Protein AF-A0A928Q7S0-F1 (afdb_monomer_lite)

Sequence (484 aa):
MKDNEKLLQIIGEVDEQYVPDPVEQPNTKPVRTFSGRKKIAIASGACAAVLIGAFALKGAMNPPKLPPQSPTESSAAEQSSMEDSRPDETSKPENSHTEPITTDVPPIPPISDEAFAQLLAEHRIYPPISDIQAKNTELAPIASDIIFGDMGFEGYLAYDIAELDTINPWSPDVPLATLPVYKNLSLRDDCTLSVYLTQQQMEQMAADAAYAMDLAIQSTTVERIGDLSPHLPAELADLPYCVETICDGSKYNTGTISIRVFGDGQMAVKFVTRNMALPKAYSFTGSKTTGEQAATALDYLAGVFRGLLQFESPAPYSYADRNIYGSRNRSYYIYNKCEDYKQDILSYNFTKVEFCPGGRNALMIIRLDNPLAAAENVGEYPIIDAQEATQLLLKGSYISSVPADYLVNGEITPEAIGKTELIYRLGTRDAYYQPYYRFYVELSDAYYAEGSRLEGLKEYGAFYVPAVESRYLADLPVWDGSFN

Secondary structure (DSSP, 8-state):
--SSSSSTTSSPPPPGGG-PPPPP---------------PPPP------------------PPPPPPP-----------------------PPP----------PPPPPPPPHHHHHHHHHH--SS--GGG---S-SS---B-------SS---EEEESSGGGS----S--TTS---EEEEEEESS--SS-SS---S-HHHHHHHHHHHHHHTT--EEEEEEEEHHHH-TTS-HHHHTSEEEEEEEEE-GGGT-SEEEEEEETTS-EEEEE-SS-EEPPTT----TTT--HHHHHHHHHHHHHHTHHHH--SSEEEEEEEEE-TTS-EEEEEEEEE--SSHHHHHHHHHHSEEEEEE-STTEEEEEEE--GGGGEEEEEEEEB--HHHHHHHHHTT--B-S--GGGSGGG---GGGEEEEEEEE---TT-SEE-EEEEEEEEPPGGGSPTTSS-TT-EEEEEEEEE-B-GGGBSS-----S---

Structure (mmCIF, N/CA/C/O backbone):
data_AF-A0A928Q7S0-F1
#
_entry.id   AF-A0A928Q7S0-F1
#
loop_
_atom_site.group_PDB
_atom_site.id
_atom_site.type_symbol
_atom_site.label_atom_id
_atom_site.label_alt_id
_atom_site.label_comp_id
_atom_site.label_asym_id
_atom_site.label_entity_id
_atom_site.label_seq_id
_atom_site.pdbx_PDB_ins_code
_atom_site.Cartn_x
_atom_site.Cartn_y
_atom_site.Cartn_z
_atom_site.occupancy
_atom_site.B_iso_or_equiv
_atom_site.auth_seq_id
_atom_site.auth_comp_id
_atom_site.auth_asym_id
_atom_site.auth_atom_id
_atom_site.pdbx_PDB_model_num
ATOM 1 N N . MET A 1 1 ? -13.418 50.356 -23.878 1.00 46.56 1 MET A N 1
ATOM 2 C CA . MET A 1 1 ? -12.263 51.238 -24.166 1.00 46.56 1 MET A CA 1
ATOM 3 C C . MET A 1 1 ? -12.063 52.297 -23.068 1.00 46.56 1 MET A C 1
ATOM 5 O O . MET A 1 1 ? -11.793 53.445 -23.383 1.00 46.56 1 MET A O 1
ATOM 9 N N . LYS A 1 2 ? -12.204 51.930 -21.781 1.00 40.19 2 LYS A N 1
ATOM 10 C CA . LYS A 1 2 ? -11.896 52.811 -20.634 1.00 40.19 2 LYS A CA 1
ATOM 11 C C . LYS A 1 2 ? -11.234 52.106 -19.435 1.00 40.19 2 LYS A C 1
ATOM 13 O O . LYS A 1 2 ? -10.924 52.781 -18.466 1.00 40.19 2 LYS A O 1
ATOM 18 N N . ASP A 1 3 ? -10.927 50.809 -19.535 1.00 39.81 3 ASP A N 1
ATOM 19 C CA . ASP A 1 3 ? -10.266 50.064 -18.445 1.00 39.81 3 ASP A CA 1
ATOM 20 C C . ASP A 1 3 ? -8.828 49.616 -18.768 1.00 39.81 3 ASP A C 1
ATOM 22 O O . ASP A 1 3 ? -8.126 49.139 -17.884 1.00 39.81 3 ASP A O 1
ATOM 26 N N . ASN A 1 4 ? -8.333 49.848 -19.992 1.00 40.66 4 ASN A N 1
ATOM 27 C CA . ASN A 1 4 ? -6.948 49.511 -20.368 1.00 40.66 4 ASN A CA 1
ATOM 28 C C . ASN A 1 4 ? -5.929 50.629 -20.082 1.00 40.66 4 ASN A C 1
ATOM 30 O O . ASN A 1 4 ? -4.732 50.385 -20.158 1.00 40.66 4 ASN A O 1
ATOM 34 N N . GLU A 1 5 ? -6.368 51.834 -19.709 1.00 43.06 5 GLU A N 1
ATOM 35 C CA . GLU A 1 5 ? -5.460 52.958 -19.409 1.00 43.06 5 GLU A CA 1
ATOM 36 C C . GLU A 1 5 ? -4.965 52.974 -17.952 1.00 43.06 5 GLU A C 1
ATOM 38 O O . GLU A 1 5 ? -4.058 53.731 -17.623 1.00 43.06 5 GLU A O 1
ATOM 43 N N . LYS A 1 6 ? -5.494 52.107 -17.075 1.00 43.75 6 LYS A N 1
ATOM 44 C CA . LYS A 1 6 ? -5.004 51.966 -15.688 1.00 43.75 6 LYS A CA 1
ATOM 45 C C . LYS A 1 6 ? -3.956 50.869 -15.491 1.00 43.75 6 LYS A C 1
ATOM 47 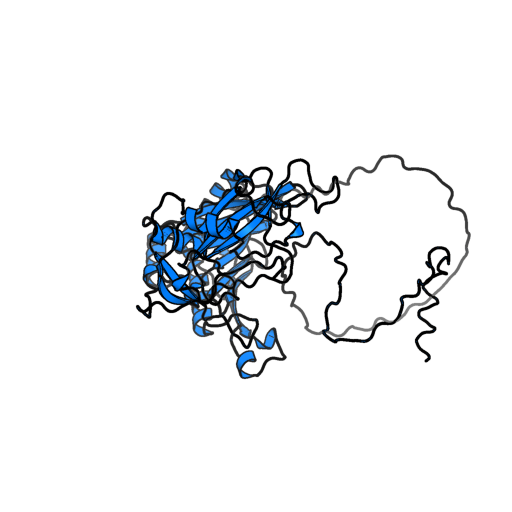O O . LYS A 1 6 ? -3.316 50.843 -14.447 1.00 43.75 6 LYS A O 1
ATOM 52 N N . LEU A 1 7 ? -3.744 49.996 -16.478 1.00 35.50 7 LEU A N 1
ATOM 53 C CA . LEU A 1 7 ? -2.730 48.933 -16.410 1.00 35.50 7 LEU A CA 1
ATOM 54 C C . LEU A 1 7 ? -1.335 49.386 -16.874 1.00 35.50 7 LEU A C 1
ATOM 56 O O . LEU A 1 7 ? -0.353 48.731 -16.549 1.00 35.50 7 LEU A O 1
ATOM 60 N N . LEU A 1 8 ? -1.230 50.529 -17.559 1.00 38.91 8 LEU A N 1
ATOM 61 C CA . LEU A 1 8 ? 0.032 51.055 -18.103 1.00 38.91 8 LEU A CA 1
ATOM 62 C C . LEU A 1 8 ? 0.744 52.079 -17.196 1.00 38.91 8 LEU A C 1
ATOM 64 O O . LEU A 1 8 ? 1.788 52.588 -17.573 1.00 38.91 8 LEU A O 1
ATOM 68 N N . GLN A 1 9 ? 0.224 52.370 -15.997 1.00 41.56 9 GLN A N 1
ATOM 69 C CA . GLN A 1 9 ? 0.890 53.254 -15.018 1.00 41.56 9 GLN A CA 1
ATOM 70 C C . GLN A 1 9 ? 1.633 52.509 -13.893 1.00 41.56 9 GLN A C 1
ATOM 72 O O . GLN A 1 9 ? 2.212 53.151 -13.023 1.00 41.56 9 GLN A O 1
ATOM 77 N N . ILE A 1 10 ? 1.629 51.169 -13.889 1.00 44.19 10 ILE A N 1
ATOM 78 C CA . ILE A 1 10 ? 2.312 50.348 -12.862 1.00 44.19 10 ILE A CA 1
ATOM 79 C C . ILE A 1 10 ? 3.561 49.643 -13.420 1.00 44.19 10 ILE A C 1
ATOM 81 O O . ILE A 1 10 ? 4.410 49.183 -12.663 1.00 44.19 10 ILE A O 1
ATOM 85 N N . ILE A 1 11 ? 3.718 49.610 -14.740 1.00 37.84 11 ILE A N 1
ATOM 86 C CA . ILE A 1 11 ? 4.884 49.044 -15.419 1.00 37.84 11 ILE A CA 1
ATOM 87 C C . ILE A 1 11 ? 5.665 50.233 -15.975 1.00 37.84 11 ILE A C 1
ATOM 89 O O . ILE A 1 11 ? 5.151 50.951 -16.828 1.00 37.84 11 ILE A O 1
ATOM 93 N N . GLY A 1 12 ? 6.847 50.502 -15.420 1.00 38.06 12 GLY A N 1
ATOM 94 C CA . GLY A 1 12 ? 7.741 51.552 -15.914 1.00 38.06 12 GLY A CA 1
ATOM 95 C C . GLY A 1 12 ? 8.128 51.341 -17.383 1.00 38.06 12 GLY A C 1
ATOM 96 O O . GLY A 1 12 ? 7.923 50.258 -17.934 1.00 38.06 12 GLY A O 1
ATOM 97 N N . GLU A 1 13 ? 8.660 52.392 -18.010 1.00 41.84 13 GLU A N 1
ATOM 98 C CA . GLU A 1 13 ? 9.055 52.408 -19.425 1.00 41.84 13 GLU A CA 1
ATOM 99 C C . GLU A 1 13 ? 9.949 51.210 -19.784 1.00 41.84 13 GLU A C 1
ATOM 101 O O . GLU A 1 13 ? 10.944 50.926 -19.117 1.00 41.84 13 GLU A O 1
ATOM 106 N N . VAL A 1 14 ? 9.562 50.493 -20.841 1.00 41.66 14 VAL A N 1
ATOM 107 C CA . VAL A 1 14 ? 10.340 49.393 -21.417 1.00 41.66 14 VAL A CA 1
ATOM 108 C C . VAL A 1 14 ? 11.367 49.995 -22.372 1.00 41.66 14 VAL A C 1
ATOM 110 O O . VAL A 1 14 ? 11.004 50.731 -23.285 1.00 41.66 14 VAL A O 1
ATOM 113 N N . ASP A 1 15 ? 12.636 49.667 -22.151 1.00 35.38 15 ASP A N 1
ATOM 114 C CA . ASP A 1 15 ? 13.770 50.051 -22.993 1.00 35.38 15 ASP A CA 1
ATOM 115 C C . ASP A 1 15 ? 13.637 49.416 -24.395 1.00 35.38 15 ASP A C 1
ATOM 117 O O . ASP A 1 15 ? 13.538 48.192 -24.531 1.00 35.38 15 ASP A O 1
ATOM 121 N N . GLU A 1 16 ? 13.602 50.238 -25.448 1.00 40.22 16 GLU A N 1
ATOM 122 C CA . GLU A 1 16 ? 13.334 49.826 -26.839 1.00 40.22 16 GLU A CA 1
ATOM 123 C C . GLU A 1 16 ? 14.481 49.019 -27.486 1.00 40.22 16 GLU A C 1
ATOM 125 O O . GLU A 1 16 ? 14.399 48.637 -28.653 1.00 40.22 16 GLU A O 1
ATOM 130 N N . GLN A 1 17 ? 15.546 48.687 -26.750 1.00 35.47 17 GLN A N 1
ATOM 131 C CA . GLN A 1 17 ? 16.726 48.019 -27.308 1.00 35.47 17 GLN A CA 1
ATOM 132 C C . GLN A 1 17 ? 16.568 46.505 -27.590 1.00 35.47 17 GLN A C 1
ATOM 134 O O . GLN A 1 17 ? 17.519 45.869 -28.043 1.00 35.47 17 GLN A O 1
ATOM 139 N N . TYR A 1 18 ? 15.387 45.911 -27.375 1.00 34.88 18 TYR A N 1
ATOM 140 C CA . TYR A 1 18 ? 15.148 44.467 -27.573 1.00 34.88 18 TYR A CA 1
ATOM 141 C C . TYR A 1 18 ? 13.968 44.118 -28.496 1.00 34.88 18 TYR A C 1
ATOM 143 O O . TYR A 1 18 ? 13.386 43.038 -28.374 1.00 34.88 18 TYR A O 1
ATOM 151 N N . VAL A 1 19 ? 13.623 44.979 -29.456 1.00 35.28 19 VAL A N 1
ATOM 152 C CA . VAL A 1 19 ? 12.658 44.629 -30.514 1.00 35.28 19 VAL A CA 1
ATOM 153 C C . VAL A 1 19 ? 13.413 44.233 -31.791 1.00 35.28 19 VAL A C 1
ATOM 155 O O . VAL A 1 19 ? 13.928 45.114 -32.475 1.00 35.28 19 VAL A O 1
ATOM 158 N N . PRO A 1 20 ? 13.527 42.937 -32.145 1.00 34.84 20 PRO A N 1
ATOM 159 C CA . PRO A 1 20 ? 14.078 42.550 -33.440 1.00 34.84 20 PRO A CA 1
ATOM 160 C C . PRO A 1 20 ? 13.069 42.810 -34.572 1.00 34.84 20 PRO A C 1
ATOM 162 O O . PRO A 1 20 ? 11.880 42.512 -34.438 1.00 34.84 20 PRO A O 1
ATOM 165 N N . ASP A 1 21 ? 13.568 43.345 -35.691 1.00 34.59 21 ASP A N 1
ATOM 166 C CA . ASP A 1 21 ? 12.787 43.670 -36.891 1.00 34.59 21 ASP A CA 1
ATOM 167 C C . ASP A 1 21 ? 12.068 42.442 -37.493 1.00 34.59 21 ASP A C 1
ATOM 169 O O . ASP A 1 21 ? 12.625 41.337 -37.524 1.00 34.59 21 ASP A O 1
ATOM 173 N N . PRO A 1 22 ? 10.844 42.604 -38.033 1.00 31.27 22 PRO A N 1
ATOM 174 C CA . PRO A 1 22 ? 10.103 41.502 -38.629 1.00 31.27 22 PRO A CA 1
ATOM 175 C C . PRO A 1 22 ? 10.670 41.122 -40.006 1.00 31.27 22 PRO A C 1
ATOM 177 O O . PRO A 1 22 ? 10.703 41.928 -40.933 1.00 31.27 22 PRO A O 1
ATOM 180 N N . VAL A 1 23 ? 11.064 39.856 -40.164 1.00 34.88 23 VAL A N 1
ATOM 181 C CA . VAL A 1 23 ? 11.447 39.266 -41.458 1.00 34.88 23 VAL A CA 1
ATOM 182 C C . VAL A 1 23 ? 10.187 38.837 -42.224 1.00 34.88 23 VAL A C 1
ATOM 184 O O . VAL A 1 23 ? 9.394 38.035 -41.729 1.00 34.88 23 VAL A O 1
ATOM 187 N N . GLU A 1 24 ? 10.008 39.351 -43.445 1.00 30.31 24 GLU A N 1
ATOM 188 C CA . GLU A 1 24 ? 8.958 38.929 -44.386 1.00 30.31 24 GLU A CA 1
ATOM 189 C C . GLU A 1 24 ? 9.135 37.460 -44.824 1.00 30.31 24 GLU A C 1
ATOM 191 O O . GLU A 1 24 ? 10.226 37.046 -45.218 1.00 30.31 24 GLU A O 1
ATOM 196 N N . GLN A 1 25 ? 8.048 36.676 -44.834 1.00 30.94 25 GLN A N 1
ATOM 197 C CA . GLN A 1 25 ? 7.998 35.362 -45.495 1.00 30.94 25 GLN A CA 1
ATOM 198 C C . GLN A 1 25 ? 7.155 35.404 -46.782 1.00 30.94 25 GLN A C 1
ATOM 200 O O . GLN A 1 25 ? 6.103 36.050 -46.802 1.00 30.94 25 GLN A O 1
ATOM 205 N N . PRO A 1 26 ? 7.555 34.685 -47.852 1.00 30.47 26 PRO A N 1
ATOM 206 C CA . PRO A 1 26 ? 6.809 34.651 -49.100 1.00 30.47 26 PRO A CA 1
ATOM 207 C C . PRO A 1 26 ? 5.609 33.689 -49.059 1.00 30.47 26 PRO A C 1
ATOM 209 O O . PRO A 1 26 ? 5.643 32.591 -48.509 1.00 30.47 26 PRO A O 1
ATOM 212 N N . ASN A 1 27 ? 4.549 34.140 -49.727 1.00 33.59 27 ASN A N 1
ATOM 213 C CA . ASN A 1 27 ? 3.255 33.503 -49.977 1.00 33.59 27 ASN A CA 1
ATOM 214 C C . ASN A 1 27 ? 3.333 32.046 -50.488 1.00 33.59 27 ASN A C 1
ATOM 216 O O . ASN A 1 27 ? 3.793 31.827 -51.607 1.00 33.59 27 ASN A O 1
ATOM 220 N N . THR A 1 28 ? 2.712 31.091 -49.781 1.00 31.97 28 THR A N 1
ATOM 221 C CA . THR A 1 28 ? 2.043 29.920 -50.394 1.00 31.97 28 THR A CA 1
ATOM 222 C C . THR A 1 28 ? 0.770 29.529 -49.615 1.00 31.97 28 THR A C 1
ATOM 224 O O . THR A 1 28 ? 0.673 29.702 -48.404 1.00 31.97 28 THR A O 1
ATOM 227 N N . LYS A 1 29 ? -0.257 29.099 -50.360 1.00 31.47 29 LYS A N 1
ATOM 228 C CA . LYS A 1 29 ? -1.670 28.882 -49.969 1.00 31.47 29 LYS A CA 1
ATOM 229 C C . LYS A 1 29 ? -1.928 27.501 -49.304 1.00 31.47 29 LYS A C 1
ATOM 231 O O . LYS A 1 29 ? -1.044 26.655 -49.338 1.00 31.47 29 LYS A O 1
ATOM 236 N N . PRO A 1 30 ? -3.119 27.258 -48.700 1.00 28.34 30 PRO A N 1
ATOM 237 C CA . PRO A 1 30 ? -3.248 26.548 -47.424 1.00 28.34 30 PRO A CA 1
ATOM 238 C C . PRO A 1 30 ? -3.694 25.082 -47.531 1.00 28.34 30 PRO A C 1
ATOM 240 O O . PRO A 1 30 ? -4.497 24.737 -48.395 1.00 28.34 30 PRO A O 1
ATOM 243 N N . VAL A 1 31 ? -3.315 24.268 -46.538 1.00 28.09 31 VAL A N 1
ATOM 244 C CA . VAL A 1 31 ? -4.080 23.082 -46.109 1.00 28.09 31 VAL A CA 1
ATOM 245 C C . VAL A 1 31 ? -4.136 23.069 -44.577 1.00 28.09 31 VAL A C 1
ATOM 247 O O . VAL A 1 31 ? -3.122 23.214 -43.902 1.00 28.09 31 VAL A O 1
ATOM 250 N N . ARG A 1 32 ? -5.356 22.985 -44.036 1.00 27.62 32 ARG A N 1
ATOM 251 C CA . ARG A 1 32 ? -5.685 23.023 -42.604 1.00 27.62 32 ARG A CA 1
ATOM 252 C C . ARG A 1 32 ? -5.451 21.660 -41.947 1.00 27.62 32 ARG A C 1
ATOM 254 O O . ARG A 1 32 ? -6.166 20.731 -42.296 1.00 27.62 32 ARG A O 1
ATOM 261 N N . THR A 1 33 ? -4.635 21.619 -40.896 1.00 26.41 33 THR A N 1
ATOM 262 C CA . THR A 1 33 ? -4.880 20.833 -39.670 1.00 26.41 33 THR A CA 1
ATOM 263 C C . THR A 1 33 ? -4.234 21.553 -38.486 1.00 26.41 33 THR A C 1
ATOM 265 O O . THR A 1 33 ? -3.138 22.094 -38.589 1.00 26.41 33 THR A O 1
ATOM 268 N N . PHE A 1 34 ? -4.986 21.644 -37.394 1.00 25.80 34 PHE A N 1
ATOM 269 C CA . PHE A 1 34 ? -4.754 22.495 -36.231 1.00 25.80 34 PHE A CA 1
ATOM 270 C C . PHE A 1 34 ? -3.871 21.747 -35.221 1.00 25.80 34 PHE A C 1
ATOM 272 O O . PHE A 1 34 ? -4.272 20.697 -34.732 1.00 25.80 34 PHE A O 1
ATOM 279 N N . SER A 1 35 ? -2.688 22.275 -34.905 1.00 30.08 35 SER A N 1
ATOM 280 C CA . SER A 1 35 ? -1.824 21.772 -33.832 1.00 30.08 35 SER A CA 1
ATOM 281 C C . SER A 1 35 ? -1.366 22.911 -32.930 1.00 30.08 35 SER A C 1
ATOM 283 O O . SER A 1 35 ? -0.954 23.959 -33.424 1.00 30.08 35 SER A O 1
ATOM 285 N N . GLY A 1 36 ? -1.321 22.638 -31.627 1.00 25.83 36 GLY A N 1
ATOM 286 C CA . GLY A 1 36 ? -0.248 23.129 -30.767 1.00 25.83 36 GLY A CA 1
ATOM 287 C C . GLY A 1 36 ? -0.448 24.502 -30.131 1.00 25.83 36 GLY A C 1
ATOM 288 O O . GLY A 1 36 ? -0.165 25.540 -30.723 1.00 25.83 36 GLY A O 1
ATOM 289 N N . ARG A 1 37 ? -0.782 24.499 -28.838 1.00 27.72 37 ARG A N 1
ATOM 290 C CA . ARG A 1 37 ? -0.290 25.528 -27.917 1.00 27.72 37 ARG A CA 1
ATOM 291 C C . ARG A 1 37 ? 0.928 24.964 -27.195 1.00 27.72 37 ARG A C 1
ATOM 293 O O . ARG A 1 37 ? 0.786 24.081 -26.359 1.00 27.72 37 ARG A O 1
ATOM 300 N N . LYS A 1 38 ? 2.106 25.505 -27.513 1.00 25.17 38 LYS A N 1
ATOM 301 C CA . LYS A 1 38 ? 3.299 25.403 -26.666 1.00 25.17 38 LYS A CA 1
ATOM 302 C C . LYS A 1 38 ? 2.982 26.050 -25.316 1.00 25.17 38 LYS A C 1
ATOM 304 O O . LYS A 1 38 ? 2.539 27.200 -25.290 1.00 25.17 38 LYS A O 1
ATOM 309 N N . LYS A 1 39 ? 3.208 25.338 -24.213 1.00 29.33 39 LYS A N 1
ATOM 310 C CA . LYS A 1 39 ? 3.295 25.931 -22.876 1.00 29.33 39 LYS A CA 1
ATOM 311 C C . LYS A 1 39 ? 4.733 25.806 -22.392 1.00 29.33 39 LYS A C 1
ATOM 313 O O . LYS A 1 39 ? 5.335 24.745 -22.479 1.00 29.33 39 LYS A O 1
ATOM 318 N N . ILE A 1 40 ? 5.258 26.938 -21.946 1.00 26.12 40 ILE A N 1
ATOM 319 C CA . ILE A 1 40 ? 6.545 27.089 -21.275 1.00 26.12 40 ILE A CA 1
ATOM 320 C C . ILE A 1 40 ? 6.381 26.474 -19.882 1.00 26.12 40 ILE A C 1
ATOM 322 O O . ILE A 1 40 ? 5.510 26.910 -19.129 1.00 26.12 40 ILE A O 1
ATOM 326 N N . ALA A 1 41 ? 7.167 25.445 -19.568 1.00 26.50 41 ALA A N 1
ATOM 327 C CA . ALA A 1 41 ? 7.219 24.851 -18.239 1.00 26.50 41 ALA A CA 1
ATOM 328 C C . ALA A 1 41 ? 8.127 25.704 -17.343 1.00 26.50 41 ALA A C 1
ATOM 330 O O . ALA A 1 41 ? 9.285 25.954 -17.674 1.00 26.50 41 ALA A O 1
ATOM 331 N N . ILE A 1 42 ? 7.579 26.177 -16.225 1.00 26.89 42 ILE A N 1
ATOM 332 C CA . ILE A 1 42 ? 8.336 26.776 -15.126 1.00 26.89 42 ILE A CA 1
ATOM 333 C C . ILE A 1 42 ? 8.512 25.671 -14.087 1.00 26.89 42 ILE A C 1
ATOM 335 O O . ILE A 1 42 ? 7.527 25.103 -13.619 1.00 26.89 42 ILE A O 1
ATOM 339 N N . ALA A 1 43 ? 9.764 25.364 -13.756 1.00 27.64 43 ALA A N 1
ATOM 340 C CA . ALA A 1 43 ? 10.123 24.424 -12.708 1.00 27.64 43 ALA A CA 1
ATOM 341 C C . ALA A 1 43 ? 9.679 24.950 -11.334 1.00 27.64 43 ALA A C 1
ATOM 343 O O . ALA A 1 43 ? 10.003 26.076 -10.955 1.00 27.64 43 ALA A O 1
ATOM 344 N N . SER A 1 44 ? 8.986 24.115 -10.562 1.00 29.89 44 SER A N 1
ATOM 345 C CA . SER A 1 44 ? 8.762 24.340 -9.135 1.00 29.89 44 SER A CA 1
ATOM 346 C C . SER A 1 44 ? 8.965 23.034 -8.379 1.00 29.89 44 SER A C 1
ATOM 348 O O . SER A 1 44 ? 8.138 22.126 -8.448 1.00 29.89 44 SER A O 1
ATOM 350 N N . GLY A 1 45 ? 10.091 22.959 -7.670 1.00 26.23 45 GLY A N 1
ATOM 351 C CA . GLY A 1 45 ? 10.325 21.980 -6.621 1.00 26.23 45 GLY A CA 1
ATOM 352 C C . GLY A 1 45 ? 9.570 22.334 -5.336 1.00 26.23 45 GLY A C 1
ATOM 353 O O . GLY A 1 45 ? 9.178 23.479 -5.125 1.00 26.23 45 GLY A O 1
ATOM 354 N N . ALA A 1 46 ? 9.451 21.321 -4.477 1.00 26.69 46 ALA A N 1
ATOM 355 C CA . ALA A 1 46 ? 8.907 21.336 -3.120 1.00 26.69 46 ALA A CA 1
ATOM 356 C C . ALA A 1 46 ? 7.390 21.569 -2.986 1.00 26.69 46 ALA A C 1
ATOM 358 O O . ALA A 1 46 ? 6.923 22.699 -2.955 1.00 26.69 46 ALA A O 1
ATOM 359 N N . CYS A 1 47 ? 6.643 20.488 -2.730 1.00 25.45 47 CYS A N 1
ATOM 360 C CA . CYS A 1 47 ? 5.481 20.544 -1.840 1.00 25.45 47 CYS A CA 1
ATOM 361 C C . CYS A 1 47 ? 5.142 19.158 -1.269 1.00 25.45 47 CYS A C 1
ATOM 363 O O . CYS A 1 47 ? 4.268 18.448 -1.752 1.00 25.45 47 CYS A O 1
ATOM 365 N N . ALA A 1 48 ? 5.816 18.802 -0.175 1.00 26.16 48 ALA A N 1
ATOM 366 C CA . ALA A 1 48 ? 5.209 17.958 0.844 1.00 26.16 48 ALA A CA 1
ATOM 367 C C . ALA A 1 48 ? 4.294 18.854 1.700 1.00 26.16 48 ALA A C 1
ATOM 369 O O . ALA A 1 48 ? 4.776 19.647 2.505 1.00 26.16 48 ALA A O 1
ATOM 370 N N . ALA A 1 49 ? 2.980 18.761 1.499 1.00 24.17 49 ALA A N 1
ATOM 371 C CA . ALA A 1 49 ? 1.954 19.308 2.388 1.00 24.17 49 ALA A CA 1
ATOM 372 C C . ALA A 1 49 ? 0.701 18.428 2.229 1.00 24.17 49 ALA A C 1
ATOM 374 O O . ALA A 1 49 ? 0.077 18.403 1.180 1.00 24.17 49 ALA A O 1
ATOM 375 N N . VAL A 1 50 ? 0.447 17.499 3.150 1.00 26.44 50 VAL A N 1
ATOM 376 C CA . VAL A 1 50 ? -0.481 17.713 4.271 1.00 26.44 50 VAL A CA 1
ATOM 377 C C . VAL A 1 50 ? -1.873 18.140 3.781 1.00 26.44 50 VAL A C 1
ATOM 379 O O . VAL A 1 50 ? -2.200 19.322 3.735 1.00 26.44 50 VAL A O 1
ATOM 382 N N . LEU A 1 51 ? -2.734 17.158 3.499 1.00 24.30 51 LEU A N 1
ATOM 383 C CA . LEU A 1 51 ? -4.184 17.355 3.531 1.00 24.30 51 LEU A CA 1
ATOM 384 C C . LEU A 1 51 ? -4.627 17.428 5.004 1.00 24.30 51 LEU A C 1
ATOM 386 O O . LEU A 1 51 ? -5.027 16.436 5.615 1.00 24.30 51 LEU A O 1
ATOM 390 N N . ILE A 1 52 ? -4.505 18.613 5.608 1.00 28.44 52 ILE A N 1
ATOM 391 C CA . ILE A 1 52 ? -5.293 18.972 6.791 1.00 28.44 52 ILE A CA 1
ATOM 392 C C . ILE A 1 52 ? -6.642 19.465 6.273 1.00 28.44 52 ILE A C 1
ATOM 394 O O . ILE A 1 52 ? -6.747 20.557 5.720 1.00 28.44 52 ILE A O 1
ATOM 398 N N . GLY A 1 53 ? -7.678 18.651 6.478 1.00 25.72 53 GLY A N 1
ATOM 399 C CA . GLY A 1 53 ? -9.052 19.133 6.473 1.00 25.72 53 GLY A CA 1
ATOM 400 C C . GLY A 1 53 ? -9.207 20.175 7.578 1.00 25.72 53 GLY A C 1
ATOM 401 O O . GLY A 1 53 ? -9.035 19.870 8.758 1.00 25.72 53 GLY A O 1
ATOM 402 N N . ALA A 1 54 ? -9.473 21.417 7.190 1.00 26.61 54 ALA A N 1
ATOM 403 C CA . ALA A 1 54 ? -9.763 22.507 8.104 1.00 26.61 54 ALA A CA 1
ATOM 404 C C . ALA A 1 54 ? -11.273 22.759 8.116 1.00 26.61 54 ALA A C 1
ATOM 406 O O . ALA A 1 54 ? -11.773 23.428 7.222 1.00 26.61 54 ALA A O 1
ATOM 407 N N . PHE A 1 55 ? -11.985 22.274 9.139 1.00 26.47 55 PHE A N 1
ATOM 408 C CA . PHE A 1 55 ? -13.279 22.837 9.544 1.00 26.47 55 PHE A CA 1
ATOM 409 C C . PHE A 1 55 ? -13.565 22.628 11.040 1.00 26.47 55 PHE A C 1
ATOM 411 O O . PHE A 1 55 ? -13.896 21.536 11.480 1.00 26.47 55 PHE A O 1
ATOM 418 N N . ALA A 1 56 ? -13.450 23.721 11.800 1.00 24.72 56 ALA A N 1
ATOM 419 C CA . ALA A 1 56 ? -14.226 24.121 12.988 1.00 24.72 56 ALA A CA 1
ATOM 420 C C . ALA A 1 56 ? -13.678 25.517 13.379 1.00 24.72 56 ALA A C 1
ATOM 422 O O . ALA A 1 56 ? -12.469 25.692 13.425 1.00 24.72 56 ALA A O 1
ATOM 423 N N . LEU A 1 57 ? -14.419 26.603 13.615 1.00 26.23 57 LEU A N 1
ATOM 424 C CA . LEU A 1 57 ? -15.779 26.788 14.102 1.00 26.23 57 LEU A CA 1
ATOM 425 C C . LEU A 1 57 ? -16.467 27.966 13.378 1.00 26.23 57 LEU A C 1
ATOM 427 O O . LEU A 1 57 ? -15.885 29.039 13.219 1.00 26.23 57 LEU A O 1
ATOM 431 N N . LYS A 1 58 ? -17.762 27.825 13.075 1.00 25.03 58 LYS A N 1
ATOM 432 C CA . LYS A 1 58 ? -18.709 28.951 13.023 1.00 25.03 58 LYS A CA 1
ATOM 433 C C . LYS A 1 58 ? -19.773 28.710 14.089 1.00 25.03 58 LYS A C 1
ATOM 435 O O . LYS A 1 58 ? -20.536 27.758 13.994 1.00 25.03 58 LYS A O 1
ATOM 440 N N . GLY A 1 59 ? -19.817 29.588 15.084 1.00 24.33 59 GLY A N 1
ATOM 441 C CA . GLY A 1 59 ? -20.816 29.584 16.149 1.00 24.33 59 GLY A CA 1
ATOM 442 C C . GLY A 1 59 ? -20.781 30.899 16.921 1.00 24.33 59 GLY A C 1
ATOM 443 O O . GLY A 1 59 ? -20.011 31.034 17.858 1.00 24.33 59 GLY A O 1
ATOM 444 N N . ALA A 1 60 ? -21.568 31.854 16.419 1.00 24.64 60 ALA A N 1
ATOM 445 C CA . ALA A 1 60 ? -22.065 33.117 16.978 1.00 24.64 60 ALA A CA 1
ATOM 446 C C . ALA A 1 60 ? -21.530 33.635 18.332 1.00 24.64 60 ALA A C 1
ATOM 448 O O . ALA A 1 60 ? -21.633 32.943 19.333 1.00 24.64 60 ALA A O 1
ATOM 449 N N . MET A 1 61 ? -21.178 34.932 18.383 1.00 24.14 61 MET A N 1
ATOM 450 C CA . MET A 1 61 ? -21.703 35.903 19.367 1.00 24.14 61 MET A CA 1
ATOM 451 C C . MET A 1 61 ? -21.313 37.351 18.984 1.00 24.14 61 MET A C 1
ATOM 453 O O . MET A 1 61 ? -20.185 37.624 18.586 1.00 24.14 61 MET A O 1
ATOM 457 N N . ASN A 1 62 ? -22.284 38.271 19.061 1.00 25.33 62 ASN A N 1
ATOM 458 C CA . ASN A 1 62 ? -22.183 39.699 18.713 1.00 25.33 62 ASN A CA 1
ATOM 459 C C . ASN A 1 62 ? -21.109 40.466 19.520 1.00 25.33 62 ASN A C 1
ATOM 461 O O . ASN A 1 62 ? -20.946 40.188 20.709 1.00 25.33 62 ASN A O 1
ATOM 465 N N . PRO A 1 63 ? -20.466 41.509 18.950 1.00 27.36 63 PRO A N 1
ATOM 466 C CA . PRO A 1 63 ? -19.527 42.351 19.688 1.00 27.36 63 PRO A CA 1
ATOM 467 C C . PRO A 1 63 ? -20.250 43.444 20.505 1.00 27.36 63 PRO A C 1
ATOM 469 O O . PRO A 1 63 ? -21.157 44.103 19.983 1.00 27.36 63 PRO A O 1
ATOM 472 N N . PRO A 1 64 ? -19.850 43.711 21.762 1.00 25.91 64 PRO A N 1
ATOM 473 C CA . PRO A 1 64 ? -20.291 44.899 22.477 1.00 25.91 64 PRO A CA 1
ATOM 474 C C . PRO A 1 64 ? -19.478 46.137 22.059 1.00 25.91 64 PRO A C 1
ATOM 476 O O . PRO A 1 64 ? -18.267 46.091 21.855 1.00 25.91 64 PRO A O 1
ATOM 479 N N . LYS A 1 65 ? -20.192 47.262 21.945 1.00 24.06 65 LYS A N 1
ATOM 480 C CA . LYS A 1 65 ? -19.691 48.612 21.648 1.00 24.06 65 LYS A CA 1
ATOM 481 C C . LYS A 1 65 ? -18.710 49.100 22.724 1.00 24.06 65 LYS A C 1
ATOM 483 O O . LYS A 1 65 ? -19.039 49.050 23.906 1.00 24.06 65 LYS A O 1
ATOM 488 N N . LEU A 1 66 ? -17.585 49.685 22.310 1.00 26.98 66 LEU A N 1
ATOM 489 C CA . LEU A 1 66 ? -16.731 50.533 23.152 1.00 26.98 66 LEU A CA 1
ATOM 490 C C . LEU A 1 66 ? -16.961 52.020 22.802 1.00 26.98 66 LEU A C 1
ATOM 492 O O . LEU A 1 66 ? -17.023 52.345 21.614 1.00 26.98 66 LEU A O 1
ATOM 496 N N . PRO A 1 67 ? -17.118 52.920 23.793 1.00 24.75 67 PRO A N 1
ATOM 497 C CA . PRO A 1 67 ? -17.229 54.362 23.574 1.00 24.75 67 PRO A CA 1
ATOM 498 C C . PRO A 1 67 ? -15.847 55.055 23.510 1.00 24.75 67 PRO A C 1
ATOM 500 O O . PRO A 1 67 ? -14.843 54.459 23.901 1.00 24.75 67 PRO A O 1
ATOM 503 N N . PRO A 1 68 ? -15.779 56.302 22.999 1.00 26.58 68 PRO A N 1
ATOM 504 C CA . PRO A 1 68 ? -14.557 56.889 22.457 1.00 26.58 68 PRO A CA 1
ATOM 505 C C . PRO A 1 68 ? -13.762 57.695 23.490 1.00 26.58 68 PRO A C 1
ATOM 507 O O . PRO A 1 68 ? -14.336 58.314 24.386 1.00 26.58 68 PRO A O 1
ATOM 510 N N . GLN A 1 69 ? -12.448 57.790 23.282 1.00 26.44 69 GLN A N 1
ATOM 511 C CA . GLN A 1 69 ? -11.642 58.909 23.768 1.00 26.44 69 GLN A CA 1
ATOM 512 C C . GLN A 1 69 ? -10.724 59.410 22.646 1.00 26.44 69 GLN A C 1
ATOM 514 O O . GLN A 1 69 ? -10.010 58.641 22.007 1.00 26.44 69 GLN A O 1
ATOM 519 N N . SER A 1 70 ? -10.777 60.719 22.432 1.00 22.92 70 SER A N 1
ATOM 520 C CA . SER A 1 70 ? -9.888 61.549 21.611 1.00 22.92 70 SER A CA 1
ATOM 521 C C . SER A 1 70 ? -9.293 62.622 22.548 1.00 22.92 70 SER A C 1
ATOM 523 O O . SER A 1 70 ? -9.861 62.824 23.625 1.00 22.92 70 SER A O 1
ATOM 525 N N . PRO A 1 71 ? -8.368 63.497 22.112 1.00 34.75 71 PRO A N 1
ATOM 526 C CA . PRO A 1 71 ? -7.188 63.310 21.255 1.00 34.75 71 PRO A CA 1
ATOM 527 C C . PRO A 1 71 ? -5.932 64.044 21.820 1.00 34.75 71 PRO A C 1
ATOM 529 O O . PRO A 1 71 ? -5.946 64.557 22.939 1.00 34.75 71 PRO A O 1
ATOM 532 N N . THR A 1 72 ? -4.937 64.232 20.931 1.00 25.33 72 THR A N 1
ATOM 533 C CA . THR A 1 72 ? -3.943 65.342 20.820 1.00 25.33 72 THR A CA 1
ATOM 534 C C . THR A 1 72 ? -2.558 65.097 21.468 1.00 25.33 72 THR A C 1
ATOM 536 O O . THR A 1 72 ? -2.494 64.543 22.552 1.00 25.33 72 THR A O 1
ATOM 539 N N . GLU A 1 73 ? -1.393 65.431 20.882 1.00 23.88 73 GLU A N 1
ATOM 540 C CA . GLU A 1 73 ? -1.036 66.379 19.808 1.00 23.88 73 GLU A CA 1
ATOM 541 C C . GLU A 1 73 ? 0.425 66.146 19.299 1.00 23.88 73 GLU A C 1
ATOM 543 O O . GLU A 1 73 ? 1.279 65.684 20.047 1.00 23.88 73 GLU A O 1
ATOM 548 N N . SER A 1 74 ? 0.644 66.464 18.012 1.00 23.52 74 SER A N 1
ATOM 549 C CA . SER A 1 74 ? 1.838 66.872 17.217 1.00 23.52 74 SER A CA 1
ATOM 550 C C . SER A 1 74 ? 3.289 66.888 17.771 1.00 23.52 74 SER A C 1
ATOM 552 O O . SER A 1 74 ? 3.537 67.467 18.823 1.00 23.52 74 SER A O 1
ATOM 554 N N . SER A 1 75 ? 4.278 66.474 16.941 1.00 24.38 75 SER A N 1
ATOM 555 C CA . SER A 1 75 ? 5.287 67.385 16.316 1.00 24.38 75 SER A CA 1
ATOM 556 C C . SER A 1 75 ? 6.483 66.678 15.618 1.00 24.38 75 SER A C 1
ATOM 558 O O . SER A 1 75 ? 7.200 65.927 16.266 1.00 24.38 75 SER A O 1
ATOM 560 N N . ALA A 1 76 ? 6.697 67.031 14.331 1.00 24.48 76 ALA A N 1
ATOM 561 C CA . ALA A 1 76 ? 7.943 67.213 13.531 1.00 24.48 76 ALA A CA 1
ATOM 562 C C . ALA A 1 76 ? 9.084 66.155 13.577 1.00 24.48 76 ALA A C 1
ATOM 564 O O . ALA A 1 76 ? 9.636 65.881 14.631 1.00 24.48 76 ALA A O 1
ATOM 565 N N . ALA A 1 77 ? 9.425 65.452 12.483 1.00 22.94 77 ALA A N 1
ATOM 566 C CA . ALA A 1 77 ? 10.149 65.850 11.250 1.00 22.94 77 ALA A CA 1
ATOM 567 C C . ALA A 1 77 ? 11.687 65.863 11.400 1.00 22.94 77 ALA A C 1
ATOM 569 O O . ALA A 1 77 ? 12.198 66.709 12.116 1.00 22.94 77 ALA A O 1
ATOM 570 N N . GLU A 1 78 ? 12.402 64.977 10.684 1.00 24.98 78 GLU A N 1
ATOM 571 C CA . GLU A 1 78 ? 13.508 65.327 9.763 1.00 24.98 78 GLU A CA 1
ATOM 572 C C . GLU A 1 78 ? 14.139 64.096 9.078 1.00 24.98 78 GLU A C 1
ATOM 574 O O . GLU A 1 78 ? 14.135 62.980 9.591 1.00 24.98 78 GLU A O 1
ATOM 579 N N . GLN A 1 79 ? 14.612 64.342 7.855 1.00 22.30 79 GLN A N 1
ATOM 580 C CA . GLN A 1 79 ? 15.219 63.434 6.877 1.00 22.30 79 GLN A CA 1
ATOM 581 C C . GLN A 1 79 ? 16.684 63.102 7.228 1.00 22.30 79 GLN A C 1
ATOM 583 O O . GLN A 1 79 ? 17.333 63.910 7.881 1.00 22.30 79 GLN A O 1
ATOM 588 N N . SER A 1 80 ? 17.244 62.006 6.686 1.00 25.06 80 SER A N 1
ATOM 589 C CA . SER A 1 80 ? 18.454 62.042 5.824 1.00 25.06 80 SER A CA 1
ATOM 590 C C . SER A 1 80 ? 19.194 60.693 5.713 1.00 25.06 80 SER A C 1
ATOM 592 O O . SER A 1 80 ? 19.482 60.038 6.708 1.00 25.06 80 SER A O 1
ATOM 594 N N . SER A 1 81 ? 19.562 60.385 4.461 1.00 25.16 81 SER A N 1
ATOM 595 C CA . SER A 1 81 ? 20.773 59.696 3.972 1.00 25.16 81 SER A CA 1
ATOM 596 C C . SER A 1 81 ? 21.110 58.276 4.445 1.00 25.16 81 SER A C 1
ATOM 598 O O . SER A 1 81 ? 21.736 58.067 5.481 1.00 25.16 81 SER A O 1
ATOM 600 N N . MET A 1 82 ? 20.819 57.324 3.551 1.00 24.42 82 MET A N 1
ATOM 601 C CA . MET A 1 82 ? 21.588 56.096 3.353 1.00 24.42 82 MET A CA 1
ATOM 602 C C . MET A 1 82 ? 22.948 56.424 2.723 1.00 24.42 82 MET A C 1
ATOM 604 O O . MET A 1 82 ? 22.984 57.027 1.653 1.00 24.42 82 MET A O 1
ATOM 608 N N . GLU A 1 83 ? 24.030 55.947 3.333 1.00 24.41 83 GLU A N 1
ATOM 609 C CA . GLU A 1 83 ? 25.287 55.660 2.642 1.00 24.41 83 GLU A CA 1
ATOM 610 C C . GLU A 1 83 ? 25.988 54.468 3.320 1.00 24.41 83 GLU A C 1
ATOM 612 O O . GLU A 1 83 ? 26.247 54.476 4.520 1.00 24.41 83 GLU A O 1
ATOM 617 N N . ASP A 1 84 ? 26.161 53.423 2.508 1.00 23.45 84 ASP A N 1
ATOM 618 C CA . ASP A 1 84 ? 27.263 52.458 2.409 1.00 23.45 84 ASP A CA 1
ATOM 619 C C . ASP A 1 84 ? 27.934 51.891 3.679 1.00 23.45 84 ASP A C 1
ATOM 621 O O . ASP A 1 84 ? 28.625 52.604 4.403 1.00 23.45 84 ASP A O 1
ATOM 625 N N . SER A 1 85 ? 27.838 50.565 3.874 1.00 26.66 85 SER A N 1
ATOM 626 C CA . SER A 1 85 ? 28.970 49.686 4.241 1.00 26.66 85 SER A CA 1
ATOM 627 C C . SER A 1 85 ? 28.567 48.201 4.276 1.00 26.66 85 SER A C 1
ATOM 629 O O . SER A 1 85 ? 27.565 47.810 4.869 1.00 26.66 85 SER A O 1
ATOM 631 N N . ARG A 1 86 ? 29.398 47.388 3.616 1.00 26.61 86 ARG A N 1
ATOM 632 C CA . ARG A 1 86 ? 29.405 45.916 3.491 1.00 26.61 86 ARG A CA 1
ATOM 633 C C . ARG A 1 86 ? 29.380 45.138 4.827 1.00 26.61 86 ARG A C 1
ATOM 635 O O . ARG A 1 86 ? 29.662 45.720 5.869 1.00 26.61 86 ARG A O 1
ATOM 642 N N . PRO A 1 87 ? 29.055 43.825 4.786 1.00 29.84 87 PRO A N 1
ATOM 643 C CA . PRO A 1 87 ? 28.586 43.067 5.939 1.00 29.84 87 PRO A CA 1
ATOM 644 C C . PRO A 1 87 ? 29.746 42.567 6.797 1.00 29.84 87 PRO A C 1
ATOM 646 O O . PRO A 1 87 ? 30.750 42.104 6.258 1.00 29.84 87 PRO A O 1
ATOM 649 N N . ASP A 1 88 ? 29.561 42.603 8.114 1.00 24.41 88 ASP A N 1
ATOM 650 C CA . ASP A 1 88 ? 30.424 41.893 9.049 1.00 24.41 88 ASP A CA 1
ATOM 651 C C . ASP A 1 88 ? 29.621 40.806 9.768 1.00 24.41 88 ASP A C 1
ATOM 653 O O . ASP A 1 88 ? 28.475 41.002 10.188 1.00 24.41 88 ASP A O 1
ATOM 657 N N . GLU A 1 89 ? 30.233 39.630 9.832 1.00 37.66 89 GLU A N 1
ATOM 658 C CA . GLU A 1 89 ? 29.744 38.447 10.516 1.00 37.66 89 GLU A CA 1
ATOM 659 C C . GLU A 1 89 ? 29.474 38.777 11.984 1.00 37.66 89 GLU A C 1
ATOM 661 O O . GLU A 1 89 ? 30.365 39.220 12.699 1.00 37.66 89 GLU A O 1
ATOM 666 N N . THR A 1 90 ? 28.248 38.543 12.453 1.00 29.94 90 THR A N 1
ATOM 667 C CA . THR A 1 90 ? 27.928 38.028 13.799 1.00 29.94 90 THR A CA 1
ATOM 668 C C . THR A 1 90 ? 26.420 38.085 14.028 1.00 29.94 90 THR A C 1
ATOM 670 O O . THR A 1 90 ? 25.856 39.063 14.503 1.00 29.94 90 THR A O 1
ATOM 673 N N . SER A 1 91 ? 25.739 36.975 13.775 1.00 28.19 91 SER A N 1
ATOM 674 C CA . SER A 1 91 ? 24.531 36.648 14.533 1.00 28.19 91 SER A CA 1
ATOM 675 C C . SER A 1 91 ? 24.487 35.143 14.754 1.00 28.19 91 SER A C 1
ATOM 677 O O . SER A 1 91 ? 24.172 34.348 13.874 1.00 28.19 91 SER A O 1
ATOM 679 N N . LYS A 1 92 ? 24.874 34.759 15.975 1.00 27.31 92 LYS A N 1
ATOM 680 C CA . LYS A 1 92 ? 24.539 33.464 16.566 1.00 27.31 92 LYS A CA 1
ATOM 681 C C . LYS A 1 92 ? 23.029 33.233 16.417 1.00 27.31 92 LYS A C 1
ATOM 683 O O . LYS A 1 92 ? 22.274 34.166 16.689 1.00 27.31 92 LYS A O 1
ATOM 688 N N . PRO A 1 93 ? 22.575 32.015 16.086 1.00 29.69 93 PRO A N 1
ATOM 689 C CA . PRO A 1 93 ? 21.170 31.688 16.233 1.00 29.69 93 PRO A CA 1
ATOM 690 C C . PRO A 1 93 ? 20.835 31.693 17.727 1.00 29.69 93 PRO A C 1
ATOM 692 O O . PRO A 1 93 ? 21.486 31.017 18.530 1.00 29.69 93 PRO A O 1
ATOM 695 N N . GLU A 1 94 ? 19.845 32.496 18.107 1.00 27.52 94 GLU A N 1
ATOM 696 C CA . GLU A 1 94 ? 19.240 32.427 19.428 1.00 27.52 94 GLU A CA 1
ATOM 697 C C . GLU A 1 94 ? 18.712 31.012 19.672 1.00 27.52 94 GLU A C 1
ATOM 699 O O . GLU A 1 94 ? 17.916 30.457 18.911 1.00 27.52 94 GLU A O 1
ATOM 704 N N . ASN A 1 95 ? 19.197 30.436 20.767 1.00 32.44 95 ASN A N 1
ATOM 705 C CA . ASN A 1 95 ? 18.720 29.205 21.364 1.00 32.44 95 ASN A CA 1
ATOM 706 C C . ASN A 1 95 ? 17.199 29.260 21.574 1.00 32.44 95 ASN A C 1
ATOM 708 O O . ASN A 1 95 ? 16.726 29.791 22.577 1.00 32.44 95 ASN A O 1
ATOM 712 N N . SER A 1 96 ? 16.443 28.575 20.718 1.00 31.55 96 SER A N 1
ATOM 713 C CA . SER A 1 96 ? 15.254 27.865 21.184 1.00 31.55 96 SER A CA 1
ATOM 714 C C . SER A 1 96 ? 15.693 26.477 21.648 1.00 31.55 96 SER A C 1
ATOM 716 O O . SER A 1 96 ? 15.530 25.464 20.968 1.00 31.55 96 SER A O 1
ATOM 718 N N . HIS A 1 97 ? 16.278 26.425 22.848 1.00 35.16 97 HIS A N 1
ATOM 719 C CA . HIS A 1 97 ? 16.272 25.197 23.636 1.00 35.16 97 HIS A CA 1
ATOM 720 C C . HIS A 1 97 ? 14.815 24.880 23.977 1.00 35.16 97 HIS A C 1
ATOM 722 O O . HIS A 1 97 ? 14.309 25.228 25.038 1.00 35.16 97 HIS A O 1
ATOM 728 N N . THR A 1 98 ? 14.127 24.234 23.042 1.00 37.16 98 THR A N 1
ATOM 729 C CA . THR A 1 98 ? 12.980 23.405 23.382 1.00 37.16 98 THR A CA 1
ATOM 730 C C . THR A 1 98 ? 13.583 22.039 23.643 1.00 37.16 98 THR A C 1
ATOM 732 O O . THR A 1 98 ? 14.016 21.363 22.708 1.00 37.16 98 THR A O 1
ATOM 735 N N . GLU A 1 99 ? 13.720 21.683 24.919 1.00 32.97 99 GLU A N 1
ATOM 736 C CA . GLU A 1 99 ? 14.092 20.328 25.314 1.00 32.97 99 GLU A CA 1
ATOM 737 C C . GLU A 1 99 ? 13.235 19.321 24.531 1.00 32.97 99 GLU A C 1
ATOM 739 O O . GLU A 1 99 ? 12.038 19.562 24.314 1.00 32.97 99 GLU A O 1
ATOM 744 N N . PRO A 1 100 ? 13.810 18.200 24.066 1.00 35.91 100 PRO A N 1
ATOM 745 C CA . PRO A 1 100 ? 12.987 17.148 23.515 1.00 35.91 100 PRO A CA 1
ATOM 746 C C . PRO A 1 100 ? 12.080 16.686 24.653 1.00 35.91 100 PRO A C 1
ATOM 748 O O . PRO A 1 100 ? 12.564 16.228 25.685 1.00 35.91 100 PRO A O 1
ATOM 751 N N . ILE A 1 101 ? 10.763 16.799 24.481 1.00 44.09 101 ILE A N 1
ATOM 752 C CA . ILE A 1 101 ? 9.837 16.045 25.323 1.00 44.09 101 ILE A CA 1
ATOM 753 C C . ILE A 1 101 ? 10.014 14.582 24.900 1.00 44.09 101 ILE A C 1
ATOM 755 O O . ILE A 1 101 ? 9.261 14.049 24.091 1.00 44.09 101 ILE A O 1
ATOM 759 N N . THR A 1 102 ? 11.082 13.955 25.386 1.00 46.41 102 THR A N 1
ATOM 760 C CA . THR A 1 102 ? 11.250 12.512 25.421 1.00 46.41 102 THR A CA 1
ATOM 761 C C . THR A 1 102 ? 10.289 12.023 26.488 1.00 46.41 102 THR A C 1
ATOM 763 O O . THR A 1 102 ? 10.601 11.940 27.672 1.00 46.41 102 THR A O 1
ATOM 766 N N . THR A 1 103 ? 9.047 11.789 26.083 1.00 53.19 103 THR A N 1
ATOM 767 C CA . THR A 1 103 ? 8.034 11.267 26.987 1.00 53.19 103 THR A CA 1
ATOM 768 C C . THR A 1 103 ? 8.453 9.867 27.436 1.00 53.19 103 THR A C 1
ATOM 770 O O . THR A 1 103 ? 8.581 8.960 26.613 1.00 53.19 103 THR A O 1
ATOM 773 N N . ASP A 1 104 ? 8.656 9.683 28.739 1.00 74.75 104 ASP A N 1
ATOM 774 C CA . ASP A 1 104 ? 8.815 8.375 29.384 1.00 74.75 104 ASP A CA 1
ATOM 775 C C . ASP A 1 104 ? 7.445 7.671 29.439 1.00 74.75 104 ASP A C 1
ATOM 777 O O . ASP A 1 104 ? 6.893 7.418 30.507 1.00 74.75 104 ASP A O 1
ATOM 781 N N . VAL A 1 105 ? 6.818 7.464 28.272 1.00 83.25 105 VAL A N 1
ATOM 782 C CA . VAL A 1 105 ? 5.533 6.758 28.181 1.00 83.25 105 VAL A CA 1
ATOM 783 C C . VAL A 1 105 ? 5.814 5.270 28.362 1.00 83.25 105 VAL A C 1
ATOM 785 O O . VAL A 1 105 ? 6.710 4.745 27.689 1.00 83.25 105 VAL A O 1
ATOM 788 N N . PRO A 1 106 ? 5.079 4.576 29.247 1.00 85.06 106 PRO A N 1
ATOM 789 C CA . PRO A 1 106 ? 5.210 3.134 29.371 1.00 85.06 106 PRO A CA 1
ATOM 790 C C . PRO A 1 106 ? 4.828 2.445 28.051 1.00 85.06 106 PRO A C 1
ATOM 792 O O . PRO A 1 106 ? 3.955 2.935 27.328 1.00 85.06 106 PRO A O 1
ATOM 795 N N . PRO A 1 107 ? 5.453 1.302 27.719 1.00 88.88 107 PRO A N 1
ATOM 796 C CA . PRO A 1 107 ? 5.034 0.514 26.572 1.00 88.88 107 PRO A CA 1
ATOM 797 C C . PRO A 1 107 ? 3.591 0.032 26.766 1.00 88.88 107 PRO A C 1
ATOM 799 O O . PRO A 1 107 ? 3.199 -0.385 27.856 1.00 88.88 107 PRO A O 1
ATOM 802 N N . ILE A 1 108 ? 2.815 0.070 25.688 1.00 91.25 108 ILE A N 1
ATOM 803 C CA . ILE A 1 108 ? 1.469 -0.496 25.636 1.00 91.25 108 ILE A CA 1
ATOM 804 C C . ILE A 1 108 ? 1.636 -1.991 25.327 1.00 91.25 108 ILE A C 1
ATOM 806 O O . ILE A 1 108 ? 2.320 -2.316 24.353 1.00 91.25 108 ILE A O 1
ATOM 810 N N . PRO A 1 109 ? 1.091 -2.903 26.150 1.00 90.50 109 PRO A N 1
ATOM 811 C CA . PRO A 1 109 ? 1.221 -4.333 25.910 1.00 90.50 109 PRO A CA 1
ATOM 812 C C . PRO A 1 109 ? 0.352 -4.779 24.720 1.00 90.50 109 PRO A C 1
ATOM 814 O O . PRO A 1 109 ? -0.709 -4.191 24.490 1.00 90.50 109 PRO A O 1
ATOM 817 N N . PRO A 1 110 ? 0.760 -5.830 23.988 1.00 92.56 110 PRO A N 1
ATOM 818 C CA . PRO A 1 110 ? -0.096 -6.459 22.991 1.00 92.56 110 PRO A CA 1
ATOM 819 C C . PRO A 1 110 ? -1.303 -7.135 23.655 1.00 92.56 110 PRO A C 1
ATOM 821 O O . PRO A 1 110 ? -1.256 -7.518 24.828 1.00 92.56 110 PRO A O 1
ATOM 824 N N . ILE A 1 111 ? -2.372 -7.331 22.885 1.00 93.94 111 ILE A N 1
ATOM 825 C CA . ILE A 1 111 ? -3.483 -8.205 23.287 1.00 93.94 111 ILE A CA 1
ATOM 826 C C . ILE A 1 111 ? -3.002 -9.659 23.445 1.00 93.94 111 ILE A C 1
ATOM 828 O O . ILE A 1 111 ? -2.029 -10.069 22.806 1.00 93.94 111 ILE A O 1
ATOM 832 N N . SER A 1 112 ? -3.673 -10.440 24.297 1.00 94.31 112 SER A N 1
ATOM 833 C CA . SER A 1 112 ? -3.344 -11.858 24.497 1.00 94.31 112 SER A CA 1
ATOM 834 C C . SER A 1 112 ? -3.710 -12.704 23.274 1.00 94.31 112 SER A C 1
ATOM 836 O O . SER A 1 112 ? -4.587 -12.331 22.496 1.00 94.31 112 SER A O 1
ATOM 838 N N . ASP A 1 113 ? -3.081 -13.873 23.126 1.00 94.81 113 ASP A N 1
ATOM 839 C CA . ASP A 1 113 ? -3.390 -14.794 22.023 1.00 94.81 113 ASP A CA 1
ATOM 840 C C . ASP A 1 113 ? -4.846 -15.289 22.061 1.00 94.81 113 ASP A C 1
ATOM 842 O O . ASP A 1 113 ? -5.470 -15.437 21.015 1.00 94.81 113 ASP A O 1
ATOM 846 N N . GLU A 1 114 ? -5.416 -15.487 23.255 1.00 94.88 114 GLU A N 1
ATOM 847 C CA . GLU A 1 114 ? -6.825 -15.869 23.429 1.00 94.88 114 GLU A CA 1
ATOM 848 C C . GLU A 1 114 ? -7.775 -14.761 22.954 1.00 94.88 114 GLU A C 1
ATOM 850 O O . GLU A 1 114 ? -8.677 -15.020 22.158 1.00 94.88 114 GLU A O 1
ATOM 855 N N . ALA A 1 115 ? -7.530 -13.513 23.372 1.00 93.75 115 ALA A N 1
ATOM 856 C CA . ALA A 1 115 ? -8.325 -12.369 22.933 1.00 93.75 115 ALA A CA 1
ATOM 857 C C . ALA A 1 115 ? -8.175 -12.128 21.424 1.00 93.75 115 ALA A C 1
ATOM 859 O O . ALA A 1 115 ? -9.142 -11.782 20.751 1.00 93.75 115 ALA A O 1
ATOM 860 N N . PHE A 1 116 ? -6.975 -12.344 20.879 1.00 94.81 116 PHE A N 1
ATOM 861 C CA . PHE A 1 116 ? -6.730 -12.243 19.446 1.00 94.81 116 PHE A CA 1
ATOM 862 C C . PHE A 1 116 ? -7.487 -13.312 18.653 1.00 94.81 116 PHE A C 1
ATOM 864 O O . PHE A 1 116 ? -8.127 -12.989 17.657 1.00 94.81 116 PHE A O 1
ATOM 871 N N . ALA A 1 117 ? -7.471 -14.568 19.105 1.00 93.31 117 ALA A N 1
ATOM 872 C CA . ALA A 1 117 ? -8.217 -15.646 18.462 1.00 93.31 117 ALA A CA 1
ATOM 873 C C . ALA A 1 117 ? -9.732 -15.389 18.481 1.00 93.31 117 ALA A C 1
ATOM 875 O O . ALA A 1 117 ? -10.401 -15.610 17.472 1.00 93.31 117 ALA A O 1
ATOM 876 N N . GLN A 1 118 ? -10.265 -14.878 19.596 1.00 92.06 118 GLN A N 1
ATOM 877 C CA . GLN A 1 118 ? -11.672 -14.489 19.685 1.00 92.06 118 GLN A CA 1
ATOM 878 C C . GLN A 1 118 ? -12.001 -13.332 18.730 1.00 92.06 118 GLN A C 1
ATOM 880 O O . GLN A 1 118 ? -12.975 -13.407 17.983 1.00 92.06 118 GLN A O 1
ATOM 885 N N . LEU A 1 119 ? -11.152 -12.300 18.692 1.00 92.94 119 LEU A N 1
ATOM 886 C CA . LEU A 1 119 ? -11.308 -11.161 17.787 1.00 92.94 119 LEU A CA 1
ATOM 887 C C . LEU A 1 119 ? -11.380 -11.602 16.318 1.00 92.94 119 LEU A C 1
ATOM 889 O O . LEU A 1 119 ? -12.265 -11.159 15.591 1.00 92.94 119 LEU A O 1
ATOM 893 N N . LEU A 1 120 ? -10.484 -12.497 15.888 1.00 90.56 120 LEU A N 1
ATOM 894 C CA . LEU A 1 120 ? -10.469 -13.011 14.514 1.00 90.56 120 LEU A CA 1
ATOM 895 C C . LEU A 1 120 ? -11.723 -13.820 14.153 1.00 90.56 120 LEU A C 1
ATOM 897 O O . LEU A 1 120 ? -12.069 -13.896 12.975 1.00 90.56 120 LEU A O 1
ATOM 901 N N . ALA A 1 121 ? -12.386 -14.434 15.136 1.00 88.75 121 ALA A N 1
ATOM 902 C CA . ALA A 1 121 ? -13.605 -15.207 14.920 1.00 88.75 121 ALA A CA 1
ATOM 903 C C . ALA A 1 121 ? -14.862 -14.327 14.809 1.00 88.75 121 ALA A C 1
ATOM 905 O O . ALA A 1 121 ? -15.810 -14.708 14.125 1.00 88.75 121 ALA A O 1
ATOM 906 N N . GLU A 1 122 ? -14.878 -13.174 15.483 1.00 88.44 122 GLU A N 1
ATOM 907 C CA . GLU A 1 122 ? -16.078 -12.342 15.640 1.00 88.44 122 GLU A CA 1
ATOM 908 C C . GLU A 1 122 ? -16.056 -11.066 14.777 1.00 88.44 122 GLU A C 1
ATOM 910 O O . GLU A 1 122 ? -17.106 -10.647 14.295 1.00 88.44 122 GLU A O 1
ATOM 915 N N . HIS A 1 123 ? -14.880 -10.468 14.546 1.00 88.31 123 HIS A N 1
ATOM 916 C CA . HIS A 1 123 ? -14.740 -9.106 14.009 1.00 88.31 123 HIS A CA 1
ATOM 917 C C . HIS A 1 123 ? -13.599 -8.984 12.984 1.00 88.31 123 HIS A C 1
ATOM 919 O O . HIS A 1 123 ? -12.631 -8.252 13.189 1.00 88.31 123 HIS A O 1
ATOM 925 N N . ARG A 1 124 ? -13.678 -9.714 11.865 1.00 86.19 124 ARG A N 1
ATOM 926 C CA . ARG A 1 124 ? -12.677 -9.659 10.779 1.00 86.19 124 ARG A CA 1
ATOM 927 C C . ARG A 1 124 ? -12.786 -8.364 9.961 1.00 86.19 124 ARG A C 1
ATOM 929 O O . ARG A 1 124 ? -13.775 -8.150 9.272 1.00 86.19 124 ARG A O 1
ATOM 936 N N . ILE A 1 125 ? -11.717 -7.567 9.958 1.00 85.06 125 ILE A N 1
ATOM 937 C CA . ILE A 1 125 ? -11.573 -6.348 9.139 1.00 85.06 125 ILE A CA 1
ATOM 938 C C . ILE A 1 125 ? -11.147 -6.708 7.708 1.00 85.06 125 ILE A C 1
ATOM 940 O O . ILE A 1 125 ? -11.600 -6.097 6.739 1.00 85.06 125 ILE A O 1
ATOM 944 N N . TYR A 1 126 ? -10.289 -7.724 7.575 1.00 76.44 126 TYR A N 1
ATOM 945 C CA . TYR A 1 126 ? -9.768 -8.199 6.296 1.00 76.44 126 TYR A CA 1
ATOM 946 C C . TYR A 1 126 ? -10.339 -9.576 5.948 1.00 76.44 126 TYR A C 1
ATOM 948 O O . TYR A 1 126 ? -10.085 -10.531 6.699 1.00 76.44 126 TYR A O 1
ATOM 956 N N . PRO A 1 127 ? -11.048 -9.731 4.813 1.00 70.88 127 PRO A N 1
ATOM 957 C CA . PRO A 1 127 ? -11.334 -11.062 4.303 1.00 70.88 127 PRO A CA 1
ATOM 958 C C . PRO A 1 127 ? -10.007 -11.753 3.937 1.00 70.88 127 PRO A C 1
ATOM 960 O O . PRO A 1 127 ? -9.131 -11.113 3.348 1.00 70.88 127 PRO A O 1
ATOM 963 N N . PRO A 1 128 ? -9.814 -13.039 4.276 1.00 73.75 128 PRO A N 1
ATOM 964 C CA . PRO A 1 128 ? -8.684 -13.805 3.768 1.00 73.75 128 PRO A CA 1
ATOM 965 C C . PRO A 1 128 ? -8.640 -13.749 2.237 1.00 73.75 128 PRO A C 1
ATOM 967 O O . PRO A 1 128 ? -9.657 -13.959 1.580 1.00 73.75 128 PRO A O 1
ATOM 970 N N . ILE A 1 129 ? -7.461 -13.513 1.650 1.00 79.19 129 ILE A N 1
ATOM 971 C CA . ILE A 1 129 ? -7.297 -13.490 0.182 1.00 79.19 129 ILE A CA 1
ATOM 972 C C . ILE A 1 129 ? -7.768 -14.817 -0.433 1.00 79.19 129 ILE A C 1
ATOM 974 O O . ILE A 1 129 ? -8.394 -14.828 -1.492 1.00 79.19 129 ILE A O 1
ATOM 978 N N . SER A 1 130 ? -7.546 -15.930 0.274 1.00 72.88 130 SER A N 1
ATOM 979 C CA . SER A 1 130 ? -8.028 -17.265 -0.094 1.00 72.88 130 SER A CA 1
ATOM 980 C C . SER A 1 130 ? -9.543 -17.359 -0.275 1.00 72.88 130 SER A C 1
ATOM 982 O O . SER A 1 130 ? -10.014 -18.235 -0.999 1.00 72.88 130 SER A O 1
ATOM 984 N N . ASP A 1 131 ? -10.315 -16.482 0.359 1.00 76.88 131 ASP A N 1
ATOM 985 C CA . ASP A 1 131 ? -11.776 -16.527 0.322 1.00 76.88 131 ASP A CA 1
ATOM 986 C C . ASP A 1 131 ? -12.329 -15.809 -0.920 1.00 76.88 131 ASP A C 1
ATOM 988 O O . ASP A 1 131 ? -13.496 -15.976 -1.281 1.00 76.88 131 ASP A O 1
ATOM 992 N N . ILE A 1 132 ? -11.485 -15.054 -1.630 1.00 79.12 132 ILE A N 1
ATOM 993 C CA . ILE A 1 132 ? -11.860 -14.277 -2.812 1.00 79.12 132 ILE A CA 1
ATOM 994 C C . ILE A 1 132 ? -11.712 -15.151 -4.059 1.00 79.12 132 ILE A C 1
ATOM 996 O O . ILE A 1 132 ? -10.756 -15.062 -4.833 1.00 79.12 132 ILE A O 1
ATOM 1000 N N . GLN A 1 133 ? -12.690 -16.032 -4.239 1.00 80.81 133 GLN A N 1
ATOM 1001 C CA . GLN A 1 133 ? -12.747 -16.977 -5.350 1.00 80.81 133 GLN A CA 1
ATOM 1002 C C . GLN A 1 133 ? -13.099 -16.289 -6.675 1.00 80.81 133 GLN A C 1
ATOM 1004 O O . GLN A 1 133 ? -13.889 -15.342 -6.715 1.00 80.81 133 GLN A O 1
ATOM 1009 N N . ALA A 1 134 ? -12.541 -16.799 -7.775 1.00 81.88 134 ALA A N 1
ATOM 1010 C CA . ALA A 1 134 ? -12.845 -16.305 -9.113 1.00 81.88 134 ALA A CA 1
ATOM 1011 C C . ALA A 1 134 ? -14.321 -16.550 -9.464 1.00 81.88 134 ALA A C 1
ATOM 1013 O O . ALA A 1 134 ? -14.816 -17.675 -9.350 1.00 81.88 134 ALA A O 1
ATOM 1014 N N . LYS A 1 135 ? -15.028 -15.511 -9.926 1.00 72.56 135 LYS A N 1
ATOM 1015 C CA . LYS A 1 135 ? -16.433 -15.656 -10.354 1.00 72.56 135 LYS A CA 1
ATOM 1016 C C . LYS A 1 135 ? -16.582 -16.305 -11.725 1.00 72.56 135 LYS A C 1
ATOM 1018 O O . LYS A 1 135 ? -17.628 -16.886 -12.009 1.00 72.56 135 LYS A O 1
ATOM 1023 N N . ASN A 1 136 ? -15.562 -16.203 -12.572 1.00 71.12 136 ASN A N 1
ATOM 1024 C CA . ASN A 1 136 ? -15.564 -16.769 -13.911 1.00 71.12 136 ASN A CA 1
ATOM 1025 C C . ASN A 1 136 ? -14.283 -17.574 -14.154 1.00 71.12 136 ASN A C 1
ATOM 1027 O O . ASN A 1 136 ? -13.218 -17.226 -13.652 1.00 71.12 136 ASN A O 1
ATOM 1031 N N . THR A 1 137 ? -14.403 -18.660 -14.915 1.00 68.94 137 THR A N 1
ATOM 1032 C CA . THR A 1 137 ? -13.262 -19.507 -15.308 1.00 68.94 137 THR A CA 1
ATOM 1033 C C . THR A 1 137 ? -12.783 -19.211 -16.727 1.00 68.94 137 THR A C 1
ATOM 1035 O O . THR A 1 137 ? -11.657 -19.560 -17.072 1.00 68.94 137 THR A O 1
ATOM 1038 N N . GLU A 1 138 ? -13.598 -18.532 -17.540 1.00 84.75 138 GLU A N 1
ATOM 1039 C CA . GLU A 1 138 ? -13.181 -18.037 -18.851 1.00 84.75 138 GLU A CA 1
ATOM 1040 C C . GLU A 1 138 ? -12.468 -16.688 -18.711 1.00 84.75 138 GLU A C 1
ATOM 1042 O O . GLU A 1 138 ? -13.052 -15.706 -18.247 1.00 84.75 138 GLU A O 1
ATOM 1047 N N . LEU A 1 139 ? -11.199 -16.649 -19.125 1.00 91.56 139 LEU A N 1
ATOM 1048 C CA . LEU A 1 139 ? -10.365 -15.450 -19.087 1.00 91.56 139 LEU A CA 1
ATOM 1049 C C . LEU A 1 139 ? -10.721 -14.528 -20.258 1.00 91.56 139 LEU A C 1
ATOM 1051 O O . LEU A 1 139 ? -10.522 -14.883 -21.423 1.00 91.56 139 LEU A O 1
ATOM 1055 N N . ALA A 1 140 ? -11.242 -13.346 -19.942 1.00 91.19 140 ALA A N 1
ATOM 1056 C CA . ALA A 1 140 ? -11.529 -12.304 -20.918 1.00 91.19 140 ALA A CA 1
ATOM 1057 C C . ALA A 1 140 ? -10.319 -11.367 -21.073 1.00 91.19 140 ALA A C 1
ATOM 1059 O O . ALA A 1 140 ? -9.551 -11.215 -20.126 1.00 91.19 140 ALA A O 1
ATOM 1060 N N . PRO A 1 141 ? -10.145 -10.698 -22.225 1.00 92.81 141 PRO A N 1
ATOM 1061 C CA . PRO A 1 141 ? -9.158 -9.634 -22.338 1.00 92.81 141 PRO A CA 1
ATOM 1062 C C . PRO A 1 141 ? -9.406 -8.518 -21.312 1.00 92.81 141 PRO A C 1
ATOM 1064 O O . PRO A 1 141 ? -10.551 -8.105 -21.112 1.00 92.81 141 PRO A O 1
ATOM 1067 N N . ILE A 1 142 ? -8.338 -8.022 -20.688 1.00 93.31 142 ILE A N 1
ATOM 1068 C CA . ILE A 1 142 ? -8.367 -6.939 -19.696 1.00 93.31 142 ILE A CA 1
ATOM 1069 C C . ILE A 1 142 ? -7.586 -5.721 -20.197 1.00 93.31 142 ILE A C 1
ATOM 1071 O O . ILE A 1 142 ? -6.646 -5.848 -20.981 1.00 93.31 142 ILE A O 1
ATOM 1075 N N . ALA A 1 143 ? -7.972 -4.528 -19.749 1.00 89.44 143 ALA A N 1
ATOM 1076 C CA . ALA A 1 143 ? -7.212 -3.310 -20.025 1.00 89.44 143 ALA A CA 1
ATOM 1077 C C . ALA A 1 143 ? -5.942 -3.277 -19.164 1.00 89.44 143 ALA A C 1
ATOM 1079 O O . ALA A 1 143 ? -5.991 -3.677 -18.001 1.00 89.44 143 ALA A O 1
ATOM 1080 N N . SER A 1 144 ? -4.834 -2.777 -19.711 1.00 85.12 144 SER A N 1
ATOM 1081 C CA . SER A 1 144 ? -3.572 -2.569 -18.983 1.00 85.12 144 SER A CA 1
ATOM 1082 C C . SER A 1 144 ? -3.236 -1.099 -18.754 1.00 85.12 144 SER A C 1
ATOM 1084 O O . SER A 1 144 ? -2.140 -0.799 -18.296 1.00 85.12 144 SER A O 1
ATOM 1086 N N . ASP A 1 145 ? -4.138 -0.181 -19.095 1.00 79.50 145 ASP A N 1
ATOM 1087 C CA . ASP A 1 145 ? -3.879 1.247 -18.957 1.00 79.50 145 ASP A CA 1
ATOM 1088 C C . ASP A 1 145 ? -3.691 1.633 -17.494 1.00 79.50 145 ASP A C 1
ATOM 1090 O O . ASP A 1 145 ? -4.408 1.176 -16.600 1.00 79.50 145 ASP A O 1
ATOM 1094 N N . ILE A 1 146 ? -2.719 2.511 -17.273 1.00 81.06 146 ILE A N 1
ATOM 1095 C CA . ILE A 1 146 ? -2.413 3.065 -15.967 1.00 81.06 146 ILE A CA 1
ATOM 1096 C C . ILE A 1 146 ? -2.657 4.565 -16.030 1.00 81.06 146 ILE A C 1
ATOM 1098 O O . ILE A 1 146 ? -2.042 5.272 -16.833 1.00 81.06 146 ILE A O 1
ATOM 1102 N N . ILE A 1 147 ? -3.509 5.054 -15.134 1.00 76.12 147 ILE A N 1
ATOM 1103 C CA . ILE A 1 147 ? -3.770 6.485 -15.000 1.00 76.12 147 ILE A CA 1
ATOM 1104 C C . ILE A 1 147 ? -2.828 7.040 -13.930 1.00 76.12 147 ILE A C 1
ATOM 1106 O O . ILE A 1 147 ? -2.918 6.682 -12.752 1.00 76.12 147 ILE A O 1
ATOM 1110 N N . PHE A 1 148 ? -1.900 7.900 -14.346 1.00 77.50 148 PHE A N 1
ATOM 1111 C CA . PHE A 1 148 ? -1.049 8.659 -13.433 1.00 77.50 148 PHE A CA 1
ATOM 1112 C C . PHE A 1 148 ? -1.746 9.958 -13.012 1.00 77.50 148 PHE A C 1
ATOM 1114 O O . PHE A 1 148 ? -2.723 10.386 -13.622 1.00 77.50 148 PHE A O 1
ATOM 1121 N N . GLY A 1 149 ? -1.297 10.546 -11.904 1.00 67.50 149 GLY A N 1
ATOM 1122 C CA . GLY A 1 149 ? -1.794 11.847 -11.465 1.00 67.50 149 GLY A CA 1
ATOM 1123 C C . GLY A 1 149 ? -1.108 12.997 -12.204 1.00 67.50 149 GLY A C 1
ATOM 1124 O O . GLY A 1 149 ? 0.032 12.866 -12.632 1.00 67.50 149 GLY A O 1
ATOM 1125 N N . ASP A 1 150 ? -1.761 14.158 -12.241 1.00 64.44 150 ASP A N 1
ATOM 1126 C CA . ASP A 1 150 ? -1.343 15.330 -13.033 1.00 64.44 150 ASP A CA 1
ATOM 1127 C C . ASP A 1 150 ? -0.040 16.034 -12.565 1.00 64.44 150 ASP A C 1
ATOM 1129 O O . ASP A 1 150 ? 0.311 17.094 -13.086 1.00 64.44 150 ASP A O 1
ATOM 1133 N N . MET A 1 151 ? 0.665 15.523 -11.546 1.00 71.81 151 MET A N 1
ATOM 1134 C CA . MET A 1 151 ? 1.748 16.242 -10.855 1.00 71.81 151 MET A CA 1
ATOM 1135 C C . MET A 1 151 ? 3.032 15.412 -10.736 1.00 71.81 151 MET A C 1
ATOM 1137 O O . MET A 1 151 ? 3.222 14.686 -9.762 1.00 71.81 151 MET A O 1
ATOM 1141 N N . GLY A 1 152 ? 3.959 15.616 -11.677 1.00 82.38 152 GLY A N 1
ATOM 1142 C CA . GLY A 1 152 ? 5.286 14.988 -11.673 1.00 82.38 152 GLY A CA 1
ATOM 1143 C C . GLY A 1 152 ? 5.268 13.486 -11.981 1.00 82.38 152 GLY A C 1
ATOM 1144 O O . GLY A 1 152 ? 4.216 12.874 -12.116 1.00 82.38 152 GLY A O 1
ATOM 1145 N N . PHE A 1 153 ? 6.445 12.883 -12.119 1.00 89.69 153 PHE A N 1
ATOM 1146 C CA . PHE A 1 153 ? 6.562 11.453 -12.402 1.00 89.69 153 PHE A CA 1
ATOM 1147 C C . PHE A 1 153 ? 6.956 10.658 -11.156 1.00 89.69 153 PHE A C 1
ATOM 1149 O O . PHE A 1 153 ? 7.513 11.196 -10.200 1.00 89.69 153 PHE A O 1
ATOM 1156 N N . GLU A 1 154 ? 6.686 9.356 -11.178 1.00 92.06 154 GLU A N 1
ATOM 1157 C CA . GLU A 1 154 ? 7.152 8.419 -10.161 1.00 92.06 154 GLU A CA 1
ATOM 1158 C C . GLU A 1 154 ? 8.675 8.220 -10.268 1.00 92.06 154 GLU A C 1
ATOM 1160 O O . GLU A 1 154 ? 9.162 7.419 -11.072 1.00 92.06 154 GLU A O 1
ATOM 1165 N N . GLY A 1 155 ? 9.417 8.995 -9.473 1.00 92.06 155 GLY A N 1
ATOM 1166 C CA . GLY A 1 155 ? 10.876 8.985 -9.393 1.00 92.06 155 GLY A CA 1
ATOM 1167 C C . GLY A 1 155 ? 11.389 8.783 -7.966 1.00 92.06 155 GLY A C 1
ATOM 1168 O O . GLY A 1 155 ? 10.729 9.154 -6.995 1.00 92.06 155 GLY A O 1
ATOM 1169 N N . TYR A 1 156 ? 12.584 8.208 -7.846 1.00 93.94 156 TYR A N 1
ATOM 1170 C CA . TYR A 1 156 ? 13.241 7.892 -6.578 1.00 93.94 156 TYR A CA 1
ATOM 1171 C C . TYR A 1 156 ? 14.689 8.364 -6.592 1.00 93.94 156 TYR A C 1
ATOM 1173 O O . TYR A 1 156 ? 15.421 8.089 -7.541 1.00 93.94 156 TYR A O 1
ATOM 1181 N N . LEU A 1 157 ? 15.135 9.017 -5.519 1.00 93.56 157 LEU A N 1
ATOM 1182 C CA . LEU A 1 157 ? 16.521 9.471 -5.401 1.00 93.56 157 LEU A CA 1
ATOM 1183 C C . LEU A 1 157 ? 17.318 8.563 -4.464 1.00 93.56 157 LEU A C 1
ATOM 1185 O O . LEU A 1 157 ? 16.902 8.306 -3.332 1.00 93.56 157 LEU A O 1
ATOM 1189 N N . ALA A 1 158 ? 18.491 8.126 -4.914 1.00 93.88 158 ALA A N 1
ATOM 1190 C CA . ALA A 1 158 ? 19.406 7.288 -4.144 1.00 93.88 158 ALA A CA 1
ATOM 1191 C C . ALA A 1 158 ? 20.847 7.439 -4.652 1.00 93.88 158 ALA A C 1
ATOM 1193 O O . ALA A 1 158 ? 21.064 7.773 -5.813 1.00 93.88 158 ALA A O 1
ATOM 1194 N N . TYR A 1 159 ? 21.845 7.188 -3.801 1.00 92.06 159 TYR A N 1
ATOM 1195 C CA . TYR A 1 159 ? 23.243 7.119 -4.268 1.00 92.06 159 TYR A CA 1
ATOM 1196 C C . TYR A 1 159 ? 23.544 5.797 -4.979 1.00 92.06 159 TYR A C 1
ATOM 1198 O O . TYR A 1 159 ? 24.339 5.747 -5.913 1.00 92.06 159 TYR A O 1
ATOM 1206 N N . ASP A 1 160 ? 22.883 4.732 -4.538 1.00 91.31 160 ASP A N 1
ATOM 1207 C CA . ASP A 1 160 ? 22.985 3.388 -5.089 1.00 91.31 160 ASP A CA 1
ATOM 1208 C C . ASP A 1 160 ? 21.594 2.752 -5.070 1.00 91.31 160 ASP A C 1
ATOM 1210 O O . ASP A 1 160 ? 20.816 2.995 -4.143 1.00 91.31 160 ASP A O 1
ATOM 1214 N N . ILE A 1 161 ? 21.264 1.949 -6.082 1.00 91.75 161 ILE A N 1
ATOM 1215 C CA . ILE A 1 161 ? 19.948 1.310 -6.173 1.00 91.75 161 ILE A CA 1
ATOM 1216 C C . ILE A 1 161 ? 19.661 0.390 -4.976 1.00 91.75 161 ILE A C 1
ATOM 1218 O O . ILE A 1 161 ? 18.508 0.262 -4.566 1.00 91.75 161 ILE A O 1
ATOM 1222 N N . ALA A 1 162 ? 20.695 -0.181 -4.351 1.00 88.88 162 ALA A N 1
ATOM 1223 C CA . ALA A 1 162 ? 20.569 -0.987 -3.143 1.00 88.88 162 ALA A CA 1
ATOM 1224 C C . ALA A 1 162 ? 20.086 -0.182 -1.921 1.00 88.88 162 ALA A C 1
ATOM 1226 O O . ALA A 1 162 ? 19.671 -0.784 -0.933 1.00 88.88 162 ALA A O 1
ATOM 1227 N N . GLU A 1 163 ? 20.100 1.161 -1.956 1.00 86.94 163 GLU A N 1
ATOM 1228 C CA . GLU A 1 163 ? 19.457 1.971 -0.909 1.00 86.94 163 GLU A CA 1
ATOM 1229 C C . GLU A 1 163 ? 17.921 1.871 -0.959 1.00 86.94 163 GLU A C 1
ATOM 1231 O O . GLU A 1 163 ? 17.276 2.006 0.084 1.00 86.94 163 GLU A O 1
ATOM 1236 N N . LEU A 1 164 ? 17.335 1.601 -2.136 1.00 86.94 164 LEU A N 1
ATOM 1237 C CA . LEU A 1 164 ? 15.894 1.385 -2.327 1.00 86.94 164 LEU A CA 1
ATOM 1238 C C . LEU A 1 164 ? 15.514 -0.061 -1.959 1.00 86.94 164 LEU A C 1
ATOM 1240 O O . LEU A 1 164 ? 14.969 -0.828 -2.761 1.00 86.94 164 LEU A O 1
ATOM 1244 N N . ASP A 1 165 ? 15.861 -0.447 -0.733 1.00 70.88 165 ASP A N 1
ATOM 1245 C CA . ASP A 1 165 ? 15.636 -1.778 -0.180 1.00 70.88 165 ASP A CA 1
ATOM 1246 C C . ASP A 1 165 ? 14.143 -1.983 0.123 1.00 70.88 165 ASP A C 1
ATOM 1248 O O . ASP A 1 165 ? 13.592 -1.488 1.109 1.00 70.88 165 ASP A O 1
ATOM 1252 N N . THR A 1 166 ? 13.467 -2.673 -0.786 1.00 74.00 166 THR A N 1
ATOM 1253 C CA . THR A 1 166 ? 12.099 -3.164 -0.625 1.00 74.00 166 THR A CA 1
ATOM 1254 C C . THR A 1 166 ? 12.184 -4.675 -0.483 1.00 74.00 166 THR A C 1
ATOM 1256 O O . THR A 1 166 ? 12.867 -5.349 -1.253 1.00 74.00 166 THR A O 1
ATOM 1259 N N . ILE A 1 167 ? 11.460 -5.218 0.489 1.00 81.38 167 ILE A N 1
ATOM 1260 C CA . ILE A 1 167 ? 11.471 -6.652 0.802 1.00 81.38 167 ILE A CA 1
ATOM 1261 C C . ILE A 1 167 ? 10.523 -7.461 -0.093 1.00 81.38 167 ILE A C 1
ATOM 1263 O O . ILE A 1 167 ? 9.927 -8.423 0.389 1.00 81.38 167 ILE A O 1
ATOM 1267 N N . ASN A 1 168 ? 10.293 -7.011 -1.334 1.00 89.56 168 ASN A N 1
ATOM 1268 C CA . ASN A 1 168 ? 9.337 -7.651 -2.232 1.00 89.56 168 ASN A CA 1
ATOM 1269 C C . ASN A 1 168 ? 9.577 -9.171 -2.200 1.00 89.56 168 ASN A C 1
ATOM 1271 O O . ASN A 1 168 ? 10.709 -9.595 -2.445 1.00 89.56 168 ASN A O 1
ATOM 1275 N N . PRO A 1 169 ? 8.565 -9.981 -1.836 1.00 92.00 169 PRO A N 1
ATOM 1276 C CA . PRO A 1 169 ? 8.760 -11.414 -1.652 1.00 92.00 169 PRO A CA 1
ATOM 1277 C C . PRO A 1 169 ? 9.122 -12.111 -2.964 1.00 92.00 169 PRO A C 1
ATOM 1279 O O . PRO A 1 169 ? 9.605 -13.239 -2.934 1.00 92.00 169 PRO A O 1
ATOM 1282 N N . TRP A 1 170 ? 8.916 -11.450 -4.109 1.00 94.38 170 TRP A N 1
ATOM 1283 C CA . TRP A 1 170 ? 9.242 -12.000 -5.407 1.00 94.38 170 TRP A CA 1
ATOM 1284 C C . TRP A 1 170 ? 10.737 -11.930 -5.760 1.00 94.38 170 TRP A C 1
ATOM 1286 O O . TRP A 1 170 ? 11.380 -10.895 -5.587 1.00 94.38 170 TRP A O 1
ATOM 1296 N N . SER A 1 171 ? 11.266 -12.999 -6.366 1.00 90.69 171 SER A N 1
ATOM 1297 C CA . SER A 1 171 ? 12.560 -12.997 -7.060 1.00 90.69 171 SER A CA 1
ATOM 1298 C C . SER A 1 171 ? 12.473 -13.594 -8.479 1.00 90.69 171 SER A C 1
ATOM 1300 O O . SER A 1 171 ? 11.583 -14.410 -8.747 1.00 90.69 171 SER A O 1
ATOM 1302 N N . PRO A 1 172 ? 13.403 -13.236 -9.394 1.00 86.88 172 PRO A N 1
ATOM 1303 C CA . PRO A 1 172 ? 13.397 -13.706 -10.786 1.00 86.88 172 PRO A CA 1
ATOM 1304 C C . PRO A 1 172 ? 13.462 -15.224 -10.963 1.00 86.88 172 PRO A C 1
ATOM 1306 O O . PRO A 1 172 ? 12.998 -15.739 -11.976 1.00 86.88 172 PRO A O 1
ATOM 1309 N N . ASP A 1 173 ? 14.026 -15.937 -9.988 1.00 84.94 173 ASP A N 1
ATOM 1310 C CA . ASP A 1 173 ? 14.241 -17.383 -10.068 1.00 84.94 173 ASP A CA 1
ATOM 1311 C C . ASP A 1 173 ? 12.981 -18.198 -9.754 1.00 84.94 173 ASP A C 1
ATOM 1313 O O . ASP A 1 173 ? 12.980 -19.421 -9.924 1.00 84.94 173 ASP A O 1
ATOM 1317 N N . VAL A 1 174 ? 11.910 -17.561 -9.266 1.00 82.50 174 VAL A N 1
ATOM 1318 C CA . VAL A 1 174 ? 10.705 -18.293 -8.882 1.00 82.50 174 VAL A CA 1
ATOM 1319 C C . VAL A 1 174 ? 9.764 -18.461 -10.071 1.00 82.50 174 VAL A C 1
ATOM 1321 O O . VAL A 1 174 ? 9.249 -17.469 -10.595 1.00 82.50 174 VAL A O 1
ATOM 1324 N N . PRO A 1 175 ? 9.470 -19.711 -10.475 1.00 80.88 175 PRO A N 1
ATOM 1325 C CA . PRO A 1 175 ? 8.561 -19.965 -11.578 1.00 80.88 175 PRO A CA 1
ATOM 1326 C C . PRO A 1 175 ? 7.122 -19.679 -11.141 1.00 80.88 175 PRO A C 1
ATOM 1328 O O . PRO A 1 175 ? 6.519 -20.435 -10.378 1.00 80.88 175 PRO A O 1
ATOM 1331 N N . LEU A 1 176 ? 6.553 -18.595 -11.659 1.00 91.44 176 LEU A N 1
ATOM 1332 C CA . LEU A 1 176 ? 5.136 -18.272 -11.541 1.00 91.44 176 LEU A CA 1
ATOM 1333 C C . LEU A 1 176 ? 4.500 -18.374 -12.923 1.00 91.44 176 LEU A C 1
ATOM 1335 O O . LEU A 1 176 ? 4.853 -17.626 -13.823 1.00 91.44 176 LEU A O 1
ATOM 1339 N N . ALA A 1 177 ? 3.564 -19.308 -13.087 1.00 93.88 177 ALA A N 1
ATOM 1340 C CA . ALA A 1 177 ? 2.852 -19.479 -14.353 1.00 93.88 177 ALA A CA 1
ATOM 1341 C C . ALA A 1 177 ? 1.597 -18.602 -14.442 1.00 93.88 177 ALA A C 1
ATOM 1343 O O . ALA A 1 177 ? 1.222 -18.183 -15.530 1.00 93.88 177 ALA A O 1
ATOM 1344 N N . THR A 1 178 ? 0.932 -18.353 -13.308 1.00 95.38 178 THR A N 1
ATOM 1345 C CA . THR A 1 178 ? -0.301 -17.560 -13.250 1.00 95.38 178 THR A CA 1
ATOM 1346 C C . THR A 1 178 ? -0.368 -16.702 -11.999 1.00 95.38 178 THR A C 1
ATOM 1348 O O . THR A 1 178 ? 0.163 -17.079 -10.946 1.00 95.38 178 THR A O 1
ATOM 1351 N N . LEU A 1 179 ? -1.097 -15.595 -12.103 1.00 95.81 179 LEU A N 1
ATOM 1352 C CA . LEU A 1 179 ? -1.480 -14.745 -10.984 1.00 95.81 179 LEU A CA 1
ATOM 1353 C C . LEU A 1 179 ? -2.943 -14.286 -11.126 1.00 95.81 179 LEU A C 1
ATOM 1355 O O . LEU A 1 179 ? -3.424 -14.131 -12.253 1.00 95.81 179 LEU A O 1
ATOM 1359 N N . PRO A 1 180 ? -3.664 -14.081 -10.010 1.00 95.44 180 PRO A N 1
ATOM 1360 C CA . PRO A 1 180 ? -5.046 -13.626 -10.054 1.00 95.44 180 PRO A CA 1
ATOM 1361 C C . PRO A 1 180 ? -5.144 -12.177 -10.531 1.00 95.44 180 PRO A C 1
ATOM 1363 O O . PRO A 1 180 ? -4.297 -11.343 -10.231 1.00 95.44 180 PRO A O 1
ATOM 1366 N N . VAL A 1 181 ? -6.221 -11.852 -11.234 1.00 95.25 181 VAL A N 1
ATOM 1367 C CA . VAL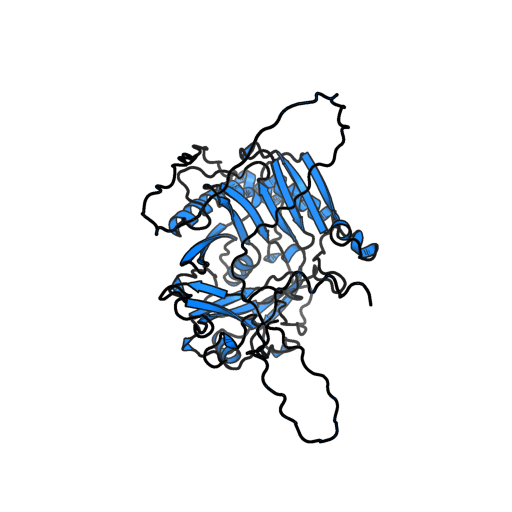 A 1 181 ? -6.566 -10.469 -11.576 1.00 95.25 181 VAL A CA 1
ATOM 1368 C C . VAL A 1 181 ? -7.871 -10.110 -10.889 1.00 95.25 181 VAL A C 1
ATOM 1370 O O . VAL A 1 181 ? -8.806 -10.914 -10.843 1.00 95.25 181 VAL A O 1
ATOM 1373 N N . TYR A 1 182 ? -7.950 -8.881 -10.383 1.00 94.38 182 TYR A N 1
ATOM 1374 C CA . TYR A 1 182 ? -9.146 -8.371 -9.730 1.00 94.38 182 TYR A CA 1
ATOM 1375 C C . TYR A 1 182 ? -9.700 -7.172 -10.488 1.00 94.38 182 TYR A C 1
ATOM 1377 O O . TYR A 1 182 ? -8.963 -6.249 -10.818 1.00 94.38 182 TYR A O 1
ATOM 1385 N N . LYS A 1 183 ? -11.004 -7.154 -10.753 1.00 93.88 183 LYS A N 1
ATOM 1386 C CA . LYS A 1 183 ? -11.696 -5.976 -11.276 1.00 93.88 183 LYS A CA 1
ATOM 1387 C C . LYS A 1 183 ? -11.974 -5.007 -10.133 1.00 93.88 183 LYS A C 1
ATOM 1389 O O . LYS A 1 183 ? -12.587 -5.403 -9.143 1.00 93.88 183 LYS A O 1
ATOM 1394 N N . ASN A 1 184 ? -11.572 -3.752 -10.291 1.00 93.44 184 ASN A N 1
ATOM 1395 C CA . ASN A 1 184 ? -11.882 -2.681 -9.352 1.00 93.44 184 ASN A CA 1
ATOM 1396 C C . ASN A 1 184 ? -13.351 -2.262 -9.519 1.00 93.44 184 ASN A C 1
ATOM 1398 O O . ASN A 1 184 ? -13.745 -1.752 -10.568 1.00 93.44 184 ASN A O 1
ATOM 1402 N N . LEU A 1 185 ? -14.171 -2.488 -8.493 1.00 93.19 185 LEU A N 1
ATOM 1403 C CA . LEU A 1 185 ? -15.599 -2.155 -8.510 1.00 93.19 185 LEU A CA 1
ATOM 1404 C C . LEU A 1 185 ? -15.888 -0.751 -7.969 1.00 93.19 185 LEU A C 1
ATOM 1406 O O . LEU A 1 185 ? -17.006 -0.263 -8.117 1.00 93.19 185 LEU A O 1
ATOM 1410 N N . SER A 1 186 ? -14.897 -0.109 -7.346 1.00 91.94 186 SER A N 1
ATOM 1411 C CA . SER A 1 186 ? -15.004 1.271 -6.863 1.00 91.94 186 SER A CA 1
ATOM 1412 C C . SER A 1 186 ? -14.841 2.305 -7.974 1.00 91.94 186 SER A C 1
ATOM 1414 O O . SER A 1 186 ? -15.269 3.447 -7.803 1.00 91.94 186 SER A O 1
ATOM 1416 N N . LEU A 1 187 ? -14.252 1.912 -9.110 1.00 88.50 187 LEU A N 1
ATOM 1417 C CA . LEU A 1 187 ? -14.095 2.773 -10.274 1.00 88.50 187 LEU A CA 1
ATOM 1418 C C . LEU A 1 187 ? -15.458 3.129 -10.874 1.00 88.50 187 LEU A C 1
ATOM 1420 O O . LEU A 1 187 ? -16.298 2.261 -11.123 1.00 88.50 187 LEU A O 1
ATOM 1424 N N . ARG A 1 188 ? -15.644 4.417 -11.163 1.00 83.50 188 ARG A N 1
ATOM 1425 C CA . ARG A 1 188 ? -16.830 4.943 -11.830 1.00 83.50 188 ARG A CA 1
ATOM 1426 C C . ARG A 1 188 ? -16.446 5.826 -13.010 1.00 83.50 188 ARG A C 1
ATOM 1428 O O . ARG A 1 188 ? -15.554 6.661 -12.894 1.00 83.50 188 ARG A O 1
ATOM 1435 N N . ASP A 1 189 ? -17.178 5.690 -14.110 1.00 81.19 189 ASP A N 1
ATOM 1436 C CA . ASP A 1 189 ? -17.001 6.542 -15.295 1.00 81.19 189 ASP A CA 1
ATOM 1437 C C . ASP A 1 189 ? -17.642 7.930 -15.112 1.00 81.19 189 ASP A C 1
ATOM 1439 O O . ASP A 1 189 ? -17.262 8.902 -15.763 1.00 81.19 189 ASP A O 1
ATOM 1443 N N . ASP A 1 190 ? -18.631 8.031 -14.221 1.00 77.25 190 ASP A N 1
ATOM 1444 C CA . ASP A 1 190 ? -19.460 9.221 -13.998 1.00 77.25 190 ASP A CA 1
ATOM 1445 C C . ASP A 1 190 ? -18.993 10.100 -12.824 1.00 77.25 190 ASP A C 1
ATOM 1447 O O . ASP A 1 190 ? -19.569 11.162 -12.574 1.00 77.25 190 ASP A O 1
ATOM 1451 N N . CYS A 1 191 ? -17.946 9.682 -12.107 1.00 74.81 191 CYS A N 1
ATOM 1452 C CA . CYS A 1 191 ? -17.414 10.390 -10.951 1.00 74.81 191 CYS A CA 1
ATOM 1453 C C . CYS A 1 191 ? -15.905 10.172 -10.808 1.00 74.81 191 CYS A C 1
ATOM 1455 O O . CYS A 1 191 ? -15.357 9.144 -11.190 1.00 74.81 191 CYS A O 1
ATOM 1457 N N . THR A 1 192 ? -15.216 11.149 -10.223 1.00 78.06 192 THR A N 1
ATOM 1458 C CA . THR A 1 192 ? -13.788 11.036 -9.914 1.00 78.06 192 THR A CA 1
ATOM 1459 C C . THR A 1 192 ? -13.493 10.336 -8.590 1.00 78.06 192 THR A C 1
ATOM 1461 O O . THR A 1 192 ? -12.336 10.005 -8.335 1.00 78.06 192 THR A O 1
ATOM 1464 N N . LEU A 1 193 ? -14.518 10.139 -7.757 1.00 85.12 193 LEU A N 1
ATOM 1465 C CA . LEU A 1 193 ? -14.421 9.520 -6.442 1.00 85.12 193 LEU A CA 1
ATOM 1466 C C . LEU A 1 193 ? -14.744 8.028 -6.531 1.00 85.12 193 LEU A C 1
ATOM 1468 O O . LEU A 1 193 ? -15.738 7.637 -7.145 1.00 85.12 193 LEU A O 1
ATOM 1472 N N . SER A 1 194 ? -13.920 7.219 -5.872 1.00 86.25 194 SER A N 1
ATOM 1473 C CA . SER A 1 194 ? -14.075 5.769 -5.817 1.00 86.25 194 SER A CA 1
ATOM 1474 C C . SER A 1 194 ? -15.063 5.374 -4.724 1.00 86.25 194 SER A C 1
ATOM 1476 O O . SER A 1 194 ? -14.835 5.652 -3.548 1.00 86.25 194 SER A O 1
ATOM 1478 N N . VAL A 1 195 ? -16.178 4.745 -5.107 1.00 90.19 195 VAL A N 1
ATOM 1479 C CA . VAL A 1 195 ? -17.233 4.323 -4.171 1.00 90.19 195 VAL A CA 1
ATOM 1480 C C . VAL A 1 195 ? -17.858 3.010 -4.627 1.00 90.19 195 VAL A C 1
ATOM 1482 O O . VAL A 1 195 ? -18.379 2.911 -5.737 1.00 90.19 195 VAL A O 1
ATOM 1485 N N . TYR A 1 196 ? -17.854 2.026 -3.731 1.00 93.94 196 TYR A N 1
ATOM 1486 C CA . TYR A 1 196 ? -18.495 0.725 -3.913 1.00 93.94 196 TYR A CA 1
ATOM 1487 C C . TYR A 1 196 ? -19.197 0.239 -2.641 1.00 93.94 196 TYR A C 1
ATOM 1489 O O . TYR A 1 196 ? -20.341 -0.213 -2.696 1.00 93.94 196 TYR A O 1
ATOM 1497 N N . LEU A 1 197 ? -18.524 0.342 -1.493 1.00 94.31 197 LEU A N 1
ATOM 1498 C CA . LEU A 1 197 ? -19.053 -0.120 -0.216 1.00 94.31 197 LEU A CA 1
ATOM 1499 C C . LEU A 1 197 ? -20.297 0.669 0.195 1.00 94.31 197 LEU A C 1
ATOM 1501 O O . LEU A 1 197 ? -20.382 1.890 0.059 1.00 94.31 197 LEU A O 1
ATOM 1505 N N . THR A 1 198 ? -21.266 -0.048 0.755 1.00 95.94 198 THR A N 1
ATOM 1506 C CA . THR A 1 198 ? -22.443 0.572 1.364 1.00 95.94 198 THR A CA 1
ATOM 1507 C C . THR A 1 198 ? -22.070 1.286 2.662 1.00 95.94 198 THR A C 1
ATOM 1509 O O . THR A 1 198 ? -21.099 0.930 3.333 1.00 95.94 198 THR A O 1
ATOM 1512 N N . GLN A 1 199 ? -22.898 2.251 3.072 1.00 97.00 199 GLN A N 1
ATOM 1513 C CA . GLN A 1 199 ? -22.761 2.911 4.373 1.00 97.00 199 GLN A CA 1
ATOM 1514 C C . GLN A 1 199 ? -22.686 1.887 5.520 1.00 97.00 199 GLN A C 1
ATOM 1516 O O . GLN A 1 199 ? -21.796 1.987 6.355 1.00 97.00 199 GLN A O 1
ATOM 1521 N N . GLN A 1 200 ? -23.552 0.866 5.518 1.00 97.00 200 GLN A N 1
ATOM 1522 C CA . GLN A 1 200 ? -23.577 -0.165 6.561 1.00 97.00 200 GLN A CA 1
ATOM 1523 C C . GLN A 1 200 ? -22.272 -0.973 6.620 1.00 97.00 200 GLN A C 1
ATOM 1525 O O . GLN A 1 200 ? -21.786 -1.270 7.707 1.00 97.00 200 GLN A O 1
ATOM 1530 N N . GLN A 1 201 ? -21.693 -1.327 5.467 1.00 95.62 201 GLN A N 1
ATOM 1531 C CA . GLN A 1 201 ? -20.408 -2.031 5.429 1.00 95.62 201 GLN A CA 1
ATOM 1532 C C . GLN A 1 201 ? -19.285 -1.163 6.001 1.00 95.62 201 GLN A C 1
ATOM 1534 O O . GLN A 1 201 ? -18.509 -1.642 6.823 1.00 95.62 201 GLN A O 1
ATOM 1539 N N . MET A 1 202 ? -19.226 0.116 5.620 1.00 97.00 202 MET A N 1
ATOM 1540 C CA . MET A 1 202 ? -18.214 1.040 6.139 1.00 97.00 202 MET A CA 1
ATOM 1541 C C . MET A 1 202 ? -18.381 1.310 7.642 1.00 97.00 202 MET A C 1
ATOM 1543 O O . MET A 1 202 ? -17.390 1.349 8.367 1.00 97.00 202 MET A O 1
ATOM 1547 N N . GLU A 1 203 ? -19.618 1.448 8.128 1.00 97.50 203 GLU A N 1
ATOM 1548 C CA . GLU A 1 203 ? -19.925 1.573 9.559 1.00 97.50 203 GLU A CA 1
ATOM 1549 C C . GLU A 1 203 ? -19.495 0.327 10.341 1.00 97.50 203 GLU A C 1
ATOM 1551 O O . GLU A 1 203 ? -18.883 0.458 11.400 1.00 97.50 203 GLU A O 1
ATOM 1556 N N . GLN A 1 204 ? -19.756 -0.873 9.810 1.00 95.94 204 GLN A N 1
ATOM 1557 C CA . GLN A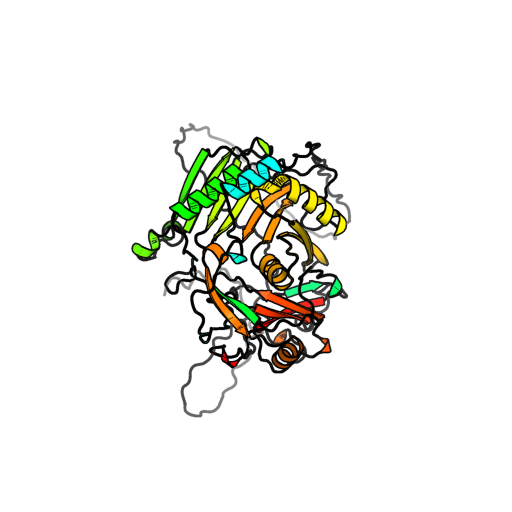 1 204 ? -19.324 -2.123 10.436 1.00 95.94 204 GLN A CA 1
ATOM 1558 C C . GLN A 1 204 ? -17.795 -2.223 10.486 1.00 95.94 204 GLN A C 1
ATOM 1560 O O . GLN A 1 204 ? -17.246 -2.498 11.546 1.00 95.94 204 GLN A O 1
ATOM 1565 N N . MET A 1 205 ? -17.097 -1.909 9.389 1.00 95.94 205 MET A N 1
ATOM 1566 C CA . MET A 1 205 ? -15.629 -1.894 9.358 1.00 95.94 205 MET A CA 1
ATOM 1567 C C . MET A 1 205 ? -15.038 -0.902 10.369 1.00 95.94 205 MET A C 1
ATOM 1569 O O . MET A 1 205 ? -14.057 -1.215 11.043 1.00 95.94 205 MET A O 1
ATOM 1573 N N . ALA A 1 206 ? -15.631 0.289 10.502 1.00 97.44 206 ALA A N 1
ATOM 1574 C CA . ALA A 1 206 ? -15.197 1.279 11.485 1.00 97.44 206 ALA A CA 1
ATOM 1575 C C . ALA A 1 206 ? -15.445 0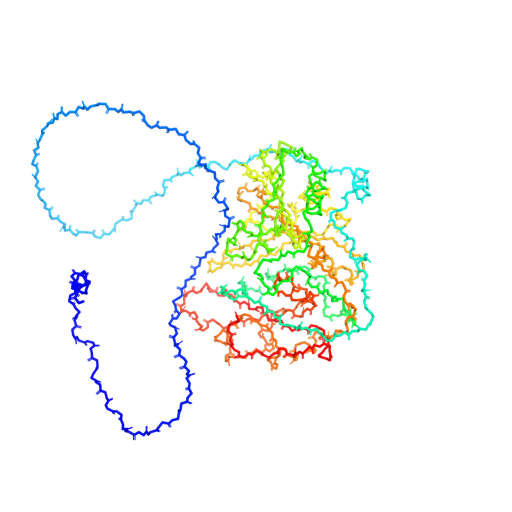.802 12.928 1.00 97.44 206 ALA A C 1
ATOM 1577 O O . ALA A 1 206 ? -14.595 0.999 13.800 1.00 97.44 206 ALA A O 1
ATOM 1578 N N . ALA A 1 207 ? -16.581 0.141 13.176 1.00 97.44 207 ALA A N 1
ATOM 1579 C CA . ALA A 1 207 ? -16.911 -0.445 14.471 1.00 97.44 207 ALA A CA 1
ATOM 1580 C C . ALA A 1 207 ? -15.978 -1.610 14.838 1.00 97.44 207 ALA A C 1
ATOM 1582 O O . ALA A 1 207 ? -15.494 -1.659 15.967 1.00 97.44 207 ALA A O 1
ATOM 1583 N N . ASP A 1 208 ? -15.667 -2.494 13.888 1.00 96.56 208 ASP A N 1
ATOM 1584 C CA . ASP A 1 208 ? -14.741 -3.612 14.082 1.00 96.56 208 ASP A CA 1
ATOM 1585 C C . ASP A 1 208 ? -13.320 -3.109 14.364 1.00 96.56 208 ASP A C 1
ATOM 1587 O O . ASP A 1 208 ? -12.655 -3.613 15.267 1.00 96.56 208 ASP A O 1
ATOM 1591 N N . ALA A 1 209 ? -12.873 -2.052 13.677 1.00 97.19 209 ALA A N 1
ATOM 1592 C CA . ALA A 1 209 ? -11.599 -1.397 13.968 1.00 97.19 209 ALA A CA 1
ATOM 1593 C C . ALA A 1 209 ? -11.575 -0.756 15.367 1.00 97.19 209 ALA A C 1
ATOM 1595 O O . ALA A 1 209 ? -10.601 -0.919 16.107 1.00 97.19 209 ALA A O 1
ATOM 1596 N N . ALA A 1 210 ? -12.648 -0.065 15.769 1.00 97.69 210 ALA A N 1
ATOM 1597 C CA . ALA A 1 210 ? -12.766 0.491 17.117 1.00 97.69 210 ALA A CA 1
ATOM 1598 C C . ALA A 1 210 ? -12.749 -0.612 18.189 1.00 97.69 210 ALA A C 1
ATOM 1600 O O . ALA A 1 210 ? -12.050 -0.478 19.194 1.00 97.69 210 ALA A O 1
ATOM 1601 N N . TYR A 1 211 ? -13.461 -1.717 17.954 1.00 96.81 211 TYR A N 1
ATOM 1602 C CA . TYR A 1 211 ? -13.487 -2.881 18.837 1.00 96.81 211 TYR A CA 1
ATOM 1603 C C . TYR A 1 211 ? -12.107 -3.545 18.940 1.00 96.81 211 TYR A C 1
ATOM 1605 O O . TYR A 1 211 ? -11.617 -3.786 20.040 1.00 96.81 211 TYR A O 1
ATOM 1613 N N . ALA A 1 212 ? -11.430 -3.755 17.810 1.00 96.62 212 ALA A N 1
ATOM 1614 C CA . ALA A 1 212 ? -10.092 -4.341 17.737 1.00 96.62 212 ALA A CA 1
ATOM 1615 C C . ALA A 1 212 ? -9.024 -3.525 18.487 1.00 96.62 212 ALA A C 1
ATOM 1617 O O . ALA A 1 212 ? -8.020 -4.068 18.957 1.00 96.62 212 ALA A O 1
ATOM 1618 N N . MET A 1 213 ? -9.241 -2.216 18.607 1.00 96.62 213 MET A N 1
ATOM 1619 C CA . MET A 1 213 ? -8.408 -1.303 19.387 1.00 96.62 213 MET A CA 1
ATOM 1620 C C . MET A 1 213 ? -8.904 -1.112 20.830 1.00 96.62 213 MET A C 1
ATOM 1622 O O . MET A 1 213 ? -8.205 -0.484 21.630 1.00 96.62 213 MET A O 1
ATOM 1626 N N . ASP A 1 214 ? -10.066 -1.673 21.184 1.00 95.56 214 ASP A N 1
ATOM 1627 C CA . ASP A 1 214 ? -10.775 -1.483 22.455 1.00 95.56 214 ASP A CA 1
ATOM 1628 C C . ASP A 1 214 ? -10.957 0.016 22.762 1.00 95.56 214 ASP A C 1
ATOM 1630 O O . ASP A 1 214 ? -10.413 0.600 23.701 1.00 95.56 214 ASP A O 1
ATOM 1634 N N . LEU A 1 215 ? -11.680 0.661 21.843 1.00 97.31 215 LEU A N 1
ATOM 1635 C CA . LEU A 1 215 ? -12.018 2.076 21.857 1.00 97.31 215 LEU A CA 1
ATOM 1636 C C . LEU A 1 215 ? -13.520 2.280 22.065 1.00 97.31 215 LEU A C 1
ATOM 1638 O O . LEU A 1 215 ? -14.353 1.641 21.423 1.00 97.31 215 LEU A O 1
ATOM 1642 N N . ALA A 1 216 ? -13.873 3.252 22.906 1.00 97.75 216 ALA A N 1
ATOM 1643 C CA . ALA A 1 216 ? -15.253 3.697 23.046 1.00 97.75 216 ALA A CA 1
ATOM 1644 C C . ALA A 1 216 ? -15.618 4.672 21.915 1.00 97.75 216 ALA A C 1
ATOM 1646 O O . ALA A 1 216 ? -15.037 5.758 21.812 1.00 97.75 216 ALA A O 1
ATOM 1647 N N . ILE A 1 217 ? -16.604 4.296 21.096 1.00 98.50 217 ILE A N 1
ATOM 1648 C CA . ILE A 1 217 ? -17.163 5.156 20.047 1.00 98.50 217 ILE A CA 1
ATOM 1649 C C . ILE A 1 217 ? -18.000 6.269 20.688 1.00 98.50 217 ILE A C 1
ATOM 1651 O O . ILE A 1 217 ? -18.890 6.013 21.498 1.00 98.50 217 ILE A O 1
ATOM 1655 N N . GLN A 1 218 ? -17.725 7.510 20.298 1.00 98.38 218 GLN A N 1
ATOM 1656 C CA . GLN A 1 218 ? -18.429 8.711 20.752 1.00 98.38 218 GLN A CA 1
ATOM 1657 C C . GLN A 1 218 ? -19.455 9.188 19.720 1.00 98.38 218 GLN A C 1
ATOM 1659 O O . GLN A 1 218 ? -20.560 9.590 20.081 1.00 98.38 218 GLN A O 1
ATOM 1664 N N . SER A 1 219 ? -19.100 9.142 18.435 1.00 98.44 219 SER A N 1
ATOM 1665 C CA . SER A 1 219 ? -19.997 9.493 17.334 1.00 98.44 219 SER A CA 1
ATOM 1666 C C . SER A 1 219 ? -19.581 8.815 16.034 1.00 98.44 219 SER A C 1
ATOM 1668 O O . SER A 1 219 ? -18.460 8.333 15.887 1.00 98.44 219 SER A O 1
ATOM 1670 N N . THR A 1 220 ? -20.499 8.771 15.074 1.00 98.50 220 THR A N 1
ATOM 1671 C CA . THR A 1 220 ? -20.229 8.336 13.701 1.00 98.50 220 THR A CA 1
ATOM 1672 C C . THR A 1 220 ? -20.974 9.255 12.745 1.00 98.50 220 THR A C 1
ATOM 1674 O O . THR A 1 220 ? -22.128 9.610 12.990 1.00 98.50 220 THR A O 1
ATOM 1677 N N . THR A 1 221 ? -20.289 9.685 11.693 1.00 98.31 221 THR A N 1
ATOM 1678 C CA . THR A 1 221 ? -20.801 10.585 10.659 1.00 98.31 221 THR A CA 1
ATOM 1679 C C . THR A 1 221 ? -20.485 10.032 9.281 1.00 98.31 221 THR A C 1
ATOM 1681 O O . THR A 1 221 ? -19.515 9.299 9.108 1.00 98.31 221 THR A O 1
ATOM 1684 N N . VAL A 1 222 ? -21.292 10.412 8.295 1.00 98.00 222 VAL A N 1
ATOM 1685 C CA . VAL A 1 222 ? -21.127 9.987 6.904 1.00 98.00 222 VAL A CA 1
ATOM 1686 C C . VAL A 1 222 ? -20.913 11.222 6.049 1.00 98.00 222 VAL A C 1
ATOM 1688 O O . VAL A 1 222 ? -21.747 12.125 6.058 1.00 98.00 222 VAL A O 1
ATOM 1691 N N . GLU A 1 223 ? -19.803 11.245 5.325 1.00 96.38 223 GLU A N 1
ATOM 1692 C CA . GLU A 1 223 ? -19.511 12.209 4.271 1.00 96.38 223 GLU A CA 1
ATOM 1693 C C . GLU A 1 223 ? -20.022 11.629 2.951 1.00 96.38 223 GLU A C 1
ATOM 1695 O O . GLU A 1 223 ? -19.673 10.502 2.576 1.00 96.38 223 GLU A O 1
ATOM 1700 N N . ARG A 1 224 ? -20.884 12.372 2.258 1.00 95.19 224 ARG A N 1
ATOM 1701 C CA . ARG A 1 224 ? -21.437 11.967 0.962 1.00 95.19 224 ARG A CA 1
ATOM 1702 C C . ARG A 1 224 ? -20.671 12.635 -0.168 1.00 95.19 224 ARG A C 1
ATOM 1704 O O . ARG A 1 224 ? -20.067 13.692 0.003 1.00 95.19 224 ARG A O 1
ATOM 1711 N N . ILE A 1 225 ? -20.736 12.051 -1.361 1.00 92.75 225 ILE A N 1
ATOM 1712 C CA . ILE A 1 225 ? -20.098 12.620 -2.557 1.00 92.75 225 ILE A CA 1
ATOM 1713 C C . ILE A 1 225 ? -20.527 14.082 -2.787 1.00 92.75 225 ILE A C 1
ATOM 1715 O O . ILE A 1 225 ? -19.698 14.920 -3.142 1.00 92.75 225 ILE A O 1
ATOM 1719 N N . GLY A 1 226 ? -21.805 14.407 -2.567 1.00 90.75 226 GLY A N 1
ATOM 1720 C CA . GLY A 1 226 ? -22.342 15.757 -2.756 1.00 90.75 226 GLY A CA 1
ATOM 1721 C C . GLY A 1 226 ? -21.710 16.820 -1.853 1.00 90.75 226 GLY A C 1
ATOM 1722 O O . GLY A 1 226 ? -21.648 17.983 -2.252 1.00 90.75 226 GLY A O 1
ATOM 1723 N N . ASP A 1 227 ? -21.187 16.426 -0.688 1.00 90.31 227 ASP A N 1
ATOM 1724 C CA . ASP A 1 227 ? -20.500 17.331 0.241 1.00 90.31 227 ASP A CA 1
ATOM 1725 C C . ASP A 1 227 ? -19.150 17.801 -0.331 1.00 90.31 227 ASP A C 1
ATOM 1727 O O . ASP A 1 227 ? -18.724 18.934 -0.103 1.00 90.31 227 ASP A O 1
ATOM 1731 N N . LEU A 1 228 ? -18.505 16.945 -1.131 1.00 88.12 228 LEU A N 1
ATOM 1732 C CA . LEU A 1 228 ? -17.218 17.196 -1.787 1.00 88.12 228 LEU A CA 1
ATOM 1733 C C . LEU A 1 228 ? -17.373 17.754 -3.205 1.00 88.12 228 LEU A C 1
ATOM 1735 O O . LEU A 1 228 ? -16.511 18.479 -3.699 1.00 88.12 228 LEU A O 1
ATOM 1739 N N . SER A 1 229 ? -18.452 17.375 -3.885 1.00 85.94 229 SER A N 1
ATOM 1740 C CA . SER A 1 229 ? -18.713 17.671 -5.293 1.00 85.94 229 SER A CA 1
ATOM 1741 C C . SER A 1 229 ? -20.176 18.094 -5.489 1.00 85.94 229 SER A C 1
ATOM 1743 O O . SER A 1 229 ? -20.986 17.332 -6.022 1.00 85.94 229 SER A O 1
ATOM 1745 N N . PRO A 1 230 ? -20.535 19.340 -5.117 1.00 81.00 230 PRO A N 1
ATOM 1746 C CA . PRO A 1 230 ? -21.927 19.806 -5.042 1.00 81.00 230 PRO A CA 1
ATOM 1747 C C . PRO A 1 230 ? -22.623 19.966 -6.404 1.00 81.00 230 PRO A C 1
ATOM 1749 O O . PRO A 1 230 ? -23.801 20.311 -6.464 1.00 81.00 230 PRO A O 1
ATOM 1752 N N . HIS A 1 231 ? -21.903 19.760 -7.510 1.00 85.19 231 HIS A N 1
ATOM 1753 C CA . HIS A 1 231 ? -22.421 19.888 -8.874 1.00 85.19 231 HIS A CA 1
ATOM 1754 C C . HIS A 1 231 ? -22.870 18.558 -9.492 1.00 85.19 231 HIS A C 1
ATOM 1756 O O . HIS A 1 231 ? -23.359 18.555 -10.622 1.00 85.19 231 HIS A O 1
ATOM 1762 N N . LEU A 1 232 ? -22.690 17.439 -8.788 1.00 84.50 232 LEU A N 1
ATOM 1763 C CA . LEU A 1 232 ? -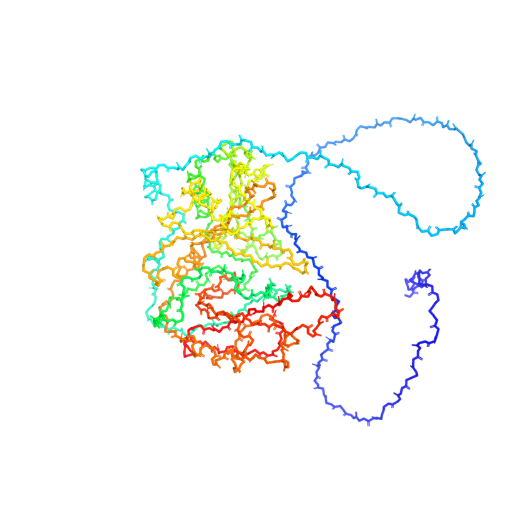23.064 16.127 -9.302 1.00 84.50 232 LEU A CA 1
ATOM 1764 C C . LEU A 1 232 ? -24.588 15.905 -9.264 1.00 84.50 232 LEU A C 1
ATOM 1766 O O . LEU A 1 232 ? -25.282 16.487 -8.425 1.00 84.50 232 LEU A O 1
ATOM 1770 N N . PRO A 1 233 ? -25.129 15.056 -10.160 1.00 87.69 233 PRO A N 1
ATOM 1771 C CA . PRO A 1 233 ? -26.519 14.614 -10.100 1.00 87.69 233 PRO A CA 1
ATOM 1772 C C . PRO A 1 233 ? -26.885 14.051 -8.722 1.00 87.69 233 PRO A C 1
ATOM 1774 O O . PRO A 1 233 ? -26.058 13.413 -8.073 1.00 87.69 233 PRO A O 1
ATOM 1777 N N . ALA A 1 234 ? -28.142 14.232 -8.303 1.00 87.44 234 ALA A N 1
ATOM 1778 C CA . ALA A 1 234 ? -28.612 13.843 -6.969 1.00 87.44 234 ALA A CA 1
ATOM 1779 C C . ALA A 1 234 ? -28.353 12.362 -6.630 1.00 87.44 234 ALA A C 1
ATOM 1781 O O . ALA A 1 234 ? -28.009 12.050 -5.495 1.00 87.44 234 ALA A O 1
ATOM 1782 N N . GLU A 1 235 ? -28.467 11.470 -7.618 1.00 87.12 235 GLU A N 1
ATOM 1783 C CA . GLU A 1 235 ? -28.205 10.032 -7.459 1.00 87.12 235 GLU A CA 1
ATOM 1784 C C . GLU A 1 235 ? -26.754 9.737 -7.054 1.00 87.12 235 GLU A C 1
ATOM 1786 O O . GLU A 1 235 ? -26.518 8.865 -6.225 1.00 87.12 235 GLU A O 1
ATOM 1791 N N . LEU A 1 236 ? -25.787 10.485 -7.597 1.00 87.81 236 LEU A N 1
ATOM 1792 C CA . LEU A 1 236 ? -24.375 10.361 -7.225 1.00 87.81 236 LEU A CA 1
ATOM 1793 C C . LEU A 1 236 ? -24.069 11.117 -5.940 1.00 87.81 236 LEU A C 1
ATOM 1795 O O . LEU A 1 236 ? -23.309 10.631 -5.111 1.00 87.81 236 LEU A O 1
ATOM 1799 N N . ALA A 1 237 ? -24.672 12.293 -5.762 1.00 90.88 237 ALA A N 1
ATOM 1800 C CA . ALA A 1 237 ? -24.448 13.140 -4.600 1.00 90.88 237 ALA A CA 1
ATOM 1801 C C . ALA A 1 237 ? -24.830 12.451 -3.279 1.00 90.88 237 ALA A C 1
ATOM 1803 O O . ALA A 1 237 ? -24.197 12.732 -2.262 1.00 90.88 237 ALA A O 1
ATOM 1804 N N . ASP A 1 238 ? -25.822 11.552 -3.290 1.00 92.25 238 ASP A N 1
ATOM 1805 C CA . ASP A 1 238 ? -26.253 10.811 -2.101 1.00 92.25 238 ASP A CA 1
ATOM 1806 C C . ASP A 1 238 ? -25.373 9.591 -1.773 1.00 92.25 238 ASP A C 1
ATOM 1808 O O . ASP A 1 238 ? -25.500 9.023 -0.691 1.00 92.25 238 ASP A O 1
ATOM 1812 N N . LEU A 1 239 ? -24.454 9.174 -2.650 1.00 93.19 239 LEU A N 1
ATOM 1813 C CA . LEU A 1 239 ? -23.603 8.016 -2.370 1.00 93.19 239 LEU A CA 1
ATOM 1814 C C . LEU A 1 239 ? -22.658 8.285 -1.180 1.00 93.19 239 LEU A C 1
ATOM 1816 O O . LEU A 1 239 ? -22.083 9.377 -1.084 1.00 93.19 239 LEU A O 1
ATOM 1820 N N . PRO A 1 240 ? -22.468 7.304 -0.275 1.00 95.38 240 PRO A N 1
ATOM 1821 C CA . PRO A 1 240 ? -21.600 7.466 0.881 1.00 95.38 240 PRO A CA 1
ATOM 1822 C C . PRO A 1 240 ? -20.137 7.375 0.434 1.00 95.38 240 PRO A C 1
ATOM 1824 O O . PRO A 1 240 ? -19.695 6.347 -0.070 1.00 95.38 240 PRO A O 1
ATOM 1827 N N . TYR A 1 241 ? -19.384 8.456 0.607 1.00 95.00 241 TYR A N 1
ATOM 1828 C CA . TYR A 1 241 ? -17.971 8.502 0.236 1.00 95.00 241 TYR A CA 1
ATOM 1829 C C . TYR A 1 241 ? -17.078 7.970 1.358 1.00 95.00 241 TYR A C 1
ATOM 1831 O O . TYR A 1 241 ? -16.158 7.190 1.115 1.00 95.00 241 TYR A O 1
ATOM 1839 N N . CYS A 1 242 ? -17.353 8.394 2.592 1.00 97.12 242 CYS A N 1
ATOM 1840 C CA . CYS A 1 242 ? -16.563 8.033 3.758 1.00 97.12 242 CYS A CA 1
ATOM 1841 C C . CYS A 1 242 ? -17.445 7.977 5.006 1.00 97.12 242 CYS A C 1
ATOM 1843 O O . CYS A 1 242 ? -18.274 8.857 5.235 1.00 97.12 242 CYS A O 1
ATOM 1845 N N . VAL A 1 243 ? -17.218 6.977 5.852 1.00 98.38 243 VAL A N 1
ATOM 1846 C CA . VAL A 1 243 ? -17.685 6.971 7.241 1.00 98.38 243 VAL A CA 1
ATOM 1847 C C . VAL A 1 243 ? -16.541 7.441 8.131 1.00 98.38 243 VAL A C 1
ATOM 1849 O O . VAL A 1 243 ? -15.414 6.976 7.980 1.00 98.38 243 VAL A O 1
ATOM 1852 N N . GLU A 1 244 ? -16.819 8.367 9.045 1.00 98.62 244 GLU A N 1
ATOM 1853 C CA . GLU A 1 244 ? -15.890 8.802 10.088 1.00 98.62 244 GLU A CA 1
ATOM 1854 C C . GLU A 1 244 ? -16.476 8.486 11.466 1.00 98.62 244 GLU A C 1
ATOM 1856 O O . GLU A 1 244 ? -17.544 8.977 11.835 1.00 98.62 244 GLU A O 1
ATOM 1861 N N . THR A 1 245 ? -15.752 7.685 12.241 1.00 98.75 245 THR A N 1
ATOM 1862 C CA . THR A 1 245 ? -16.083 7.317 13.617 1.00 98.75 245 THR A CA 1
ATOM 1863 C C . THR A 1 245 ? -15.096 7.985 14.568 1.00 98.75 245 THR A C 1
ATOM 1865 O O . THR A 1 245 ? -13.882 7.829 14.441 1.00 98.75 245 THR A O 1
ATOM 1868 N N . ILE A 1 246 ? -15.621 8.738 15.533 1.00 98.75 246 ILE A N 1
ATOM 1869 C CA . ILE A 1 246 ? -14.834 9.435 16.551 1.00 98.75 246 ILE A CA 1
ATOM 1870 C C . ILE A 1 246 ? -14.828 8.608 17.832 1.00 98.75 246 ILE A C 1
ATOM 1872 O O . ILE A 1 246 ? -15.886 8.243 18.345 1.00 98.75 246 ILE A O 1
ATOM 1876 N N . CYS A 1 247 ? -13.635 8.351 18.359 1.00 98.75 247 CYS A N 1
ATOM 1877 C CA . CYS A 1 247 ? -13.391 7.489 19.507 1.00 98.75 247 CYS A CA 1
ATOM 1878 C C . CYS A 1 247 ? -12.602 8.202 20.614 1.00 98.75 247 CYS A C 1
ATOM 1880 O O . CYS A 1 247 ? -11.779 9.088 20.351 1.00 98.75 247 CYS A O 1
ATOM 1882 N N . ASP A 1 248 ? -12.798 7.754 21.857 1.00 98.00 248 ASP A N 1
ATOM 1883 C CA . ASP A 1 248 ? -11.954 8.146 22.991 1.00 98.00 248 ASP A CA 1
ATOM 1884 C C . ASP A 1 248 ? -10.551 7.524 22.879 1.00 98.00 248 ASP A C 1
ATOM 1886 O O . ASP A 1 248 ? -10.380 6.312 22.958 1.00 98.00 248 ASP A O 1
ATOM 1890 N N . GLY A 1 249 ? -9.532 8.365 22.722 1.00 96.81 249 GLY A N 1
ATOM 1891 C CA . GLY A 1 249 ? -8.121 7.996 22.618 1.00 96.81 249 GLY A CA 1
ATOM 1892 C C . GLY A 1 249 ? -7.375 7.936 23.952 1.00 96.81 249 GLY A C 1
ATOM 1893 O O . GLY A 1 249 ? -6.142 7.869 23.958 1.00 96.81 249 GLY A O 1
ATOM 1894 N N . SER A 1 250 ? -8.073 7.978 25.091 1.00 94.62 250 SER A N 1
ATOM 1895 C CA . SER A 1 250 ? -7.458 7.967 26.427 1.00 94.62 250 SER A CA 1
ATOM 1896 C C . SER A 1 250 ? -6.519 6.774 26.655 1.00 94.62 250 SER A C 1
ATOM 1898 O O . SER A 1 250 ? -5.436 6.958 27.212 1.00 94.62 250 SER A O 1
ATOM 1900 N N . LYS A 1 251 ? -6.857 5.585 26.132 1.00 93.75 251 LYS A N 1
ATOM 1901 C CA . LYS A 1 251 ? -6.003 4.378 26.159 1.00 93.75 251 LYS A CA 1
ATOM 1902 C C . LYS A 1 251 ? -4.601 4.608 25.580 1.00 93.75 251 LYS A C 1
ATOM 1904 O O . LYS A 1 251 ? -3.627 4.048 26.074 1.00 93.75 251 LYS A O 1
ATOM 1909 N N . TYR A 1 252 ? -4.503 5.458 24.559 1.00 95.06 252 TYR A N 1
ATOM 1910 C CA . TYR A 1 252 ? -3.262 5.781 23.853 1.00 95.06 252 TYR A CA 1
ATOM 1911 C C . TYR A 1 252 ? -2.674 7.142 24.269 1.00 95.06 252 TYR A C 1
ATOM 1913 O O . TYR A 1 252 ? -1.689 7.591 23.684 1.00 95.06 252 TYR A O 1
ATOM 1921 N N . ASN A 1 253 ? -3.257 7.815 25.273 1.00 93.81 253 ASN A N 1
ATOM 1922 C CA . ASN A 1 253 ? -2.869 9.159 25.720 1.00 93.81 253 ASN A CA 1
ATOM 1923 C C . ASN A 1 253 ? -2.900 10.217 24.589 1.00 93.81 253 ASN A C 1
ATOM 1925 O O . ASN A 1 253 ? -2.060 11.124 24.534 1.00 93.81 253 ASN A O 1
ATOM 1929 N N . THR A 1 254 ? -3.864 10.093 23.671 1.00 93.19 254 THR A N 1
ATOM 1930 C CA . THR A 1 254 ? -3.970 10.922 22.455 1.00 93.19 254 THR A CA 1
ATOM 1931 C C . THR A 1 254 ? -5.163 11.869 22.431 1.00 93.19 254 THR A C 1
ATOM 1933 O O . THR A 1 254 ? -5.201 12.748 21.576 1.00 93.19 254 THR A O 1
ATOM 1936 N N . GLY A 1 255 ? -6.109 11.749 23.371 1.00 95.50 255 GLY A N 1
ATOM 1937 C CA . GLY A 1 255 ? -7.343 12.540 23.395 1.00 95.50 255 GLY A CA 1
ATOM 1938 C C . GLY A 1 255 ? -8.408 11.932 22.489 1.00 95.50 255 GLY A C 1
ATOM 1939 O O . GLY A 1 255 ? -9.144 11.064 22.933 1.00 95.50 255 GLY A O 1
ATOM 1940 N N . THR A 1 256 ? -8.482 12.360 21.230 1.00 97.94 256 THR A N 1
ATOM 1941 C CA . THR A 1 256 ? -9.448 11.847 20.245 1.00 97.94 256 THR A CA 1
ATOM 1942 C C . THR A 1 256 ? -8.757 11.047 19.144 1.00 97.94 256 THR A C 1
ATOM 1944 O O . THR A 1 256 ? -7.739 11.481 18.596 1.00 97.94 256 THR A O 1
ATOM 1947 N N . ILE A 1 257 ? -9.355 9.911 18.781 1.00 98.75 257 ILE A N 1
ATOM 1948 C CA . ILE A 1 257 ? -8.988 9.104 17.613 1.00 98.75 257 ILE A CA 1
ATOM 1949 C C . ILE A 1 257 ? -10.125 9.179 16.591 1.00 98.75 257 ILE A C 1
ATOM 1951 O O . ILE A 1 257 ? -11.290 9.069 16.961 1.00 98.75 257 ILE A O 1
ATOM 1955 N N . SER A 1 258 ? -9.788 9.379 15.319 1.00 98.69 258 SER A N 1
ATOM 1956 C CA . SER A 1 258 ? -10.725 9.290 14.194 1.00 98.69 258 SER A CA 1
ATOM 1957 C C . SER A 1 258 ? -10.411 8.033 13.388 1.00 98.69 258 SER A C 1
ATOM 1959 O O . SER A 1 258 ? -9.254 7.807 13.031 1.00 98.69 258 SER A O 1
ATOM 1961 N N . ILE A 1 259 ? -11.427 7.215 13.127 1.00 98.75 259 ILE A N 1
ATOM 1962 C CA . ILE A 1 259 ? -11.370 6.070 12.218 1.00 98.75 259 ILE A CA 1
ATOM 1963 C C . ILE A 1 259 ? -12.186 6.445 10.987 1.00 98.75 259 ILE A C 1
ATOM 1965 O O . ILE A 1 259 ? -13.398 6.634 11.079 1.00 98.75 259 ILE A O 1
ATOM 1969 N N . ARG A 1 260 ? -11.523 6.568 9.839 1.00 98.44 260 ARG A N 1
ATOM 1970 C CA . ARG A 1 260 ? -12.161 6.840 8.549 1.00 98.44 260 ARG A CA 1
ATOM 1971 C C . ARG A 1 260 ? -12.138 5.590 7.687 1.00 98.44 260 ARG A C 1
ATOM 1973 O O . ARG A 1 260 ? -11.074 4.997 7.545 1.00 98.44 260 ARG A O 1
ATOM 1980 N N . VAL A 1 261 ? -13.276 5.228 7.105 1.00 97.56 261 VAL A N 1
ATOM 1981 C CA . VAL A 1 261 ? -13.409 4.141 6.124 1.00 97.56 261 VAL A CA 1
ATOM 1982 C C . VAL A 1 261 ? -13.998 4.720 4.846 1.00 97.56 261 VAL A C 1
ATOM 1984 O O . VAL A 1 261 ? -15.049 5.360 4.894 1.00 97.56 261 VAL A O 1
ATOM 1987 N N . PHE A 1 262 ? -13.308 4.525 3.728 1.00 95.50 262 PHE A N 1
ATOM 1988 C CA . PHE A 1 262 ? -13.684 5.031 2.411 1.00 95.50 262 PHE A CA 1
ATOM 1989 C C . PHE A 1 262 ? -14.441 3.972 1.603 1.00 95.50 262 PHE A C 1
ATOM 1991 O O . PHE A 1 262 ? -14.308 2.769 1.837 1.00 95.50 262 PHE A O 1
ATOM 1998 N N . GLY A 1 263 ? -15.235 4.428 0.632 1.00 93.88 263 GLY A N 1
ATOM 1999 C CA . GLY A 1 263 ? -16.082 3.573 -0.204 1.00 93.88 263 GLY A CA 1
ATOM 2000 C C . GLY A 1 263 ? -15.332 2.549 -1.065 1.00 93.88 263 GLY A C 1
ATOM 2001 O O . GLY A 1 263 ? -15.967 1.650 -1.613 1.00 93.88 263 GLY A O 1
ATOM 2002 N N . ASP A 1 264 ? -14.012 2.661 -1.188 1.00 91.88 264 ASP A N 1
ATOM 2003 C CA . ASP A 1 264 ? -13.119 1.728 -1.885 1.00 91.88 264 ASP A CA 1
ATOM 2004 C C . ASP A 1 264 ? -12.441 0.704 -0.953 1.00 91.88 264 ASP A C 1
ATOM 2006 O O . ASP A 1 264 ? -11.693 -0.156 -1.413 1.00 91.88 264 ASP A O 1
ATOM 2010 N N . GLY A 1 265 ? -12.720 0.767 0.353 1.00 91.44 265 GLY A N 1
ATOM 2011 C CA . GLY A 1 265 ? -12.148 -0.118 1.364 1.00 91.44 265 GLY A CA 1
ATOM 2012 C C . GLY A 1 265 ? -10.891 0.416 2.046 1.00 91.44 265 GLY A C 1
ATOM 2013 O O . GLY A 1 265 ? -10.428 -0.215 2.997 1.00 91.44 265 GLY A O 1
ATOM 2014 N N . GLN A 1 266 ? -10.345 1.572 1.645 1.00 93.50 266 GLN A N 1
ATOM 2015 C CA . GLN A 1 266 ? -9.256 2.189 2.402 1.00 93.50 266 GLN A CA 1
ATOM 2016 C C . GLN A 1 266 ? -9.741 2.599 3.800 1.00 93.50 266 GLN A C 1
ATOM 2018 O O . GLN A 1 266 ? -10.836 3.138 3.972 1.00 93.50 266 GLN A O 1
ATOM 2023 N N . MET A 1 267 ? -8.901 2.386 4.811 1.00 96.25 267 MET A N 1
ATOM 2024 C CA . MET A 1 267 ? -9.153 2.827 6.178 1.00 96.25 267 MET A CA 1
ATOM 2025 C C . MET A 1 267 ? -7.969 3.631 6.725 1.00 96.25 267 MET A C 1
ATOM 2027 O O . MET A 1 267 ? -6.804 3.335 6.466 1.00 96.25 267 MET A O 1
ATOM 2031 N N . ALA A 1 268 ? -8.264 4.662 7.513 1.00 98.06 268 ALA A N 1
ATOM 2032 C CA . ALA A 1 268 ? -7.266 5.461 8.208 1.00 98.06 268 ALA A CA 1
ATOM 2033 C C . ALA A 1 268 ? -7.643 5.655 9.678 1.00 98.06 268 ALA A C 1
ATOM 2035 O O . ALA A 1 268 ? -8.714 6.172 9.989 1.00 98.06 268 ALA A O 1
ATOM 2036 N N . VAL A 1 269 ? -6.727 5.310 10.582 1.00 98.69 269 VAL A N 1
ATOM 2037 C CA . VAL A 1 269 ? -6.833 5.603 12.016 1.00 98.69 269 VAL A CA 1
ATOM 2038 C C . VAL A 1 269 ? -5.918 6.776 12.335 1.00 98.69 269 VAL A C 1
ATOM 2040 O O . VAL A 1 269 ? -4.696 6.657 12.262 1.00 98.69 269 VAL A O 1
ATOM 2043 N N . LYS A 1 270 ? -6.494 7.927 12.680 1.00 98.56 270 LYS A N 1
ATOM 2044 C CA . LYS A 1 270 ? -5.772 9.171 12.959 1.00 98.56 270 LYS A CA 1
ATOM 2045 C C . LYS A 1 270 ? -5.847 9.536 14.436 1.00 98.56 270 LYS A C 1
ATOM 2047 O O . LYS A 1 270 ? -6.928 9.645 15.009 1.00 98.56 270 LYS A O 1
ATOM 2052 N N . PHE A 1 271 ? -4.695 9.830 15.028 1.00 97.94 271 PHE A N 1
ATOM 2053 C CA . PHE A 1 271 ? -4.585 10.370 16.382 1.00 97.94 271 PHE A CA 1
ATOM 2054 C C . PHE A 1 271 ? -4.711 11.902 16.323 1.00 97.94 271 PHE A C 1
ATOM 2056 O O . PHE A 1 271 ? -3.749 12.603 16.017 1.00 97.94 271 PHE A O 1
ATOM 2063 N N . VAL A 1 272 ? -5.925 12.427 16.523 1.00 94.81 272 VAL A N 1
ATOM 2064 C CA . VAL A 1 272 ? -6.307 13.794 16.114 1.00 94.81 272 VAL A CA 1
ATOM 2065 C C . VAL A 1 272 ? -5.810 14.865 17.080 1.00 94.81 272 VAL A C 1
ATOM 2067 O O . VAL A 1 272 ? -5.195 15.839 16.650 1.00 94.81 272 VAL A O 1
ATOM 2070 N N . THR A 1 273 ? -6.098 14.731 18.378 1.00 94.06 273 THR A N 1
ATOM 2071 C CA . THR A 1 273 ? -5.761 15.783 19.356 1.00 94.06 273 THR A CA 1
ATOM 2072 C C . THR A 1 273 ? -4.266 15.802 19.657 1.00 94.06 273 THR A C 1
ATOM 2074 O O . THR A 1 273 ? -3.662 16.866 19.795 1.00 94.06 273 THR A O 1
ATOM 2077 N N . ARG A 1 274 ? -3.659 14.618 19.762 1.00 94.69 274 ARG A N 1
ATOM 2078 C CA . ARG A 1 274 ? -2.224 14.423 19.953 1.00 94.69 274 ARG A CA 1
ATOM 2079 C C . ARG A 1 274 ? -1.806 13.106 19.305 1.00 94.69 274 ARG A C 1
ATOM 2081 O O . ARG A 1 274 ? -2.452 12.093 19.532 1.00 94.69 274 ARG A O 1
ATOM 2088 N N . ASN A 1 275 ? -0.688 13.107 18.586 1.00 96.12 275 ASN A N 1
ATOM 2089 C CA . ASN A 1 275 ? -0.073 11.887 18.053 1.00 96.12 275 ASN A CA 1
ATOM 2090 C C . ASN A 1 275 ? 0.303 10.909 19.182 1.00 96.12 275 ASN A C 1
ATOM 2092 O O . ASN A 1 275 ? 0.737 11.338 20.255 1.00 96.12 275 ASN A O 1
ATOM 2096 N N . MET A 1 276 ? 0.200 9.603 18.939 1.00 96.44 276 MET A N 1
ATOM 2097 C CA . MET A 1 276 ? 0.597 8.589 19.919 1.00 96.44 276 MET A CA 1
ATOM 2098 C C . MET A 1 276 ? 2.122 8.570 20.052 1.00 96.44 276 MET A C 1
ATOM 2100 O O . MET A 1 276 ? 2.825 8.155 19.133 1.00 96.44 276 MET A O 1
ATOM 2104 N N . ALA A 1 277 ? 2.648 9.025 21.187 1.00 95.38 277 ALA A N 1
ATOM 2105 C CA . ALA A 1 277 ? 4.084 9.013 21.444 1.00 95.38 277 ALA A CA 1
ATOM 2106 C C . ALA A 1 277 ? 4.599 7.579 21.629 1.00 95.38 277 ALA A C 1
ATOM 2108 O O . ALA A 1 277 ? 4.000 6.796 22.367 1.00 95.38 277 ALA A O 1
ATOM 2109 N N . LEU A 1 278 ? 5.724 7.247 20.995 1.00 95.56 278 LEU A N 1
ATOM 2110 C CA . LEU A 1 278 ? 6.409 5.979 21.226 1.00 95.56 278 LEU A CA 1
ATOM 2111 C C . LEU A 1 278 ? 7.373 6.106 22.418 1.00 95.56 278 LEU A C 1
ATOM 2113 O O . LEU A 1 278 ? 7.959 7.178 22.623 1.00 95.56 278 LEU A O 1
ATOM 2117 N N . PRO A 1 279 ? 7.604 5.017 23.179 1.00 94.75 279 PRO A N 1
ATOM 2118 C CA . PRO A 1 279 ? 8.621 4.990 24.223 1.00 94.75 279 PRO A CA 1
ATOM 2119 C C . PRO A 1 279 ? 10.001 5.409 23.701 1.00 94.75 279 PRO A C 1
ATOM 2121 O O . PRO A 1 279 ? 10.380 5.091 22.574 1.00 94.75 279 PRO A O 1
ATOM 2124 N N . LYS A 1 280 ? 10.797 6.063 24.556 1.00 91.44 280 LYS A N 1
ATOM 2125 C CA . LYS A 1 280 ? 12.124 6.617 24.207 1.00 91.44 280 LYS A CA 1
ATOM 2126 C C . LYS A 1 280 ? 13.141 5.600 23.670 1.00 91.44 280 LYS A C 1
ATOM 2128 O O . LYS A 1 280 ? 14.148 6.000 23.098 1.00 91.44 280 LYS A O 1
ATOM 2133 N N . ALA A 1 281 ? 12.909 4.309 23.909 1.00 92.75 281 ALA A N 1
ATOM 2134 C CA . ALA A 1 281 ? 13.752 3.226 23.410 1.00 92.75 281 ALA A CA 1
ATOM 2135 C C . ALA A 1 281 ? 13.616 3.021 21.889 1.00 92.75 281 ALA A C 1
ATOM 2137 O O . ALA A 1 281 ? 14.508 2.441 21.277 1.00 92.75 281 ALA A O 1
ATOM 2138 N N . TYR A 1 282 ? 12.530 3.508 21.283 1.00 94.94 282 TYR A N 1
ATOM 2139 C CA . TYR A 1 282 ? 12.263 3.390 19.852 1.00 94.94 282 TYR A CA 1
ATOM 2140 C C . TYR A 1 282 ? 12.579 4.696 19.120 1.00 94.94 282 TYR A C 1
ATOM 2142 O O . TYR A 1 282 ? 12.426 5.784 19.676 1.00 94.94 282 TYR A O 1
ATOM 2150 N N . SER A 1 283 ? 12.982 4.580 17.853 1.00 94.12 283 SER A N 1
ATOM 2151 C CA . SER A 1 283 ? 13.174 5.702 16.930 1.00 94.12 283 SER A CA 1
ATOM 2152 C C . SER A 1 283 ? 12.219 5.536 15.752 1.00 94.12 283 SER A C 1
ATOM 2154 O O . SER A 1 283 ? 12.295 4.557 15.017 1.00 94.12 283 SER A O 1
ATOM 2156 N N . PHE A 1 284 ? 11.313 6.494 15.589 1.00 94.88 284 PHE A N 1
ATOM 2157 C CA . PHE A 1 284 ? 10.240 6.478 14.601 1.00 94.88 284 PHE A CA 1
ATOM 2158 C C . PHE A 1 284 ? 10.015 7.892 14.056 1.00 94.88 284 PHE A C 1
ATOM 2160 O O . PHE A 1 284 ? 9.278 8.710 14.616 1.00 94.88 284 PHE A O 1
ATOM 2167 N N . THR A 1 285 ? 10.739 8.231 12.991 1.00 92.38 285 THR A N 1
ATOM 2168 C CA . THR A 1 285 ? 10.755 9.572 12.400 1.00 92.38 285 THR A CA 1
ATOM 2169 C C . THR A 1 285 ? 10.918 9.501 10.891 1.00 92.38 285 THR A C 1
ATOM 2171 O O . THR A 1 285 ? 11.571 8.604 10.378 1.00 92.38 285 THR A O 1
ATOM 2174 N N . GLY A 1 286 ? 10.423 10.514 10.179 1.00 85.38 286 GLY A N 1
ATOM 2175 C CA . GLY A 1 286 ? 10.510 10.533 8.720 1.00 85.38 286 GLY A CA 1
ATOM 2176 C C . GLY A 1 286 ? 11.932 10.482 8.150 1.00 85.38 286 GLY A C 1
ATOM 2177 O O . GLY A 1 286 ? 12.079 9.989 7.050 1.00 85.38 286 GLY A O 1
ATOM 2178 N N . SER A 1 287 ? 12.983 10.948 8.842 1.00 84.12 287 SER A N 1
ATOM 2179 C CA . SER A 1 287 ? 14.310 11.103 8.205 1.00 84.12 287 SER A CA 1
ATOM 2180 C C . SER A 1 287 ? 15.538 10.702 9.020 1.00 84.12 287 SER A C 1
ATOM 2182 O O . SER A 1 287 ? 16.628 10.576 8.462 1.00 84.12 287 SER A O 1
ATOM 2184 N N . LYS A 1 288 ? 15.405 10.484 10.335 1.00 86.75 288 LYS A N 1
ATOM 2185 C CA . LYS A 1 288 ? 16.550 10.247 11.241 1.00 86.75 288 LYS A CA 1
ATOM 2186 C C . LYS A 1 288 ? 16.637 8.817 11.769 1.00 86.75 288 LYS A C 1
ATOM 2188 O O . LYS A 1 288 ? 17.494 8.520 12.595 1.00 86.75 288 LYS A O 1
ATOM 2193 N N . THR A 1 289 ? 15.754 7.943 11.306 1.00 90.81 289 THR A N 1
ATOM 2194 C CA . THR A 1 289 ? 15.651 6.560 11.768 1.00 90.81 289 THR A CA 1
ATOM 2195 C C . THR A 1 289 ? 16.392 5.620 10.814 1.00 90.81 289 THR A C 1
ATOM 2197 O O . THR A 1 289 ? 16.156 5.632 9.600 1.00 90.81 289 THR A O 1
ATOM 2200 N N . THR A 1 290 ? 17.297 4.800 11.355 1.00 90.94 290 THR A N 1
ATOM 2201 C CA . THR A 1 290 ? 18.004 3.755 10.591 1.00 90.94 290 THR A CA 1
ATOM 2202 C C . THR A 1 290 ? 17.083 2.569 10.280 1.00 90.94 290 THR A C 1
ATOM 2204 O O . THR A 1 290 ? 16.005 2.456 10.857 1.00 90.94 290 THR A O 1
ATOM 2207 N N . GLY A 1 291 ? 17.494 1.666 9.380 1.00 89.44 291 GLY A N 1
ATOM 2208 C CA . GLY A 1 291 ? 16.717 0.455 9.075 1.00 89.44 291 GLY A CA 1
ATOM 2209 C C . GLY A 1 291 ? 16.491 -0.435 10.305 1.00 89.44 291 GLY A C 1
ATOM 2210 O O . GLY A 1 291 ? 15.360 -0.804 10.596 1.00 89.44 291 GLY A O 1
ATOM 2211 N N . GLU A 1 292 ? 17.537 -0.688 11.095 1.00 91.94 292 GLU A N 1
ATOM 2212 C CA . GLU A 1 292 ? 17.454 -1.494 12.328 1.00 91.94 292 GLU A CA 1
ATOM 2213 C C . GLU A 1 292 ? 16.542 -0.862 13.392 1.00 91.94 292 GLU A C 1
ATOM 2215 O O . GLU A 1 292 ? 15.736 -1.537 14.039 1.00 91.94 292 GLU A O 1
ATOM 2220 N N . GLN A 1 293 ? 16.630 0.462 13.552 1.00 94.75 293 GLN A N 1
ATOM 2221 C CA . GLN A 1 293 ? 15.748 1.207 14.448 1.00 94.75 293 GLN A CA 1
ATOM 2222 C C . GLN A 1 293 ? 14.291 1.149 13.984 1.00 94.75 293 GLN A C 1
ATOM 2224 O O . GLN A 1 293 ? 13.392 1.011 14.812 1.00 94.75 293 GLN A O 1
ATOM 2229 N N . ALA A 1 294 ? 14.063 1.245 12.672 1.00 94.75 294 ALA A N 1
ATOM 2230 C CA . ALA A 1 294 ? 12.736 1.146 12.087 1.00 94.75 294 ALA A CA 1
ATOM 2231 C C . ALA A 1 294 ? 12.129 -0.243 12.294 1.00 94.75 294 ALA A C 1
ATOM 2233 O O . ALA A 1 294 ? 10.973 -0.317 12.692 1.00 94.75 294 ALA A O 1
ATOM 2234 N N . ALA A 1 295 ? 12.905 -1.315 12.100 1.00 94.25 295 ALA A N 1
ATOM 2235 C CA . ALA A 1 295 ? 12.463 -2.681 12.378 1.00 94.25 295 ALA A CA 1
ATOM 2236 C C . ALA A 1 295 ? 12.026 -2.834 13.843 1.00 94.25 295 ALA A C 1
ATOM 2238 O O . ALA A 1 295 ? 10.903 -3.243 14.115 1.00 94.25 295 ALA A O 1
ATOM 2239 N N . THR A 1 296 ? 12.851 -2.361 14.781 1.00 95.94 296 THR A N 1
ATOM 2240 C CA . THR A 1 296 ? 12.535 -2.416 16.219 1.00 95.94 296 THR A CA 1
ATOM 2241 C C . THR A 1 296 ? 11.269 -1.616 16.573 1.00 95.94 296 THR A C 1
ATOM 2243 O O . THR A 1 296 ? 10.465 -2.038 17.403 1.00 95.94 296 THR A O 1
ATOM 2246 N N . ALA A 1 297 ? 11.072 -0.443 15.959 1.00 96.81 297 ALA A N 1
ATOM 2247 C CA . ALA A 1 297 ? 9.865 0.361 16.159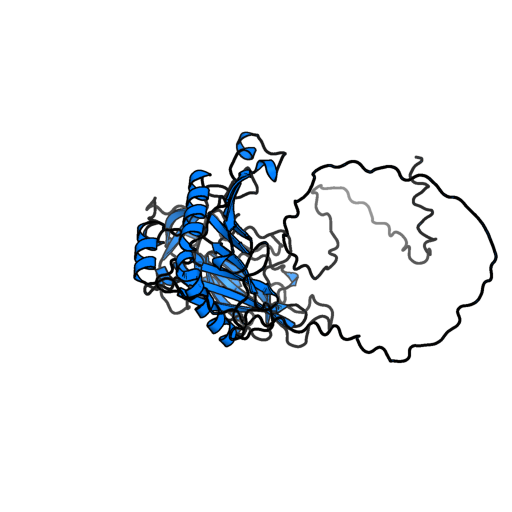 1.00 96.81 297 ALA A CA 1
ATOM 2248 C C . ALA A 1 297 ? 8.619 -0.300 15.547 1.00 96.81 297 ALA A C 1
ATOM 2250 O O . ALA A 1 297 ? 7.545 -0.245 16.144 1.00 96.81 297 ALA A O 1
ATOM 2251 N N . LEU A 1 298 ? 8.760 -0.930 14.380 1.00 97.25 298 LEU A N 1
ATOM 2252 C CA . LEU A 1 298 ? 7.686 -1.659 13.713 1.00 97.25 298 LEU A CA 1
ATOM 2253 C C . LEU A 1 298 ? 7.269 -2.903 14.497 1.00 97.25 298 LEU A C 1
ATOM 2255 O O . LEU A 1 298 ? 6.072 -3.117 14.631 1.00 97.25 298 LEU A O 1
ATOM 2259 N N . ASP A 1 299 ? 8.200 -3.654 15.088 1.00 96.69 299 ASP A N 1
ATOM 2260 C CA . ASP A 1 299 ? 7.873 -4.789 15.967 1.00 96.69 299 ASP A CA 1
ATOM 2261 C C . ASP A 1 299 ? 7.022 -4.347 17.164 1.00 96.69 299 ASP A C 1
ATOM 2263 O O . ASP A 1 299 ? 6.016 -4.972 17.511 1.00 96.69 299 ASP A O 1
ATOM 2267 N N . TYR A 1 300 ? 7.388 -3.218 17.777 1.00 97.38 300 TYR A N 1
ATOM 2268 C CA . TYR A 1 300 ? 6.598 -2.628 18.852 1.00 97.38 300 TYR A CA 1
ATOM 2269 C C . TYR A 1 300 ? 5.198 -2.226 18.375 1.00 97.38 300 TYR A C 1
ATOM 2271 O O . TYR A 1 300 ? 4.208 -2.591 19.009 1.00 97.38 300 TYR A O 1
ATOM 2279 N N . LEU A 1 301 ? 5.096 -1.514 17.250 1.00 98.06 301 LEU A N 1
ATOM 2280 C CA . LEU A 1 301 ? 3.812 -1.097 16.682 1.00 98.06 301 LEU A CA 1
ATOM 2281 C C . LEU A 1 301 ? 2.945 -2.296 16.265 1.00 98.06 301 LEU A C 1
ATOM 2283 O O . LEU A 1 301 ? 1.739 -2.273 16.504 1.00 98.06 301 LEU A O 1
ATOM 2287 N N . ALA A 1 302 ? 3.548 -3.361 15.733 1.00 97.31 302 ALA A N 1
ATOM 2288 C CA . ALA A 1 302 ? 2.874 -4.617 15.415 1.00 97.31 302 ALA A CA 1
ATOM 2289 C C . ALA A 1 302 ? 2.225 -5.227 16.659 1.00 97.31 302 ALA A C 1
ATOM 2291 O O . ALA A 1 302 ? 1.075 -5.656 16.612 1.00 97.31 302 ALA A O 1
ATOM 2292 N N . GLY A 1 303 ? 2.943 -5.220 17.786 1.00 96.69 303 GLY A N 1
ATOM 2293 C CA . GLY A 1 303 ? 2.417 -5.671 19.070 1.00 96.69 303 GLY A CA 1
ATOM 2294 C C . GLY A 1 303 ? 1.268 -4.793 19.569 1.00 96.69 303 GLY A C 1
ATOM 2295 O O . GLY A 1 303 ? 0.191 -5.305 19.874 1.00 96.69 303 GLY A O 1
ATOM 2296 N N . VAL A 1 304 ? 1.471 -3.472 19.613 1.00 97.44 304 VAL A N 1
ATOM 2297 C CA . VAL A 1 304 ? 0.465 -2.505 20.100 1.00 97.44 304 VAL A CA 1
ATOM 2298 C C . VAL A 1 304 ? -0.832 -2.579 19.298 1.00 97.44 304 VAL A C 1
ATOM 2300 O O . VAL A 1 304 ? -1.918 -2.514 19.873 1.00 97.44 304 VAL A O 1
ATOM 2303 N N . PHE A 1 305 ? -0.726 -2.726 17.978 1.00 97.75 305 PHE A N 1
ATOM 2304 C CA . PHE A 1 305 ? -1.868 -2.739 17.068 1.00 97.75 305 PHE A CA 1
ATOM 2305 C C . PHE A 1 305 ? -2.216 -4.135 16.560 1.00 97.75 305 PHE A C 1
ATOM 2307 O O . PHE A 1 305 ? -2.948 -4.246 15.584 1.00 97.75 305 PHE A O 1
ATOM 2314 N N . ARG A 1 306 ? -1.770 -5.203 17.235 1.00 96.50 306 ARG A N 1
ATOM 2315 C CA . ARG A 1 306 ? -2.025 -6.592 16.815 1.00 96.50 306 ARG A CA 1
ATOM 2316 C C . ARG A 1 306 ? -3.501 -6.859 16.525 1.00 96.50 306 ARG A C 1
ATOM 2318 O O . ARG A 1 306 ? -3.818 -7.473 15.511 1.00 96.50 306 ARG A O 1
ATOM 2325 N N . GLY A 1 307 ? -4.390 -6.361 17.387 1.00 96.19 307 GLY A N 1
ATOM 2326 C CA . GLY A 1 307 ? -5.835 -6.490 17.200 1.00 96.19 307 GLY A CA 1
ATOM 2327 C C . GLY A 1 307 ? -6.329 -5.822 15.919 1.00 96.19 307 GLY A C 1
ATOM 2328 O O . GLY A 1 307 ? -7.061 -6.440 15.159 1.00 96.19 307 GLY A O 1
ATOM 2329 N N . LEU A 1 308 ? -5.887 -4.591 15.650 1.00 96.88 308 LEU A N 1
ATOM 2330 C CA . LEU A 1 308 ? -6.254 -3.844 14.445 1.00 96.88 308 LEU A CA 1
ATOM 2331 C C . LEU A 1 308 ? -5.667 -4.476 13.172 1.00 96.88 308 LEU A C 1
ATOM 2333 O O . LEU A 1 308 ? -6.344 -4.532 12.153 1.00 96.88 308 LEU A O 1
ATOM 2337 N N . LEU A 1 309 ? -4.415 -4.944 13.230 1.00 95.19 309 LEU A N 1
ATOM 2338 C CA . LEU A 1 309 ? -3.729 -5.545 12.085 1.00 95.19 309 LEU A CA 1
ATOM 2339 C C . LEU A 1 309 ? -4.374 -6.866 11.668 1.00 95.19 309 LEU A C 1
ATOM 2341 O O . LEU A 1 309 ? -4.529 -7.113 10.481 1.00 95.19 309 LEU A O 1
ATOM 2345 N N . GLN A 1 310 ? -4.731 -7.725 12.628 1.00 93.25 310 GLN A N 1
ATOM 2346 C CA . GLN A 1 310 ? -5.272 -9.065 12.347 1.00 93.25 310 GLN A CA 1
ATOM 2347 C C . GLN A 1 310 ? -4.331 -9.962 11.528 1.00 93.25 310 GLN A C 1
ATOM 2349 O O . GLN A 1 310 ? -4.761 -10.919 10.888 1.00 93.25 310 GLN A O 1
ATOM 2354 N N . PHE A 1 311 ? -3.031 -9.669 11.568 1.00 91.94 311 PHE A N 1
ATOM 2355 C CA . PHE A 1 311 ? -2.009 -10.441 10.874 1.00 91.94 311 PHE A CA 1
ATOM 2356 C C . PHE A 1 311 ? -1.570 -11.614 11.743 1.00 91.94 311 PHE A C 1
ATOM 2358 O O . PHE A 1 311 ? -1.169 -11.435 12.894 1.00 91.94 311 PHE A O 1
ATOM 2365 N N . GLU A 1 312 ? -1.646 -12.816 11.183 1.00 88.88 312 GLU A N 1
ATOM 2366 C CA . GLU A 1 312 ? -1.182 -14.039 11.840 1.00 88.88 312 GLU A CA 1
ATOM 2367 C C . GLU A 1 312 ? 0.349 -14.095 11.865 1.00 88.88 312 GLU A C 1
ATOM 2369 O O . GLU A 1 312 ? 0.934 -14.521 12.858 1.00 88.88 312 GLU A O 1
ATOM 2374 N N . SER A 1 313 ? 0.998 -13.608 10.802 1.00 92.31 313 SER A N 1
ATOM 2375 C CA . SER A 1 313 ? 2.456 -13.543 10.672 1.00 92.31 313 SER A CA 1
ATOM 2376 C C . SER A 1 313 ? 2.891 -12.149 10.198 1.00 92.31 313 SER A C 1
ATOM 2378 O O . SER A 1 313 ? 3.243 -11.972 9.033 1.00 92.31 313 SER A O 1
ATOM 2380 N N . PRO A 1 314 ? 2.857 -11.119 11.064 1.00 93.75 314 PRO A N 1
ATOM 2381 C CA . PRO A 1 314 ? 3.257 -9.769 10.679 1.00 93.75 314 PRO A CA 1
ATOM 2382 C C . PRO A 1 314 ? 4.742 -9.728 10.297 1.00 93.75 314 PRO A C 1
ATOM 2384 O O . PRO A 1 314 ? 5.606 -10.113 11.084 1.00 93.75 314 PRO A O 1
ATOM 2387 N N . ALA A 1 315 ? 5.042 -9.224 9.102 1.00 93.88 315 ALA A N 1
ATOM 2388 C CA . ALA A 1 315 ? 6.402 -9.005 8.629 1.00 93.88 315 ALA A CA 1
ATOM 2389 C C . ALA A 1 315 ? 6.659 -7.500 8.444 1.00 93.88 315 ALA A C 1
ATOM 2391 O O . ALA A 1 315 ? 6.082 -6.876 7.544 1.00 93.88 315 ALA A O 1
ATOM 2392 N N . PRO A 1 316 ? 7.498 -6.892 9.300 1.00 93.50 316 PRO A N 1
ATOM 2393 C CA . PRO A 1 316 ? 7.816 -5.478 9.212 1.00 93.50 316 PRO A CA 1
ATOM 2394 C C . PRO A 1 316 ? 8.810 -5.205 8.086 1.00 93.50 316 PRO A C 1
ATOM 2396 O O . PRO A 1 316 ? 9.748 -5.969 7.856 1.00 93.50 316 PRO A O 1
ATOM 2399 N N . TYR A 1 317 ? 8.656 -4.059 7.431 1.00 91.31 317 TYR A N 1
ATOM 2400 C CA . TYR A 1 317 ? 9.685 -3.512 6.561 1.00 91.31 317 TYR A CA 1
ATOM 2401 C C . TYR A 1 317 ? 9.634 -1.996 6.480 1.00 91.31 317 TYR A C 1
ATOM 2403 O O . TYR A 1 317 ? 8.622 -1.346 6.732 1.00 91.31 317 TYR A O 1
ATOM 2411 N N . SER A 1 318 ? 10.761 -1.410 6.100 1.00 91.06 318 SER A N 1
ATOM 2412 C CA . SER A 1 318 ? 10.839 0.016 5.820 1.00 91.06 318 SER A CA 1
ATOM 2413 C C . SER A 1 318 ? 11.789 0.237 4.662 1.00 91.06 318 SER A C 1
ATOM 2415 O O . SER A 1 318 ? 12.851 -0.377 4.624 1.00 91.06 318 SER A O 1
ATOM 2417 N N . TYR A 1 319 ? 11.437 1.147 3.766 1.00 87.06 319 TYR A N 1
ATOM 2418 C CA . TYR A 1 319 ? 12.344 1.620 2.728 1.00 87.06 319 TYR A CA 1
ATOM 2419 C C . TYR A 1 319 ? 12.558 3.118 2.914 1.00 87.06 319 TYR A C 1
ATOM 2421 O O . TYR A 1 319 ? 11.767 3.793 3.585 1.00 87.06 319 TYR A O 1
ATOM 2429 N N . ALA A 1 320 ? 13.653 3.630 2.364 1.00 88.00 320 ALA A N 1
ATOM 2430 C CA . ALA A 1 320 ? 13.894 5.058 2.334 1.00 88.00 320 ALA A CA 1
ATOM 2431 C C . ALA A 1 320 ? 14.445 5.481 0.979 1.00 88.00 320 ALA A C 1
ATOM 2433 O O . ALA A 1 320 ? 15.417 4.903 0.506 1.00 88.00 320 ALA A O 1
ATOM 2434 N N . ASP A 1 321 ? 13.852 6.514 0.402 1.00 90.38 321 ASP A N 1
ATOM 2435 C CA . ASP A 1 321 ? 14.434 7.272 -0.695 1.00 90.38 321 ASP A CA 1
ATOM 2436 C C . ASP A 1 321 ? 15.026 8.578 -0.151 1.00 90.38 321 ASP A C 1
ATOM 2438 O O . ASP A 1 321 ? 15.041 8.843 1.060 1.00 90.38 321 ASP A O 1
ATOM 2442 N N . ARG A 1 322 ? 15.591 9.391 -1.037 1.00 91.75 322 ARG A N 1
ATOM 2443 C CA . ARG A 1 322 ? 16.135 10.702 -0.690 1.00 91.75 322 ARG A CA 1
ATOM 2444 C C . ARG A 1 322 ? 15.275 11.800 -1.286 1.00 91.75 322 ARG A C 1
ATOM 2446 O O . ARG A 1 322 ? 14.625 11.633 -2.306 1.00 91.75 322 ARG A O 1
ATOM 2453 N N . ASN A 1 323 ? 15.301 12.964 -0.656 1.00 89.44 323 ASN A N 1
ATOM 2454 C CA . ASN A 1 323 ? 14.861 14.185 -1.314 1.00 89.44 323 ASN A CA 1
ATOM 2455 C C . ASN A 1 323 ? 16.009 14.807 -2.128 1.00 89.44 323 ASN A C 1
ATOM 2457 O O . ASN A 1 323 ? 17.160 14.374 -2.051 1.00 89.44 323 ASN A O 1
ATOM 2461 N N . ILE A 1 324 ? 15.705 15.885 -2.852 1.00 86.69 324 ILE A N 1
ATOM 2462 C CA . ILE A 1 324 ? 16.674 16.641 -3.668 1.00 86.69 324 ILE A CA 1
ATOM 2463 C C . ILE A 1 324 ? 17.855 17.219 -2.866 1.00 86.69 324 ILE A C 1
ATOM 2465 O O . ILE A 1 324 ? 18.884 17.561 -3.436 1.00 86.69 324 ILE A O 1
ATOM 2469 N N . TYR A 1 325 ? 17.730 17.305 -1.539 1.00 88.38 325 TYR A N 1
ATOM 2470 C CA . TYR A 1 325 ? 18.785 17.748 -0.623 1.00 88.38 325 TYR A CA 1
ATOM 2471 C C . TYR A 1 325 ? 19.551 16.571 0.004 1.00 88.38 325 TYR A C 1
ATOM 2473 O O . TYR A 1 325 ? 20.269 16.751 0.987 1.00 88.38 325 TYR A O 1
ATOM 2481 N N . GLY A 1 326 ? 19.359 15.348 -0.499 1.00 85.81 326 GLY A N 1
ATOM 2482 C CA . GLY A 1 326 ? 20.029 14.137 -0.027 1.00 85.81 326 GLY A CA 1
ATOM 2483 C C . GLY A 1 326 ? 19.535 13.620 1.327 1.00 85.81 326 GLY A C 1
ATOM 2484 O O . GLY A 1 326 ? 20.055 12.616 1.819 1.00 85.81 326 GLY A O 1
ATOM 2485 N N . SER A 1 327 ? 18.535 14.257 1.943 1.00 88.94 327 SER A N 1
ATOM 2486 C CA . SER A 1 327 ? 17.960 13.784 3.206 1.00 88.94 327 SER A CA 1
ATOM 2487 C C . SER A 1 327 ? 17.087 12.562 2.953 1.00 88.94 327 SER A C 1
ATOM 2489 O O . SER A 1 327 ? 16.268 12.575 2.038 1.00 88.94 327 SER A O 1
ATOM 2491 N N . ARG A 1 328 ? 17.250 11.520 3.773 1.00 88.12 328 ARG A N 1
ATOM 2492 C CA . ARG A 1 328 ? 16.442 10.298 3.676 1.00 88.12 328 ARG A CA 1
ATOM 2493 C C . ARG A 1 328 ? 15.010 10.563 4.136 1.00 88.12 328 ARG A C 1
ATOM 2495 O O . ARG A 1 328 ? 14.834 11.211 5.163 1.00 88.12 328 ARG A O 1
ATOM 2502 N N . ASN A 1 329 ? 14.032 10.014 3.430 1.00 88.81 329 ASN A N 1
ATOM 2503 C CA . ASN A 1 329 ? 12.641 9.923 3.853 1.00 88.81 329 ASN A CA 1
ATOM 2504 C C . ASN A 1 329 ? 12.286 8.445 3.994 1.00 88.81 329 ASN A C 1
ATOM 2506 O O . ASN A 1 329 ? 12.451 7.685 3.052 1.00 88.81 329 ASN A O 1
ATOM 2510 N N . ARG A 1 330 ? 11.856 8.018 5.178 1.00 90.62 330 ARG A N 1
ATOM 2511 C CA . ARG A 1 330 ? 11.554 6.624 5.492 1.00 90.62 330 ARG A CA 1
ATOM 2512 C C . ARG A 1 330 ? 10.055 6.419 5.624 1.00 90.62 330 ARG A C 1
ATOM 2514 O O . ARG A 1 330 ? 9.390 7.144 6.366 1.00 90.62 330 ARG A O 1
ATOM 2521 N N . SER A 1 331 ? 9.581 5.360 4.985 1.00 92.44 331 SER A N 1
ATOM 2522 C CA . SER A 1 331 ? 8.226 4.840 5.132 1.00 92.44 331 SER A CA 1
ATOM 2523 C C . SER A 1 331 ? 8.244 3.517 5.896 1.00 92.44 331 SER A C 1
ATOM 2525 O O . SER A 1 331 ? 9.228 2.776 5.850 1.00 92.44 331 SER A O 1
ATOM 2527 N N . TYR A 1 332 ? 7.166 3.234 6.622 1.00 95.50 332 TYR A N 1
ATOM 2528 C CA . TYR A 1 332 ? 7.093 2.157 7.608 1.00 95.50 332 TYR A CA 1
ATOM 2529 C C . TYR A 1 332 ? 5.881 1.288 7.324 1.00 95.50 332 TYR A C 1
ATOM 2531 O O . TYR A 1 332 ? 4.754 1.773 7.409 1.00 95.50 332 TYR A O 1
ATOM 2539 N N . TYR A 1 333 ? 6.116 0.017 7.026 1.00 95.25 333 TYR A N 1
ATOM 2540 C CA . TYR A 1 333 ? 5.069 -0.900 6.613 1.00 95.25 333 TYR A CA 1
ATOM 2541 C C . TYR A 1 333 ? 5.126 -2.210 7.383 1.00 95.25 333 TYR A C 1
ATOM 2543 O O . TYR A 1 333 ? 6.183 -2.656 7.831 1.00 95.25 333 TYR A O 1
ATOM 2551 N N . ILE A 1 334 ? 3.970 -2.848 7.491 1.00 95.12 334 ILE A N 1
ATOM 2552 C CA . ILE A 1 334 ? 3.834 -4.240 7.908 1.00 95.12 334 ILE A CA 1
ATOM 2553 C C . ILE A 1 334 ? 2.872 -4.899 6.931 1.00 95.12 334 ILE A C 1
ATOM 2555 O O . ILE A 1 334 ? 1.848 -4.307 6.598 1.00 95.12 334 ILE A O 1
ATOM 2559 N N . TYR A 1 335 ? 3.179 -6.113 6.493 1.00 93.50 335 TYR A N 1
ATOM 2560 C CA . TYR A 1 335 ? 2.241 -6.954 5.751 1.00 93.50 335 TYR A CA 1
ATOM 2561 C C . TYR A 1 335 ? 2.089 -8.309 6.444 1.00 93.50 335 TYR A C 1
ATOM 2563 O O . TYR A 1 335 ? 2.892 -8.665 7.312 1.00 93.50 335 TYR A O 1
ATOM 2571 N N . ASN A 1 336 ? 1.046 -9.057 6.094 1.00 92.56 336 ASN A N 1
ATOM 2572 C CA . ASN A 1 336 ? 0.811 -10.383 6.659 1.00 92.56 336 ASN A CA 1
ATOM 2573 C C . ASN A 1 336 ? 1.563 -11.454 5.857 1.00 92.56 336 ASN A C 1
ATOM 2575 O O . ASN A 1 336 ? 1.087 -11.898 4.816 1.00 92.56 336 ASN A O 1
ATOM 2579 N N . LYS A 1 337 ? 2.734 -11.879 6.314 1.00 92.88 337 LYS A N 1
ATOM 2580 C CA . LYS A 1 337 ? 3.537 -12.881 5.613 1.00 92.88 337 LYS A CA 1
ATOM 2581 C C . LYS A 1 337 ? 2.810 -14.220 5.505 1.00 92.88 337 LYS A C 1
ATOM 2583 O O . LYS A 1 337 ? 2.161 -14.658 6.452 1.00 92.88 337 LYS A O 1
ATOM 2588 N N . CYS A 1 338 ? 2.963 -14.889 4.370 1.00 91.38 338 CYS A N 1
ATOM 2589 C CA . CYS A 1 338 ? 2.439 -16.230 4.130 1.00 91.38 338 CYS A CA 1
ATOM 2590 C C . CYS A 1 338 ? 3.579 -17.220 3.849 1.00 91.38 338 CYS A C 1
ATOM 2592 O O . CYS A 1 338 ? 4.630 -16.852 3.332 1.00 91.38 338 CYS A O 1
ATOM 2594 N N . GLU A 1 339 ? 3.376 -18.496 4.188 1.00 89.12 339 GLU A N 1
ATOM 2595 C CA . GLU A 1 339 ? 4.340 -19.555 3.846 1.00 89.12 339 GLU A CA 1
ATOM 2596 C C . GLU A 1 339 ? 4.287 -19.924 2.357 1.00 89.12 339 GLU A C 1
ATOM 2598 O O . GLU A 1 339 ? 5.320 -20.212 1.751 1.00 89.12 339 GLU A O 1
ATOM 2603 N N . ASP A 1 340 ? 3.089 -19.913 1.759 1.00 90.94 340 ASP A N 1
ATOM 2604 C CA . ASP A 1 340 ? 2.927 -20.103 0.320 1.00 90.94 340 ASP A CA 1
ATOM 2605 C C . ASP A 1 340 ? 3.398 -18.857 -0.430 1.00 90.94 340 ASP A C 1
ATOM 2607 O O . ASP A 1 340 ? 2.905 -17.756 -0.200 1.00 90.94 340 ASP A O 1
ATOM 2611 N N . TYR A 1 341 ? 4.324 -19.046 -1.364 1.00 89.81 341 TYR A N 1
ATOM 2612 C CA . TYR A 1 341 ? 4.983 -17.952 -2.069 1.00 89.81 341 TYR A CA 1
ATOM 2613 C C . TYR A 1 341 ? 4.025 -17.085 -2.901 1.00 89.81 341 TYR A C 1
ATOM 2615 O O . TYR A 1 341 ? 4.161 -15.861 -2.928 1.00 89.81 341 TYR A O 1
ATOM 2623 N N . LYS A 1 342 ? 3.035 -17.693 -3.574 1.00 92.12 342 LYS A N 1
ATOM 2624 C CA . LYS A 1 342 ? 2.040 -16.929 -4.340 1.00 92.12 342 LYS A CA 1
ATOM 2625 C C . LYS A 1 342 ? 1.186 -16.100 -3.380 1.00 92.12 342 LYS A C 1
ATOM 2627 O O . LYS A 1 342 ? 0.985 -14.913 -3.626 1.00 92.12 342 LYS A O 1
ATOM 2632 N N . GLN A 1 343 ? 0.721 -16.697 -2.283 1.00 91.31 343 GLN A N 1
ATOM 2633 C CA . GLN A 1 343 ? -0.021 -15.975 -1.249 1.00 91.31 343 GLN A CA 1
ATOM 2634 C C . GLN A 1 343 ? 0.818 -14.881 -0.587 1.00 91.31 343 GLN A C 1
ATOM 2636 O O . GLN A 1 343 ? 0.277 -13.827 -0.276 1.00 91.31 343 GLN A O 1
ATOM 2641 N N . ASP A 1 344 ? 2.127 -15.077 -0.429 1.00 92.69 344 ASP A N 1
ATOM 2642 C CA . ASP A 1 344 ? 3.024 -14.075 0.150 1.00 92.69 344 ASP A CA 1
ATOM 2643 C C . ASP A 1 344 ? 3.128 -12.835 -0.751 1.00 92.69 344 ASP A C 1
ATOM 2645 O O . ASP A 1 344 ? 2.969 -11.710 -0.280 1.00 92.69 344 ASP A O 1
ATOM 2649 N N . ILE A 1 345 ? 3.259 -13.030 -2.071 1.00 93.75 345 ILE A N 1
ATOM 2650 C CA . ILE A 1 345 ? 3.188 -11.943 -3.064 1.00 93.75 345 ILE A CA 1
ATOM 2651 C C . ILE A 1 345 ? 1.844 -11.218 -2.999 1.00 93.75 345 ILE A C 1
ATOM 2653 O O . ILE A 1 345 ? 1.807 -9.985 -3.012 1.00 93.75 345 ILE A O 1
ATOM 2657 N N . LEU A 1 346 ? 0.732 -11.953 -2.944 1.00 93.69 346 LEU A N 1
ATOM 2658 C CA . LEU A 1 346 ? -0.593 -11.337 -2.870 1.00 93.69 346 LEU A CA 1
ATOM 2659 C C . LEU A 1 346 ? -0.751 -10.543 -1.573 1.00 93.69 346 LEU A C 1
ATOM 2661 O O . LEU A 1 346 ? -1.154 -9.384 -1.607 1.00 93.69 346 LEU A O 1
ATOM 2665 N N . SER A 1 347 ? -0.365 -11.119 -0.442 1.00 92.31 347 SER A N 1
ATOM 2666 C CA . SER A 1 347 ? -0.468 -10.469 0.858 1.00 92.31 347 SER A CA 1
ATOM 2667 C C . SER A 1 347 ? 0.420 -9.228 0.962 1.00 92.31 347 SER A C 1
ATOM 2669 O O . SER A 1 347 ? -0.031 -8.192 1.446 1.00 92.31 347 SER A O 1
ATOM 2671 N N . TYR A 1 348 ? 1.640 -9.273 0.418 1.00 92.62 348 TYR A N 1
ATOM 2672 C CA . TYR A 1 348 ? 2.529 -8.111 0.330 1.00 92.62 348 TYR A CA 1
ATOM 2673 C C . TYR A 1 348 ? 1.888 -6.930 -0.411 1.00 92.62 348 TYR A C 1
ATOM 2675 O O . TYR A 1 348 ? 2.060 -5.773 -0.019 1.00 92.62 348 TYR A O 1
ATOM 2683 N N . ASN A 1 349 ? 1.133 -7.210 -1.475 1.00 92.94 349 ASN A N 1
ATOM 2684 C CA . ASN A 1 349 ? 0.502 -6.170 -2.279 1.00 92.94 349 ASN A CA 1
ATOM 2685 C C . ASN A 1 349 ? -0.838 -5.696 -1.694 1.00 92.94 349 ASN A C 1
ATOM 2687 O O . ASN A 1 349 ? -1.078 -4.492 -1.657 1.00 92.94 349 ASN A O 1
ATOM 2691 N N . PHE A 1 350 ? -1.689 -6.616 -1.232 1.00 91.75 350 PHE A N 1
ATOM 2692 C CA . PHE A 1 350 ? -3.089 -6.343 -0.886 1.00 91.75 350 PHE A CA 1
ATOM 2693 C C . PHE A 1 350 ? -3.379 -6.232 0.616 1.00 91.75 350 PHE A C 1
ATOM 2695 O O . PHE A 1 350 ? -4.409 -5.674 0.982 1.00 91.75 350 PHE A O 1
ATOM 2702 N N . THR A 1 351 ? -2.493 -6.736 1.476 1.00 88.19 351 THR A N 1
ATOM 2703 C CA . THR A 1 351 ? -2.699 -6.829 2.929 1.00 88.19 351 THR A CA 1
ATOM 2704 C C . THR A 1 351 ? -1.526 -6.180 3.658 1.00 88.19 351 THR A C 1
ATOM 2706 O O . THR A 1 351 ? -0.746 -6.832 4.359 1.00 88.19 351 THR A O 1
ATOM 2709 N N . LYS A 1 352 ? -1.384 -4.865 3.470 1.00 88.38 352 LYS A N 1
ATOM 2710 C CA . LYS A 1 352 ? -0.322 -4.055 4.077 1.00 88.38 352 LYS A CA 1
ATOM 2711 C C . LYS A 1 352 ? -0.885 -2.866 4.849 1.00 88.38 352 LYS A C 1
ATOM 2713 O O . LYS A 1 352 ? -1.941 -2.325 4.524 1.00 88.38 352 LYS A O 1
ATOM 2718 N N . VAL A 1 353 ? -0.137 -2.445 5.860 1.00 95.12 353 VAL A N 1
ATOM 2719 C CA . VAL A 1 353 ? -0.450 -1.302 6.716 1.00 95.12 353 VAL A CA 1
ATOM 2720 C C . VAL A 1 353 ? 0.741 -0.359 6.755 1.00 95.12 353 VAL A C 1
ATOM 2722 O O . VAL A 1 353 ? 1.865 -0.800 6.986 1.00 95.12 353 VAL A O 1
ATOM 2725 N N . GLU A 1 354 ? 0.494 0.935 6.554 1.00 96.62 354 GLU A N 1
ATOM 2726 C CA . GLU A 1 354 ? 1.484 2.001 6.715 1.00 96.62 354 GLU A CA 1
ATOM 2727 C C . GLU A 1 354 ? 1.336 2.661 8.093 1.00 96.62 354 GLU A C 1
ATOM 2729 O O . GLU A 1 354 ? 0.246 3.086 8.487 1.00 96.62 354 GLU A O 1
ATOM 2734 N N . PHE A 1 355 ? 2.449 2.820 8.807 1.00 98.12 355 PHE A N 1
ATOM 2735 C CA . PHE A 1 355 ? 2.528 3.636 10.016 1.00 98.12 355 PHE A CA 1
ATOM 2736 C C . PHE A 1 355 ? 3.175 4.986 9.688 1.00 98.12 355 PHE A C 1
ATOM 2738 O O . PHE A 1 355 ? 4.376 5.075 9.434 1.00 98.12 355 PHE A O 1
ATOM 2745 N N . CYS A 1 356 ? 2.404 6.072 9.733 1.00 97.12 356 CYS A N 1
ATOM 2746 C CA . CYS A 1 356 ? 2.887 7.399 9.359 1.00 97.12 356 CYS A CA 1
ATOM 2747 C C . CYS A 1 356 ? 3.358 8.201 10.592 1.00 97.12 356 CYS A C 1
ATOM 2749 O O . CYS A 1 356 ? 2.543 8.520 11.474 1.00 97.12 356 CYS A O 1
ATOM 2751 N N . PRO A 1 357 ? 4.639 8.607 10.667 1.00 95.69 357 PRO A N 1
ATOM 2752 C CA . PRO A 1 357 ? 5.128 9.466 11.741 1.00 95.69 357 PRO A CA 1
ATOM 2753 C C . PRO A 1 357 ? 4.561 10.887 11.630 1.00 95.69 357 PRO A C 1
ATOM 2755 O O . PRO A 1 357 ? 4.497 11.463 10.550 1.00 95.69 357 PRO A O 1
ATOM 2758 N N . GLY A 1 358 ? 4.217 11.496 12.767 1.00 87.25 358 GLY A N 1
ATOM 2759 C CA . GLY A 1 358 ? 3.794 12.905 12.841 1.00 87.25 358 GLY A CA 1
ATOM 2760 C C . GLY A 1 358 ? 4.824 13.847 13.455 1.00 87.25 358 GLY A C 1
ATOM 2761 O O . GLY A 1 358 ? 4.475 14.938 13.900 1.00 87.25 358 GLY A O 1
ATOM 2762 N N . GLY A 1 359 ? 6.084 13.410 13.528 1.00 80.06 359 GLY A N 1
ATOM 2763 C CA . GLY A 1 359 ? 7.177 14.123 14.188 1.00 80.06 359 GLY A CA 1
ATOM 2764 C C . GLY A 1 359 ? 7.336 13.765 15.670 1.00 80.06 359 GLY A C 1
ATOM 2765 O O . GLY A 1 359 ? 6.454 13.175 16.284 1.00 80.06 359 GLY A O 1
ATOM 2766 N N . ARG A 1 360 ? 8.502 14.108 16.241 1.00 84.88 360 ARG A N 1
ATOM 2767 C CA . ARG A 1 360 ? 8.865 13.889 17.662 1.00 84.88 360 ARG A CA 1
ATOM 2768 C C . ARG A 1 360 ? 8.623 12.456 18.176 1.00 84.88 360 ARG A C 1
ATOM 2770 O O . ARG A 1 360 ? 8.130 12.285 19.284 1.00 84.88 360 ARG A O 1
ATOM 2777 N N . ASN A 1 361 ? 9.003 11.441 17.396 1.00 92.50 361 ASN A N 1
ATOM 2778 C CA . ASN A 1 361 ? 8.879 10.030 17.786 1.00 92.50 361 ASN A CA 1
ATOM 2779 C C . ASN A 1 361 ? 7.433 9.597 18.095 1.00 92.50 361 ASN A C 1
ATOM 2781 O O . ASN A 1 361 ? 7.185 8.883 19.065 1.00 92.50 361 ASN A O 1
ATOM 2785 N N . ALA A 1 362 ? 6.470 10.077 17.306 1.00 95.44 362 ALA A N 1
ATOM 2786 C CA . ALA A 1 362 ? 5.054 9.818 17.526 1.00 95.44 362 ALA A CA 1
ATOM 2787 C C . ALA A 1 362 ? 4.340 9.374 16.244 1.00 95.44 362 ALA A C 1
ATOM 2789 O O . ALA A 1 362 ? 4.607 9.884 15.151 1.00 95.44 362 ALA A O 1
ATOM 2790 N N . LEU A 1 363 ? 3.400 8.447 16.406 1.00 97.62 363 LEU A N 1
ATOM 2791 C CA . LEU A 1 363 ? 2.515 7.942 15.368 1.00 97.62 363 LEU A CA 1
ATOM 2792 C C . LEU A 1 363 ? 1.317 8.874 15.179 1.00 97.62 363 LEU A C 1
ATOM 2794 O O . LEU A 1 363 ? 0.603 9.189 16.130 1.00 97.62 363 LEU A O 1
ATOM 2798 N N . MET A 1 364 ? 1.103 9.311 13.941 1.00 97.62 364 MET A N 1
ATOM 2799 C CA . MET A 1 364 ? 0.019 10.226 13.577 1.00 97.62 364 MET A CA 1
ATOM 2800 C C . MET A 1 364 ? -1.152 9.497 12.936 1.00 97.62 364 MET A C 1
ATOM 2802 O O . MET A 1 364 ? -2.304 9.785 13.259 1.00 97.62 364 MET A O 1
ATOM 2806 N N . ILE A 1 365 ? -0.852 8.589 12.006 1.00 98.31 365 ILE A N 1
ATOM 2807 C CA . ILE A 1 365 ? -1.847 7.888 11.195 1.00 98.31 365 ILE A CA 1
ATOM 2808 C C . ILE A 1 365 ? -1.400 6.442 11.005 1.00 98.31 365 ILE A C 1
ATOM 2810 O O . ILE A 1 365 ? -0.218 6.191 10.776 1.00 98.31 365 ILE A O 1
ATOM 2814 N N . ILE A 1 366 ? -2.351 5.519 11.075 1.00 98.56 366 ILE A N 1
ATOM 2815 C CA . ILE A 1 366 ? -2.230 4.158 10.555 1.00 98.56 366 ILE A CA 1
ATOM 2816 C C . ILE A 1 366 ? -3.102 4.098 9.305 1.00 98.56 366 ILE A C 1
ATOM 2818 O O . ILE A 1 366 ? -4.288 4.422 9.389 1.00 98.56 366 ILE A O 1
ATOM 2822 N N . ARG A 1 367 ? -2.531 3.736 8.157 1.00 97.44 367 ARG A N 1
ATOM 2823 C CA . ARG A 1 367 ? -3.287 3.523 6.917 1.00 97.44 367 ARG A CA 1
ATOM 2824 C C . ARG A 1 367 ? -3.369 2.042 6.627 1.00 97.44 367 ARG A C 1
ATOM 2826 O O . ARG A 1 367 ? -2.353 1.355 6.629 1.00 97.44 367 ARG A O 1
ATOM 2833 N N . LEU A 1 368 ? -4.582 1.583 6.397 1.00 94.56 368 LEU A N 1
ATOM 2834 C CA . LEU A 1 368 ? -4.932 0.199 6.162 1.00 94.56 368 LEU A CA 1
ATOM 2835 C C . LEU A 1 368 ? -5.533 0.133 4.763 1.00 94.56 368 LEU A C 1
ATOM 2837 O O . LEU A 1 368 ? -6.631 0.642 4.533 1.00 94.56 368 LEU A O 1
ATOM 2841 N N . ASP A 1 369 ? -4.798 -0.459 3.829 1.00 86.94 369 ASP A N 1
ATOM 2842 C CA . ASP A 1 369 ? -5.300 -0.662 2.476 1.00 86.94 369 ASP A CA 1
ATOM 2843 C C . ASP A 1 369 ? -6.062 -1.993 2.439 1.00 86.94 369 ASP A C 1
ATOM 2845 O O . ASP A 1 369 ? -5.517 -3.032 2.809 1.00 86.94 369 ASP A O 1
ATOM 2849 N N . ASN A 1 370 ? -7.328 -1.964 2.016 1.00 86.50 370 ASN A N 1
ATOM 2850 C CA . ASN A 1 370 ? -8.139 -3.160 1.767 1.00 86.50 370 ASN A CA 1
ATOM 2851 C C . ASN A 1 370 ? -8.888 -3.033 0.426 1.00 86.50 370 ASN A C 1
ATOM 2853 O O . ASN A 1 370 ? -10.120 -3.080 0.390 1.00 86.50 370 ASN A O 1
ATOM 2857 N N . PRO A 1 371 ? -8.164 -2.856 -0.695 1.00 89.19 371 PRO A N 1
ATOM 2858 C CA . PRO A 1 371 ? -8.786 -2.640 -2.006 1.00 89.19 371 PRO A CA 1
ATOM 2859 C C . PRO A 1 371 ? -9.642 -3.838 -2.446 1.00 89.19 371 PRO A C 1
ATOM 2861 O O . PRO A 1 371 ? -10.559 -3.701 -3.253 1.00 89.19 371 PRO A O 1
ATOM 2864 N N . LEU A 1 372 ? -9.374 -5.026 -1.894 1.00 91.31 372 LEU A N 1
ATOM 2865 C CA . LEU A 1 372 ? -10.117 -6.240 -2.201 1.00 91.31 372 LEU A CA 1
ATOM 2866 C C . LEU A 1 372 ? -11.542 -6.245 -1.626 1.00 91.31 372 LEU A C 1
ATOM 2868 O O . LEU A 1 372 ? -12.390 -6.972 -2.140 1.00 91.31 372 LEU A O 1
ATOM 2872 N N . ALA A 1 373 ? -11.851 -5.396 -0.638 1.00 90.19 373 ALA A N 1
ATOM 2873 C CA . ALA A 1 373 ? -13.227 -5.184 -0.179 1.00 90.19 373 ALA A CA 1
ATOM 2874 C C . ALA A 1 373 ? -14.133 -4.598 -1.280 1.00 90.19 373 ALA A C 1
ATOM 2876 O O . ALA A 1 373 ? -15.349 -4.802 -1.259 1.00 90.19 373 ALA A O 1
ATOM 2877 N N . ALA A 1 374 ? -13.538 -3.899 -2.250 1.00 91.56 374 ALA A N 1
ATOM 2878 C CA . ALA A 1 374 ? -14.210 -3.305 -3.398 1.00 91.56 374 ALA A CA 1
ATOM 2879 C C . ALA A 1 374 ? -13.728 -3.893 -4.735 1.00 91.56 374 ALA A C 1
ATOM 2881 O O . ALA A 1 374 ? -13.749 -3.210 -5.761 1.00 91.56 374 ALA A O 1
ATOM 2882 N N . ALA A 1 375 ? -13.310 -5.162 -4.741 1.00 92.44 375 ALA A N 1
ATOM 2883 C CA . ALA A 1 375 ? -12.841 -5.835 -5.944 1.00 92.44 375 ALA A CA 1
ATOM 2884 C C . ALA A 1 375 ? -13.516 -7.193 -6.173 1.00 92.44 375 ALA A C 1
ATOM 2886 O O . ALA A 1 375 ? -14.054 -7.824 -5.265 1.00 92.44 375 ALA A O 1
ATOM 2887 N N . GLU A 1 376 ? -13.461 -7.661 -7.415 1.00 92.56 376 GLU A N 1
ATOM 2888 C CA . GLU A 1 376 ? -13.920 -8.990 -7.813 1.00 92.56 376 GLU A CA 1
ATOM 2889 C C . GLU A 1 376 ? -12.780 -9.769 -8.462 1.00 92.56 376 GLU A C 1
ATOM 2891 O O . GLU A 1 376 ? -12.188 -9.283 -9.419 1.00 92.56 376 GLU A O 1
ATOM 2896 N N . ASN A 1 377 ? -12.499 -10.989 -7.996 1.00 93.88 377 ASN A N 1
ATOM 2897 C CA . ASN A 1 377 ? -11.556 -11.881 -8.670 1.00 93.88 377 ASN A CA 1
ATOM 2898 C C . ASN A 1 377 ? -12.147 -12.363 -10.008 1.00 93.88 377 ASN A C 1
ATOM 2900 O O . ASN A 1 377 ? -13.188 -13.030 -10.040 1.00 93.88 377 ASN A O 1
ATOM 2904 N N . VAL A 1 378 ? -11.471 -12.021 -11.106 1.00 94.44 378 VAL A N 1
ATOM 2905 C CA . VAL A 1 378 ? -11.894 -12.324 -12.483 1.00 94.44 378 VAL A CA 1
ATOM 2906 C C . VAL A 1 378 ? -11.112 -13.472 -13.127 1.00 94.44 378 VAL A C 1
ATOM 2908 O O . VAL A 1 378 ? -11.332 -13.762 -14.302 1.00 94.44 378 VAL A O 1
ATOM 2911 N N . GLY A 1 379 ? -10.223 -14.137 -12.385 1.00 94.25 379 GLY A N 1
ATOM 2912 C CA . GLY A 1 379 ? -9.527 -15.345 -12.828 1.00 94.25 379 GLY A CA 1
ATOM 2913 C C . GLY A 1 379 ? -8.014 -15.317 -12.616 1.00 94.25 379 GLY A C 1
ATOM 2914 O O . GLY A 1 379 ? -7.426 -14.288 -12.294 1.00 94.25 379 GLY A O 1
ATOM 2915 N N . GLU A 1 380 ? -7.391 -16.477 -12.821 1.00 94.81 380 GLU A N 1
ATOM 2916 C CA . GLU A 1 380 ? -5.937 -16.679 -12.810 1.00 94.81 380 GLU A CA 1
ATOM 2917 C C . GLU A 1 380 ? -5.389 -16.526 -14.231 1.00 94.81 380 GLU A C 1
ATOM 2919 O O . GLU A 1 380 ? -5.628 -17.378 -15.089 1.00 94.81 380 GLU A O 1
ATOM 2924 N N . TYR A 1 381 ? -4.648 -15.452 -14.480 1.00 95.75 381 TYR A N 1
ATOM 2925 C CA . TYR A 1 381 ? -4.117 -15.140 -15.802 1.00 95.75 381 TYR A CA 1
ATOM 2926 C C . TYR A 1 381 ? -2.697 -15.683 -15.952 1.00 95.75 381 TYR A C 1
ATOM 2928 O O . TYR A 1 381 ? -1.895 -15.518 -15.028 1.00 95.75 381 TYR A O 1
ATOM 2936 N N . PRO A 1 382 ? -2.361 -16.308 -17.096 1.00 96.88 382 PRO A N 1
ATOM 2937 C CA . PRO A 1 382 ? -0.983 -16.622 -17.443 1.00 96.88 382 PRO A CA 1
ATOM 2938 C C . PRO A 1 382 ? -0.112 -15.368 -17.459 1.00 96.88 382 PRO A C 1
ATOM 2940 O O . PRO A 1 382 ? -0.544 -14.331 -17.977 1.00 96.88 382 PRO A O 1
ATOM 2943 N N . ILE A 1 383 ? 1.094 -15.470 -16.901 1.00 97.19 383 ILE A N 1
ATOM 2944 C CA . ILE A 1 383 ? 2.050 -14.363 -16.863 1.00 97.19 383 ILE A CA 1
ATOM 2945 C C . ILE A 1 383 ? 3.331 -14.685 -17.634 1.00 97.19 383 ILE A C 1
ATOM 2947 O O . ILE A 1 383 ? 3.774 -15.832 -17.671 1.00 97.19 383 ILE A O 1
ATOM 2951 N N . ILE A 1 384 ? 3.924 -13.652 -18.227 1.00 96.69 384 ILE A N 1
ATOM 2952 C CA . ILE A 1 384 ? 5.274 -13.690 -18.791 1.00 96.69 384 ILE A CA 1
ATOM 2953 C C . ILE A 1 384 ? 6.313 -13.731 -17.667 1.00 96.69 384 ILE A C 1
ATOM 2955 O O . ILE A 1 384 ? 6.011 -13.392 -16.522 1.00 96.69 384 ILE A O 1
ATOM 2959 N N . ASP A 1 385 ? 7.547 -14.108 -17.994 1.00 95.75 385 ASP A N 1
ATOM 2960 C CA . ASP A 1 385 ? 8.662 -14.042 -17.050 1.00 95.75 385 ASP A CA 1
ATOM 2961 C C . ASP A 1 385 ? 9.398 -12.685 -17.088 1.00 95.75 385 ASP A C 1
ATOM 2963 O O . ASP A 1 385 ? 9.150 -11.813 -17.927 1.00 95.75 385 ASP A O 1
ATOM 2967 N N . ALA A 1 386 ? 10.342 -12.499 -16.161 1.00 95.25 386 ALA A N 1
ATOM 2968 C CA . ALA A 1 386 ? 11.119 -11.265 -16.058 1.00 95.25 386 ALA A CA 1
ATOM 2969 C C . ALA A 1 386 ? 12.031 -11.020 -17.276 1.00 95.25 386 ALA A C 1
ATOM 2971 O O . ALA A 1 386 ? 12.335 -9.866 -17.598 1.00 95.25 386 ALA A O 1
ATOM 2972 N N . GLN A 1 387 ? 12.474 -12.079 -17.963 1.00 95.56 387 GLN A N 1
ATOM 2973 C CA . GLN A 1 387 ? 13.308 -11.953 -19.154 1.00 95.56 387 GLN A CA 1
ATOM 2974 C C . GLN A 1 387 ? 12.477 -11.398 -20.312 1.00 95.56 387 GLN A C 1
ATOM 2976 O O . GLN A 1 387 ? 12.901 -10.441 -20.962 1.00 95.56 387 GLN A O 1
ATOM 2981 N N . GLU A 1 388 ? 11.292 -11.956 -20.544 1.00 96.31 388 GLU A N 1
ATOM 2982 C CA . GLU A 1 388 ? 10.345 -11.479 -21.546 1.00 96.31 388 GLU A CA 1
ATOM 2983 C C . GLU A 1 388 ? 9.895 -10.044 -21.244 1.00 96.31 388 GLU A C 1
ATOM 2985 O O . GLU A 1 388 ? 9.946 -9.192 -22.136 1.00 96.31 388 GLU A O 1
ATOM 2990 N N . ALA A 1 389 ? 9.580 -9.729 -19.983 1.00 97.00 389 ALA A N 1
ATOM 2991 C CA . ALA A 1 389 ? 9.242 -8.369 -19.565 1.00 97.00 389 ALA A CA 1
ATOM 2992 C C . ALA A 1 389 ? 10.379 -7.369 -19.837 1.00 97.00 389 ALA A C 1
ATOM 2994 O O . ALA A 1 389 ? 10.137 -6.271 -20.337 1.00 97.00 389 ALA A O 1
ATOM 2995 N N . THR A 1 390 ? 11.634 -7.764 -19.596 1.00 97.62 390 THR A N 1
ATOM 2996 C CA . THR A 1 390 ? 12.810 -6.941 -19.926 1.00 97.62 390 THR A CA 1
ATOM 2997 C C . THR A 1 390 ? 12.915 -6.701 -21.435 1.00 97.62 390 THR A C 1
ATOM 2999 O O . THR A 1 390 ? 13.220 -5.592 -21.869 1.00 97.62 390 THR A O 1
ATOM 3002 N N . GLN A 1 391 ? 12.629 -7.709 -22.268 1.00 97.19 391 GLN A N 1
ATOM 3003 C CA . GLN A 1 391 ? 12.632 -7.529 -23.724 1.00 97.19 391 GLN A CA 1
ATOM 3004 C C . GLN A 1 391 ? 11.525 -6.588 -24.206 1.00 97.19 391 GLN A C 1
ATOM 3006 O O . GLN A 1 391 ? 11.733 -5.876 -25.187 1.00 97.19 391 GLN A O 1
ATOM 3011 N N . LEU A 1 392 ? 10.360 -6.586 -23.556 1.00 96.88 392 LEU A N 1
ATOM 3012 C CA . LEU A 1 392 ? 9.280 -5.641 -23.851 1.00 96.88 392 LEU A CA 1
ATOM 3013 C C . LEU A 1 392 ? 9.656 -4.215 -23.432 1.00 96.88 392 LEU A C 1
ATOM 3015 O O . LEU A 1 392 ? 9.505 -3.296 -24.238 1.00 96.88 392 LEU A O 1
ATOM 3019 N N . LEU A 1 393 ? 10.236 -4.044 -22.238 1.00 97.19 393 LEU A N 1
ATOM 3020 C CA . LEU A 1 393 ? 10.737 -2.755 -21.752 1.00 97.19 393 LEU A CA 1
ATOM 3021 C C . LEU A 1 393 ? 11.708 -2.118 -22.759 1.00 97.19 393 LEU A C 1
ATOM 3023 O O . LEU A 1 393 ? 11.495 -0.993 -23.203 1.00 97.19 393 LEU A O 1
ATOM 3027 N N . LEU A 1 394 ? 12.736 -2.862 -23.179 1.00 96.50 394 LEU A N 1
ATOM 3028 C CA . LEU A 1 394 ? 13.765 -2.376 -24.109 1.00 96.50 394 LEU A CA 1
ATOM 3029 C C . LEU A 1 394 ? 13.229 -2.080 -25.521 1.00 96.50 394 LEU A C 1
ATOM 3031 O O . LEU A 1 394 ? 13.888 -1.400 -26.302 1.00 96.50 394 LEU A O 1
ATOM 3035 N N . LYS A 1 395 ? 12.039 -2.585 -25.868 1.00 94.44 395 LYS A N 1
ATOM 3036 C CA . LYS A 1 395 ? 11.353 -2.301 -27.139 1.00 94.44 395 LYS A CA 1
ATOM 3037 C C . LYS A 1 395 ? 10.390 -1.111 -27.059 1.00 94.44 395 LYS A C 1
ATOM 3039 O O . LYS A 1 395 ? 9.751 -0.808 -28.063 1.00 94.44 395 LYS A O 1
ATOM 3044 N N . GLY A 1 396 ? 10.256 -0.463 -25.899 1.00 93.31 396 GLY A N 1
ATOM 3045 C CA . GLY A 1 396 ? 9.299 0.630 -25.693 1.00 93.31 396 GLY A CA 1
ATOM 3046 C C . GLY A 1 396 ? 7.884 0.174 -25.317 1.00 93.31 396 GLY A C 1
ATOM 3047 O O . GLY A 1 396 ? 6.963 0.991 -25.288 1.00 93.31 396 GLY A O 1
ATOM 3048 N N . SER A 1 397 ? 7.686 -1.120 -25.043 1.00 94.25 397 SER A N 1
ATOM 3049 C CA . SER A 1 397 ? 6.386 -1.686 -24.663 1.00 94.25 397 SER A CA 1
ATOM 3050 C C . SER A 1 397 ? 6.202 -1.663 -23.147 1.00 94.25 397 SER A C 1
ATOM 3052 O O . SER A 1 397 ? 6.280 -2.694 -22.478 1.00 94.25 397 SER A O 1
ATOM 3054 N N . TYR A 1 398 ? 6.010 -0.464 -22.604 1.00 94.12 398 TYR A N 1
ATOM 3055 C CA . TYR A 1 398 ? 5.851 -0.216 -21.175 1.00 94.12 398 TYR A CA 1
ATOM 3056 C C . TYR A 1 398 ? 4.935 0.979 -20.914 1.00 94.12 398 TYR A C 1
ATOM 3058 O O . TYR A 1 398 ? 4.559 1.719 -21.820 1.00 94.12 398 TYR A O 1
ATOM 3066 N N . ILE A 1 399 ? 4.620 1.184 -19.639 1.00 93.31 399 ILE A N 1
ATOM 3067 C CA . ILE A 1 399 ? 3.836 2.301 -19.128 1.00 93.31 399 ILE A CA 1
ATOM 3068 C C . ILE A 1 399 ? 4.678 3.056 -18.104 1.00 93.31 399 ILE A C 1
ATOM 3070 O O . ILE A 1 399 ? 5.286 2.447 -17.225 1.00 93.31 399 ILE A O 1
ATOM 3074 N N . SER A 1 400 ? 4.737 4.380 -18.203 1.00 93.44 400 SER A N 1
ATOM 3075 C CA . SER A 1 400 ? 5.451 5.220 -17.241 1.00 93.44 400 SER A CA 1
ATOM 3076 C C . SER A 1 400 ? 4.912 6.647 -17.266 1.00 93.44 400 SER A C 1
ATOM 3078 O O . SER A 1 400 ? 4.405 7.104 -18.285 1.00 93.44 400 SER A O 1
ATOM 3080 N N . SER A 1 401 ? 5.060 7.352 -16.147 1.00 92.06 401 SER A N 1
ATOM 3081 C CA . SER A 1 401 ? 4.895 8.806 -16.068 1.00 92.06 401 SER A CA 1
ATOM 3082 C C . SER A 1 401 ? 6.181 9.573 -16.408 1.00 92.06 401 SER A C 1
ATOM 3084 O O . SER A 1 401 ? 6.164 10.796 -16.452 1.00 92.06 401 SER A O 1
ATOM 3086 N N . VAL A 1 402 ? 7.324 8.895 -16.555 1.00 92.25 402 VAL A N 1
ATOM 3087 C CA . VAL A 1 402 ? 8.625 9.541 -16.792 1.00 92.25 402 VAL A CA 1
ATOM 3088 C C . VAL A 1 402 ? 8.657 10.124 -18.210 1.00 92.25 402 VAL A C 1
ATOM 3090 O O . VAL A 1 402 ? 8.420 9.369 -19.147 1.00 92.25 402 VAL A O 1
ATOM 3093 N N . PRO A 1 403 ? 8.973 11.418 -18.410 1.00 89.44 403 PRO A N 1
ATOM 3094 C CA . PRO A 1 403 ? 9.097 11.996 -19.752 1.00 89.44 403 PRO A CA 1
ATOM 3095 C C . PRO A 1 403 ? 10.337 11.506 -20.517 1.00 89.44 403 PRO A C 1
ATOM 3097 O O . PRO A 1 403 ? 11.378 11.235 -19.918 1.00 89.44 403 PRO A O 1
ATOM 3100 N N . ALA A 1 404 ? 10.279 11.505 -21.854 1.00 88.38 404 ALA A N 1
ATOM 3101 C CA . ALA A 1 404 ? 11.391 11.058 -22.708 1.00 88.38 404 ALA A CA 1
ATOM 3102 C C . ALA A 1 404 ? 12.692 11.831 -22.568 1.00 88.38 404 ALA A C 1
ATOM 3104 O O . ALA A 1 404 ? 13.764 11.234 -22.664 1.00 88.38 404 ALA A O 1
ATOM 3105 N N . ASP A 1 405 ? 12.612 13.115 -22.243 1.00 88.12 405 ASP A N 1
ATOM 3106 C CA . ASP A 1 405 ? 13.796 13.952 -22.061 1.00 88.12 405 ASP A CA 1
ATOM 3107 C C . ASP A 1 405 ? 14.640 13.544 -20.836 1.00 88.12 405 ASP A C 1
ATOM 3109 O O . ASP A 1 405 ? 15.798 13.947 -20.727 1.00 88.12 405 ASP A O 1
ATOM 3113 N N . TYR A 1 406 ? 14.087 12.731 -19.927 1.00 90.06 406 TYR A N 1
ATOM 3114 C CA . TYR A 1 406 ? 14.808 12.188 -18.772 1.00 90.06 406 TYR A CA 1
ATOM 3115 C C . TYR A 1 406 ? 15.556 10.890 -19.090 1.00 90.06 406 TYR A C 1
ATOM 3117 O O . TYR A 1 406 ? 16.348 10.431 -18.271 1.00 90.06 406 TYR A O 1
ATOM 3125 N N . LEU A 1 407 ? 15.345 10.286 -20.259 1.00 91.00 407 LEU A N 1
ATOM 3126 C CA . LEU A 1 407 ? 16.083 9.100 -20.687 1.00 91.00 407 LEU A CA 1
ATOM 3127 C C . LEU A 1 407 ? 17.360 9.495 -21.431 1.00 91.00 407 LEU A C 1
ATOM 3129 O O . LEU A 1 407 ? 17.404 10.480 -22.172 1.00 91.00 407 LEU A O 1
ATOM 3133 N N . VAL A 1 408 ? 18.414 8.695 -21.283 1.00 83.62 408 VAL A N 1
ATOM 3134 C CA . VAL A 1 408 ? 19.652 8.894 -22.046 1.00 83.62 408 VAL A CA 1
ATOM 3135 C C . VAL A 1 408 ? 19.357 8.628 -23.525 1.00 83.62 408 VAL A C 1
ATOM 3137 O O . VAL A 1 408 ? 19.042 7.509 -23.912 1.00 83.62 408 VAL A O 1
ATOM 3140 N N . ASN A 1 409 ? 19.442 9.670 -24.358 1.00 83.69 409 ASN A N 1
ATOM 3141 C CA . ASN A 1 409 ? 19.067 9.638 -25.780 1.00 83.69 409 ASN A CA 1
ATOM 3142 C C . ASN A 1 409 ? 17.606 9.221 -26.056 1.00 83.69 409 ASN A C 1
ATOM 3144 O O . ASN A 1 409 ? 17.302 8.789 -27.164 1.00 83.69 409 ASN A O 1
ATOM 3148 N N . GLY A 1 410 ? 16.703 9.363 -25.080 1.00 84.25 410 GLY A N 1
ATOM 3149 C CA . GLY A 1 410 ? 15.295 8.986 -25.238 1.00 84.25 410 GLY A CA 1
ATOM 3150 C C . GLY A 1 410 ? 15.016 7.479 -25.168 1.00 84.25 410 GLY A C 1
ATOM 3151 O O . GLY A 1 410 ? 13.890 7.072 -25.438 1.00 84.25 410 GLY A O 1
ATOM 3152 N N . GLU A 1 411 ? 16.004 6.653 -24.810 1.00 89.25 411 GLU A N 1
ATOM 3153 C CA . GLU A 1 411 ? 15.890 5.191 -24.800 1.00 89.25 411 GLU A CA 1
ATOM 3154 C C . GLU A 1 411 ? 16.287 4.594 -23.441 1.00 89.25 411 GLU A C 1
ATOM 3156 O O . GLU A 1 411 ? 17.076 5.165 -22.686 1.00 89.25 411 GLU A O 1
ATOM 3161 N N . ILE A 1 412 ? 15.745 3.413 -23.137 1.00 95.19 412 ILE A N 1
ATOM 3162 C CA . ILE A 1 412 ? 16.144 2.605 -21.979 1.00 95.19 412 ILE A CA 1
ATOM 3163 C C . ILE A 1 412 ? 17.182 1.589 -22.449 1.00 95.19 412 ILE A C 1
ATOM 3165 O O . ILE A 1 412 ? 16.904 0.792 -23.346 1.00 95.19 412 ILE A O 1
ATOM 3169 N N . THR A 1 413 ? 18.358 1.574 -21.821 1.00 94.62 413 THR A N 1
ATOM 3170 C CA . THR A 1 413 ? 19.381 0.550 -22.073 1.00 94.62 413 THR A CA 1
ATOM 3171 C C . THR A 1 413 ? 19.412 -0.484 -20.944 1.00 94.62 413 THR A C 1
ATOM 3173 O O . THR A 1 413 ? 19.001 -0.176 -19.821 1.00 94.62 413 THR A O 1
ATOM 3176 N N . PRO A 1 414 ? 19.914 -1.709 -21.191 1.00 95.75 414 PRO A N 1
ATOM 3177 C CA . PRO A 1 414 ? 20.042 -2.726 -20.147 1.00 95.75 414 PRO A CA 1
ATOM 3178 C C . PRO A 1 414 ? 20.847 -2.255 -18.929 1.00 95.75 414 PRO A C 1
ATOM 3180 O O . PRO A 1 414 ? 20.523 -2.618 -17.804 1.00 95.75 414 PRO A O 1
ATOM 3183 N N . GLU A 1 415 ? 21.876 -1.431 -19.140 1.00 94.69 415 GLU A N 1
ATOM 3184 C CA . GLU A 1 415 ? 22.762 -0.927 -18.085 1.00 94.69 415 GLU A CA 1
ATOM 3185 C C . GLU A 1 415 ? 22.084 0.105 -17.177 1.00 94.69 415 GLU A C 1
ATOM 3187 O O . GLU A 1 415 ? 22.511 0.281 -16.039 1.00 94.69 415 GLU A O 1
ATOM 3192 N N . ALA A 1 416 ? 21.035 0.776 -17.663 1.00 95.38 416 ALA A N 1
ATOM 3193 C CA . ALA A 1 416 ? 20.263 1.736 -16.879 1.00 95.38 416 ALA A CA 1
ATOM 3194 C C . ALA A 1 416 ? 19.258 1.052 -15.934 1.00 95.38 416 ALA A C 1
ATOM 3196 O O . ALA A 1 416 ? 18.739 1.692 -15.022 1.00 95.38 416 ALA A O 1
ATOM 3197 N N . ILE A 1 417 ? 18.962 -0.238 -16.130 1.00 96.62 417 ILE A N 1
ATOM 3198 C CA . ILE A 1 417 ? 18.022 -0.983 -15.287 1.00 96.62 417 ILE A CA 1
ATOM 3199 C C . ILE A 1 417 ? 18.708 -1.326 -13.961 1.00 96.62 417 ILE A C 1
ATOM 3201 O O . ILE A 1 417 ? 19.522 -2.243 -13.881 1.00 96.62 417 ILE A O 1
ATOM 3205 N N . GLY A 1 418 ? 18.350 -0.610 -12.897 1.00 94.62 418 GLY A N 1
ATOM 3206 C CA . GLY A 1 418 ? 18.914 -0.829 -11.567 1.00 94.62 418 GLY A CA 1
ATOM 3207 C C . GLY A 1 418 ? 18.251 -1.980 -10.807 1.00 94.62 418 GLY A C 1
ATOM 3208 O O . GLY A 1 418 ? 18.921 -2.722 -10.091 1.00 94.62 418 GLY A O 1
ATOM 3209 N N . LYS A 1 419 ? 16.925 -2.121 -10.919 1.00 94.00 419 LYS A N 1
ATOM 3210 C CA . LYS A 1 419 ? 16.138 -3.098 -10.147 1.00 94.00 419 LYS A CA 1
ATOM 3211 C C . LYS A 1 419 ? 14.846 -3.469 -10.867 1.00 94.00 419 LYS A C 1
ATOM 3213 O O . LYS A 1 419 ? 14.273 -2.638 -11.566 1.00 94.00 419 LYS A O 1
ATOM 3218 N N . THR A 1 420 ? 14.374 -4.696 -10.649 1.00 95.38 420 THR A N 1
ATOM 3219 C CA . THR A 1 420 ? 13.073 -5.188 -11.129 1.00 95.38 420 THR A CA 1
ATOM 3220 C C . THR A 1 420 ? 12.288 -5.814 -9.984 1.00 95.38 420 THR A C 1
ATOM 3222 O O . THR A 1 420 ? 12.863 -6.500 -9.141 1.00 95.38 420 THR A O 1
ATOM 3225 N N . GLU A 1 421 ? 10.978 -5.605 -9.974 1.00 95.50 421 GLU A N 1
ATOM 3226 C CA . GLU A 1 421 ? 10.044 -6.163 -8.999 1.00 95.50 421 GLU A CA 1
ATOM 3227 C C . GLU A 1 421 ? 8.765 -6.657 -9.673 1.00 95.50 421 GLU A C 1
ATOM 3229 O O . GLU A 1 421 ? 8.367 -6.112 -10.699 1.00 95.50 421 GLU A O 1
ATOM 3234 N N . LEU A 1 422 ? 8.078 -7.622 -9.057 1.00 96.44 422 LEU A N 1
ATOM 3235 C CA . LEU A 1 422 ? 6.717 -8.014 -9.427 1.00 96.44 422 LEU A CA 1
ATOM 3236 C C . LEU A 1 422 ? 5.736 -7.465 -8.387 1.00 96.44 422 LEU A C 1
ATOM 3238 O O . LEU A 1 422 ? 5.833 -7.789 -7.202 1.00 96.44 422 LEU A O 1
ATOM 3242 N N . ILE A 1 423 ? 4.815 -6.605 -8.812 1.00 95.25 423 ILE A N 1
ATOM 3243 C CA . ILE A 1 423 ? 3.883 -5.893 -7.924 1.00 95.25 423 ILE A CA 1
ATOM 3244 C C . ILE A 1 423 ? 2.476 -5.840 -8.522 1.00 95.25 423 ILE A C 1
ATOM 3246 O O . ILE A 1 423 ? 2.298 -6.061 -9.716 1.00 95.25 423 ILE A O 1
ATOM 3250 N N . TYR A 1 424 ? 1.486 -5.479 -7.710 1.00 95.00 424 TYR A N 1
ATOM 3251 C CA . TYR A 1 424 ? 0.178 -5.034 -8.188 1.00 95.00 424 TYR A CA 1
ATOM 3252 C C . TYR A 1 424 ? 0.078 -3.517 -8.083 1.00 95.00 424 TYR A C 1
ATOM 3254 O O . TYR A 1 424 ? 0.399 -2.926 -7.050 1.00 95.00 424 TYR A O 1
ATOM 3262 N N . ARG A 1 425 ? -0.410 -2.882 -9.150 1.00 87.38 425 ARG A N 1
ATOM 3263 C CA . ARG A 1 425 ? -0.844 -1.482 -9.107 1.00 87.38 425 ARG A CA 1
ATOM 3264 C C . ARG A 1 425 ? -2.254 -1.432 -8.522 1.00 87.38 425 ARG A C 1
ATOM 3266 O O . ARG A 1 425 ? -3.130 -2.177 -8.951 1.00 87.38 425 ARG A O 1
ATOM 3273 N N . LEU A 1 426 ? -2.434 -0.577 -7.518 1.00 87.56 426 LEU A N 1
ATOM 3274 C CA . LEU A 1 426 ? -3.677 -0.422 -6.757 1.00 87.56 426 LEU A CA 1
ATOM 3275 C C . LEU A 1 426 ? -4.234 0.999 -6.895 1.00 87.56 426 LEU A C 1
ATOM 3277 O O . LEU A 1 426 ? -4.767 1.561 -5.941 1.00 87.56 426 LEU A O 1
ATOM 3281 N N . GLY A 1 427 ? -4.048 1.624 -8.061 1.00 83.44 427 GLY A N 1
ATOM 3282 C CA . GLY A 1 427 ? -4.574 2.955 -8.315 1.00 83.44 427 GLY A CA 1
ATOM 3283 C C . GLY A 1 427 ? -6.097 2.947 -8.237 1.00 83.44 427 GLY A C 1
ATOM 3284 O O . GLY A 1 427 ? -6.763 2.064 -8.774 1.00 83.44 427 GLY A O 1
ATOM 3285 N N . THR A 1 428 ? -6.675 3.969 -7.610 1.00 80.75 428 THR A N 1
ATOM 3286 C CA . THR A 1 428 ? -8.137 4.132 -7.502 1.00 80.75 428 THR A CA 1
ATOM 3287 C C . THR A 1 428 ? -8.825 4.261 -8.865 1.00 80.75 428 THR A C 1
ATOM 3289 O O . THR A 1 428 ? -10.027 4.022 -8.983 1.00 80.75 428 THR A O 1
ATOM 3292 N N . ARG A 1 429 ? -8.047 4.614 -9.896 1.00 83.56 429 ARG A N 1
ATOM 3293 C CA . ARG A 1 429 ? -8.457 4.762 -11.295 1.00 83.56 429 ARG A CA 1
ATOM 3294 C C . ARG A 1 429 ? -8.134 3.558 -12.179 1.00 83.56 429 ARG A C 1
ATOM 3296 O O . ARG A 1 429 ? -8.567 3.537 -13.326 1.00 83.56 429 ARG A O 1
ATOM 3303 N N . ASP A 1 430 ? -7.417 2.566 -11.661 1.00 88.25 430 ASP A N 1
ATOM 3304 C CA . ASP A 1 430 ? -7.097 1.363 -12.420 1.00 88.25 430 ASP A CA 1
ATOM 3305 C C . ASP A 1 430 ? -8.354 0.479 -12.475 1.00 88.25 430 ASP A C 1
ATOM 3307 O O . ASP A 1 430 ? -8.945 0.158 -11.440 1.00 88.25 430 ASP A O 1
ATOM 3311 N N . ALA A 1 431 ? -8.788 0.090 -13.677 1.00 90.75 431 ALA A N 1
ATOM 3312 C CA . ALA A 1 431 ? -9.971 -0.763 -13.856 1.00 90.75 431 ALA A CA 1
ATOM 3313 C C . ALA A 1 431 ? -9.744 -2.195 -13.344 1.00 90.75 431 ALA A C 1
ATOM 3315 O O . ALA A 1 431 ? -10.685 -2.877 -12.926 1.00 90.75 431 ALA A O 1
ATOM 3316 N N . TYR A 1 432 ? -8.486 -2.636 -13.362 1.00 93.38 432 TYR A N 1
ATOM 3317 C CA . TYR A 1 432 ? -8.056 -3.946 -12.902 1.00 93.38 432 TYR A CA 1
ATOM 3318 C C . TYR A 1 432 ? -6.809 -3.824 -12.029 1.00 93.38 432 TYR A C 1
ATOM 3320 O O . TYR A 1 432 ? -5.822 -3.206 -12.425 1.00 93.38 432 TYR A O 1
ATOM 3328 N N . TYR A 1 433 ? -6.825 -4.494 -10.881 1.00 94.56 433 TYR A N 1
ATOM 3329 C CA . TYR A 1 433 ? -5.627 -4.798 -10.111 1.00 94.56 433 TYR A CA 1
ATOM 3330 C C . TYR A 1 433 ? -5.005 -6.060 -10.702 1.00 94.56 433 TYR A C 1
ATOM 3332 O O . TYR A 1 433 ? -5.459 -7.180 -10.452 1.00 94.56 433 TYR A O 1
ATOM 3340 N N . GLN A 1 434 ? -3.980 -5.859 -11.523 1.00 94.94 434 GLN A N 1
ATOM 3341 C CA . GLN A 1 434 ? -3.240 -6.917 -12.205 1.00 94.94 434 GLN A CA 1
ATOM 3342 C C . GLN A 1 434 ? -1.737 -6.800 -11.903 1.00 94.94 434 GLN A C 1
ATOM 3344 O O . GLN A 1 434 ? -1.281 -5.725 -11.489 1.00 94.94 434 GLN A O 1
ATOM 3349 N N . PRO A 1 435 ? -0.965 -7.883 -12.090 1.00 96.75 435 PRO A N 1
ATOM 3350 C CA . PRO A 1 435 ? 0.465 -7.859 -11.838 1.00 96.75 435 PRO A CA 1
ATOM 3351 C C . PRO A 1 435 ? 1.237 -7.113 -12.934 1.00 96.75 435 PRO A C 1
ATOM 3353 O O . PRO A 1 435 ? 0.960 -7.252 -14.127 1.00 96.75 435 PRO A O 1
ATOM 3356 N N . TYR A 1 436 ? 2.263 -6.378 -12.516 1.00 97.38 436 TYR A N 1
ATOM 3357 C CA . TYR A 1 436 ? 3.219 -5.688 -13.376 1.00 97.38 436 TYR A CA 1
ATOM 3358 C C . TYR A 1 436 ? 4.644 -5.988 -12.928 1.00 97.38 436 TYR A C 1
ATOM 3360 O O . TYR A 1 436 ? 4.940 -6.009 -11.729 1.00 97.38 436 TYR A O 1
ATOM 3368 N N . TYR A 1 437 ? 5.539 -6.121 -13.900 1.00 97.31 437 TYR A N 1
ATOM 3369 C CA . TYR A 1 437 ? 6.960 -5.943 -13.662 1.00 97.31 437 TYR A CA 1
ATOM 3370 C C . TYR A 1 437 ? 7.264 -4.447 -13.582 1.00 97.31 437 TYR A C 1
ATOM 3372 O O . TYR A 1 437 ? 7.076 -3.723 -14.561 1.00 97.31 437 TYR A O 1
ATOM 3380 N N . ARG A 1 438 ? 7.711 -3.982 -12.412 1.00 96.94 438 ARG A N 1
ATOM 3381 C CA . ARG A 1 438 ? 8.192 -2.615 -12.194 1.00 96.94 438 ARG A CA 1
ATOM 3382 C C . ARG A 1 438 ? 9.710 -2.585 -12.299 1.00 96.94 438 ARG A C 1
ATOM 3384 O O . ARG A 1 438 ? 10.400 -3.215 -11.500 1.00 96.94 438 ARG A O 1
ATOM 3391 N N . PHE A 1 439 ? 10.212 -1.807 -13.244 1.00 97.19 439 PHE A N 1
ATOM 3392 C CA . PHE A 1 439 ? 11.626 -1.548 -13.464 1.00 97.19 439 PHE A CA 1
ATOM 3393 C C . PHE A 1 439 ? 12.000 -0.169 -12.926 1.00 97.19 439 PHE A C 1
ATOM 3395 O O . PHE A 1 439 ? 11.312 0.817 -13.190 1.00 97.19 439 PHE A O 1
ATOM 3402 N N . TYR A 1 440 ? 13.107 -0.110 -12.194 1.00 96.56 440 TYR A N 1
ATOM 3403 C CA . TYR A 1 440 ? 13.744 1.122 -11.747 1.00 96.56 440 TYR A CA 1
ATOM 3404 C C . TYR A 1 440 ? 14.869 1.451 -12.717 1.00 96.56 440 TYR A C 1
ATOM 3406 O O . TYR A 1 440 ? 15.881 0.747 -12.743 1.00 96.56 440 TYR A O 1
ATOM 3414 N N . VAL A 1 441 ? 14.684 2.494 -13.518 1.00 96.94 441 VAL A N 1
ATOM 3415 C CA . VAL A 1 441 ? 15.625 2.881 -14.574 1.00 96.94 441 VAL A CA 1
ATOM 3416 C C . VAL A 1 441 ? 16.324 4.174 -14.182 1.00 96.94 441 VAL A C 1
ATOM 3418 O O . VAL A 1 441 ? 15.653 5.160 -13.886 1.00 96.94 441 VAL A O 1
ATOM 3421 N N . GLU A 1 442 ? 17.656 4.163 -14.164 1.00 95.75 442 GLU A N 1
ATOM 3422 C CA . GLU A 1 442 ? 18.483 5.347 -13.918 1.00 95.75 442 GLU A CA 1
ATOM 3423 C C . GLU A 1 442 ? 18.222 6.400 -15.003 1.00 95.75 442 GLU A C 1
ATOM 3425 O O . GLU A 1 442 ? 18.310 6.120 -16.200 1.00 95.75 442 GLU A O 1
ATOM 3430 N N . LEU A 1 443 ? 17.864 7.607 -14.572 1.00 94.19 443 LEU A N 1
ATOM 3431 C CA . LEU A 1 443 ? 17.538 8.726 -15.445 1.00 94.19 443 LEU A CA 1
ATOM 3432 C C . LEU A 1 443 ? 18.773 9.586 -15.721 1.00 94.19 443 LEU A C 1
ATOM 3434 O O . LEU A 1 443 ? 19.730 9.630 -14.950 1.00 94.19 443 LEU A O 1
ATOM 3438 N N . SER A 1 444 ? 18.728 10.297 -16.841 1.00 89.94 444 SER A N 1
ATOM 3439 C CA . SER A 1 444 ? 19.741 11.259 -17.246 1.00 89.94 444 SER A CA 1
ATOM 3440 C C . SER A 1 444 ? 19.714 12.497 -16.354 1.00 89.94 444 SER A C 1
ATOM 3442 O O . SER A 1 444 ? 18.684 13.157 -16.207 1.00 89.94 444 SER A O 1
ATOM 3444 N N . ASP A 1 445 ? 20.884 12.896 -15.861 1.00 83.75 445 ASP A N 1
ATOM 3445 C CA . ASP A 1 445 ? 21.045 14.159 -15.141 1.00 83.75 445 ASP A CA 1
ATOM 3446 C C . ASP A 1 445 ? 21.112 15.383 -16.077 1.00 83.75 445 ASP A C 1
ATOM 3448 O O . ASP A 1 445 ? 21.144 16.519 -15.607 1.00 83.75 445 ASP A O 1
ATOM 3452 N N . ALA A 1 446 ? 21.102 15.187 -17.403 1.00 81.56 446 ALA A N 1
ATOM 3453 C CA . ALA A 1 446 ? 21.301 16.256 -18.390 1.00 81.56 446 ALA A CA 1
ATOM 3454 C C . ALA A 1 446 ? 20.211 17.344 -18.380 1.00 81.56 446 ALA A C 1
ATOM 3456 O O . ALA A 1 446 ? 20.442 18.448 -18.874 1.00 81.56 446 ALA A O 1
ATOM 3457 N N . TYR A 1 447 ? 19.030 17.044 -17.835 1.00 74.56 447 TYR A N 1
ATOM 3458 C CA . TYR A 1 447 ? 17.938 18.010 -17.700 1.00 74.56 447 TYR A CA 1
ATOM 3459 C C . TYR A 1 447 ? 18.159 18.997 -16.542 1.00 74.56 447 TYR A C 1
ATOM 3461 O O . TYR A 1 447 ? 17.574 20.082 -16.502 1.00 74.56 447 TYR A O 1
ATOM 3469 N N . TYR A 1 448 ? 19.011 18.638 -15.586 1.00 78.56 448 TYR A N 1
ATOM 3470 C CA . TYR A 1 448 ? 19.285 19.455 -14.419 1.00 78.56 448 TYR A CA 1
ATOM 3471 C C . TYR A 1 448 ? 20.391 20.468 -14.718 1.00 78.56 448 TYR A C 1
ATOM 3473 O O . TYR A 1 448 ? 21.393 20.161 -15.362 1.00 78.56 448 TYR A O 1
ATOM 3481 N N . ALA A 1 449 ? 20.225 21.699 -14.226 1.00 78.69 449 ALA A N 1
ATOM 3482 C CA . ALA A 1 449 ? 21.279 22.704 -14.320 1.00 78.69 449 ALA A CA 1
ATOM 3483 C C . ALA A 1 449 ? 22.550 22.196 -13.621 1.00 78.69 449 ALA A C 1
ATOM 3485 O O . ALA A 1 449 ? 22.469 21.564 -12.562 1.00 78.69 449 ALA A O 1
ATOM 3486 N N . GLU A 1 450 ? 23.720 22.486 -14.190 1.00 75.69 450 GLU A N 1
ATOM 3487 C CA . GLU A 1 450 ? 25.001 22.073 -13.614 1.00 75.69 450 GLU A CA 1
ATOM 3488 C C . GLU A 1 450 ? 25.109 22.532 -12.147 1.00 75.69 450 GLU A C 1
ATOM 3490 O O . GLU A 1 450 ? 24.831 23.685 -11.814 1.00 75.69 450 GLU A O 1
ATOM 3495 N N . GLY A 1 451 ? 25.450 21.603 -11.249 1.00 72.94 451 GLY A N 1
ATOM 3496 C CA . GLY A 1 451 ? 25.542 21.858 -9.807 1.00 72.94 451 GLY A CA 1
ATOM 3497 C C . GLY A 1 451 ? 24.207 21.937 -9.051 1.00 72.94 451 GLY A C 1
ATOM 3498 O O . GLY A 1 451 ? 24.220 22.179 -7.846 1.00 72.94 451 GLY A O 1
ATOM 3499 N N . SER A 1 452 ? 23.057 21.724 -9.706 1.00 79.56 452 SER A N 1
ATOM 3500 C CA . SER A 1 452 ? 21.746 21.716 -9.025 1.00 79.56 452 SER A CA 1
ATOM 3501 C C . SER A 1 452 ? 21.433 20.412 -8.282 1.00 79.56 452 SER A C 1
ATOM 3503 O O . SER A 1 452 ? 20.583 20.408 -7.391 1.00 79.56 452 SER A O 1
ATOM 3505 N N . ARG A 1 453 ? 22.142 19.321 -8.599 1.00 80.69 453 ARG A N 1
ATOM 3506 C CA . ARG A 1 453 ? 22.072 18.044 -7.879 1.00 80.69 453 ARG A CA 1
ATOM 3507 C C . ARG A 1 453 ? 23.307 17.835 -7.019 1.00 80.69 453 ARG A C 1
ATOM 3509 O O . ARG A 1 453 ? 24.410 18.244 -7.376 1.00 80.69 453 ARG A O 1
ATOM 3516 N N . LEU A 1 454 ? 23.108 17.158 -5.891 1.00 87.38 454 LEU A N 1
ATOM 3517 C CA . LEU A 1 454 ? 24.213 16.698 -5.062 1.00 87.38 454 LEU A CA 1
ATOM 3518 C C . LEU A 1 454 ? 25.067 15.691 -5.833 1.00 87.38 454 LEU A C 1
ATOM 3520 O O . LEU A 1 454 ? 24.538 14.792 -6.485 1.00 87.38 454 LEU A O 1
ATOM 3524 N N . GLU A 1 455 ? 26.384 15.828 -5.710 1.00 88.25 455 GLU A N 1
ATOM 3525 C CA . GLU A 1 455 ? 27.350 14.942 -6.355 1.00 88.25 455 GLU A CA 1
ATOM 3526 C C . GLU A 1 455 ? 27.060 13.471 -6.018 1.00 88.25 455 GLU A C 1
ATOM 3528 O O . GLU A 1 455 ? 26.947 13.104 -4.847 1.00 88.25 455 GLU A O 1
ATOM 3533 N N . GLY A 1 456 ? 26.907 12.640 -7.054 1.00 89.62 456 GLY A N 1
ATOM 3534 C CA . GLY A 1 456 ? 26.638 11.204 -6.947 1.00 89.62 456 GLY A CA 1
ATOM 3535 C C . GLY A 1 456 ? 25.186 10.810 -6.648 1.00 89.62 456 GLY A C 1
ATOM 3536 O O . GLY A 1 456 ? 24.891 9.618 -6.642 1.00 89.62 456 GLY A O 1
ATOM 3537 N N . LEU A 1 457 ? 24.274 11.757 -6.391 1.00 92.62 457 LEU A N 1
ATOM 3538 C CA . LEU A 1 457 ? 22.864 11.443 -6.144 1.00 92.62 457 LEU A CA 1
ATOM 3539 C C . LEU A 1 457 ? 22.150 11.139 -7.466 1.00 92.62 457 LEU A C 1
ATOM 3541 O O . LEU A 1 457 ? 21.913 12.050 -8.260 1.00 92.62 457 LEU A O 1
ATOM 3545 N N . LYS A 1 458 ? 21.732 9.888 -7.660 1.00 93.38 458 LYS A N 1
ATOM 3546 C CA . LYS A 1 458 ? 21.037 9.407 -8.861 1.00 93.38 458 LYS A CA 1
ATOM 3547 C C . LYS A 1 458 ? 19.524 9.482 -8.713 1.00 93.38 458 LYS A C 1
ATOM 3549 O O . LYS A 1 458 ? 19.003 9.497 -7.598 1.00 93.38 458 LYS A O 1
ATOM 3554 N N . GLU A 1 459 ? 18.821 9.546 -9.839 1.00 93.81 459 GLU A N 1
ATOM 3555 C CA . GLU A 1 459 ? 17.364 9.437 -9.916 1.00 93.81 459 GLU A CA 1
ATOM 3556 C C . GLU A 1 459 ? 16.974 8.213 -10.725 1.00 93.81 459 GLU A C 1
ATOM 3558 O O . GLU A 1 459 ? 17.534 7.964 -11.787 1.00 93.81 459 GLU A O 1
ATOM 3563 N N . TYR A 1 460 ? 16.009 7.461 -10.215 1.00 95.31 460 TYR A N 1
ATOM 3564 C CA . TYR A 1 460 ? 15.467 6.282 -10.863 1.00 95.31 460 TYR A CA 1
ATOM 3565 C C . TYR A 1 460 ? 13.980 6.495 -11.121 1.00 95.31 460 TYR A C 1
ATOM 3567 O O . TYR A 1 460 ? 13.235 6.784 -10.187 1.00 95.31 460 TYR A O 1
ATOM 3575 N N . GLY A 1 461 ? 13.545 6.344 -12.367 1.00 95.25 461 GLY A N 1
ATOM 3576 C CA . GLY A 1 461 ? 12.135 6.375 -12.749 1.00 95.25 461 GLY A CA 1
ATOM 3577 C C . GLY A 1 461 ? 11.500 4.986 -12.706 1.00 95.25 461 GLY A C 1
ATOM 3578 O O . GLY A 1 461 ? 12.182 3.989 -12.958 1.00 95.25 461 GLY A O 1
ATOM 3579 N N . ALA A 1 462 ? 10.201 4.914 -12.406 1.00 95.50 462 ALA A N 1
ATOM 3580 C CA . ALA A 1 462 ? 9.434 3.669 -12.468 1.00 95.50 462 ALA A CA 1
ATOM 3581 C C . ALA A 1 462 ? 8.851 3.420 -13.868 1.00 95.50 462 ALA A C 1
ATOM 3583 O O . ALA A 1 462 ? 8.154 4.268 -14.432 1.00 95.50 462 ALA A O 1
ATOM 3584 N N . PHE A 1 463 ? 9.085 2.222 -14.401 1.00 96.25 463 PHE A N 1
ATOM 3585 C CA . PHE A 1 463 ? 8.553 1.754 -15.681 1.00 96.25 463 PHE A CA 1
ATOM 3586 C C . PHE A 1 463 ? 7.836 0.422 -15.491 1.00 96.25 463 PHE A C 1
ATOM 3588 O O . PHE A 1 463 ? 8.350 -0.471 -14.822 1.00 96.25 463 PHE A O 1
ATOM 3595 N N . TYR A 1 464 ? 6.651 0.280 -16.075 1.00 96.38 464 TYR A N 1
ATOM 3596 C CA . TYR A 1 464 ? 5.758 -0.848 -15.839 1.00 96.38 464 TYR A CA 1
ATOM 3597 C C . TYR A 1 464 ? 5.535 -1.651 -17.112 1.00 96.38 464 TYR A C 1
ATOM 3599 O O . TYR A 1 464 ? 5.107 -1.107 -18.127 1.00 96.38 464 TYR A O 1
ATOM 3607 N N . VAL A 1 465 ? 5.761 -2.957 -17.041 1.00 97.25 465 VAL A N 1
ATOM 3608 C CA . VAL A 1 465 ? 5.373 -3.906 -18.088 1.00 97.25 465 VAL A CA 1
ATOM 3609 C C . VAL A 1 465 ? 4.283 -4.812 -17.515 1.00 97.25 465 VAL A C 1
ATOM 3611 O O . VAL A 1 465 ? 4.517 -5.410 -16.459 1.00 97.25 465 VAL A O 1
ATOM 3614 N N . PRO A 1 466 ? 3.095 -4.915 -18.142 1.00 96.69 466 PRO A N 1
ATOM 3615 C CA . PRO A 1 466 ? 2.071 -5.863 -17.710 1.00 96.69 466 PRO A CA 1
ATOM 3616 C C . PRO A 1 466 ? 2.654 -7.274 -17.640 1.00 96.69 466 PRO A C 1
ATOM 3618 O O . PRO A 1 466 ? 3.287 -7.729 -18.591 1.00 96.69 466 PRO A O 1
ATOM 3621 N N . ALA A 1 467 ? 2.465 -7.963 -16.515 1.00 97.19 467 ALA A N 1
ATOM 3622 C CA . ALA A 1 467 ? 2.947 -9.335 -16.390 1.00 97.19 467 ALA A CA 1
ATOM 3623 C C . ALA A 1 467 ? 1.998 -10.325 -17.080 1.00 97.19 467 ALA A C 1
ATOM 3625 O O . ALA A 1 467 ? 2.432 -11.394 -17.480 1.00 97.19 467 ALA A O 1
ATOM 3626 N N . VAL A 1 468 ? 0.716 -9.987 -17.247 1.00 97.00 468 VAL A N 1
ATOM 3627 C CA . VAL A 1 468 ? -0.256 -10.826 -17.964 1.00 97.00 468 VAL A CA 1
ATOM 3628 C C . VAL A 1 468 ? 0.148 -10.990 -19.432 1.00 97.00 468 VAL A C 1
ATOM 3630 O O . VAL A 1 468 ? 0.524 -10.025 -20.095 1.00 97.00 468 VAL A O 1
ATOM 3633 N N . GLU A 1 469 ? 0.052 -12.214 -19.957 1.00 95.94 469 GLU A N 1
ATOM 3634 C CA . GLU A 1 469 ? 0.368 -12.493 -21.360 1.00 95.94 469 GLU A CA 1
ATOM 3635 C C . GLU A 1 469 ? -0.460 -11.630 -22.330 1.00 95.94 469 GLU A C 1
ATOM 3637 O O . GLU A 1 469 ? -1.681 -11.516 -22.212 1.00 95.94 469 GLU A O 1
ATOM 3642 N N . SER A 1 470 ? 0.199 -11.120 -23.374 1.00 93.38 470 SER A N 1
ATOM 3643 C CA . SER A 1 470 ? -0.376 -10.183 -24.355 1.00 93.38 470 SER A CA 1
ATOM 3644 C C . SER A 1 470 ? -1.703 -10.613 -24.989 1.00 93.38 470 SER A C 1
ATOM 3646 O O . SER A 1 470 ? -2.544 -9.768 -25.271 1.00 93.38 470 SER A O 1
ATOM 3648 N N . ARG A 1 471 ? -1.942 -11.917 -25.183 1.00 93.94 471 ARG A N 1
ATOM 3649 C CA . ARG A 1 471 ? -3.209 -12.437 -25.738 1.00 93.94 471 ARG A CA 1
ATOM 3650 C C . ARG A 1 471 ? -4.435 -12.185 -24.849 1.00 93.94 471 ARG A C 1
ATOM 3652 O O . ARG A 1 471 ? -5.556 -12.342 -25.327 1.00 93.94 471 ARG A O 1
ATOM 3659 N N . TYR A 1 472 ? -4.224 -11.848 -23.577 1.00 95.31 472 TYR A N 1
ATOM 3660 C CA . TYR A 1 472 ? -5.267 -11.489 -22.616 1.00 95.31 472 TYR A CA 1
ATOM 3661 C C . TYR A 1 472 ? -5.293 -9.990 -22.312 1.00 95.31 472 TYR A C 1
ATOM 3663 O O . TYR A 1 472 ? -6.043 -9.563 -21.440 1.00 95.31 472 TYR A O 1
ATOM 3671 N N . LEU A 1 473 ? -4.505 -9.185 -23.020 1.00 93.88 473 LEU A N 1
ATOM 3672 C CA . LEU A 1 473 ? -4.539 -7.735 -22.905 1.00 93.88 473 LEU A CA 1
ATOM 3673 C C . LEU A 1 473 ? -5.325 -7.165 -24.082 1.00 93.88 473 LEU A C 1
ATOM 3675 O O . LEU A 1 473 ? -5.157 -7.606 -25.218 1.00 93.88 473 LEU A O 1
ATOM 3679 N N . ALA A 1 474 ? -6.217 -6.217 -23.796 1.00 89.94 474 ALA A N 1
ATOM 3680 C CA . ALA A 1 474 ? -6.997 -5.538 -24.827 1.00 89.94 474 ALA A CA 1
ATOM 3681 C C . ALA A 1 474 ? -6.078 -4.801 -25.812 1.00 89.94 474 ALA A C 1
ATOM 3683 O O . ALA A 1 474 ? -6.278 -4.907 -27.018 1.00 89.94 474 ALA A O 1
ATOM 3684 N N . ASP A 1 475 ? -5.035 -4.158 -25.286 1.00 81.75 475 ASP A N 1
ATOM 3685 C CA . ASP A 1 475 ? -3.962 -3.523 -26.037 1.00 81.75 475 ASP A CA 1
ATOM 3686 C C . ASP A 1 475 ? -2.651 -3.666 -25.255 1.00 81.75 475 ASP A C 1
ATOM 3688 O O . ASP A 1 475 ? -2.646 -3.652 -24.023 1.00 81.75 475 ASP A O 1
ATOM 3692 N N . LEU A 1 476 ? -1.529 -3.816 -25.963 1.00 83.56 476 LEU A N 1
ATOM 3693 C CA . LEU A 1 476 ? -0.214 -3.713 -25.336 1.00 83.56 476 LEU A CA 1
ATOM 3694 C C . LEU A 1 476 ? 0.174 -2.240 -25.234 1.00 83.56 476 LEU A C 1
ATOM 3696 O O . LEU A 1 476 ? 0.074 -1.525 -26.237 1.00 83.56 476 LEU A O 1
ATOM 3700 N N . PRO A 1 477 ? 0.678 -1.788 -24.077 1.00 82.50 477 PRO A N 1
ATOM 3701 C CA . PRO A 1 477 ? 1.124 -0.419 -23.949 1.00 82.50 477 PRO A CA 1
ATOM 3702 C C . PRO A 1 477 ? 2.328 -0.182 -24.858 1.00 82.50 477 PRO A C 1
ATOM 3704 O O . PRO A 1 477 ? 3.264 -0.983 -24.912 1.00 82.50 477 PRO A O 1
ATOM 3707 N N . VAL A 1 478 ? 2.295 0.939 -25.566 1.00 83.81 478 VAL A N 1
ATOM 3708 C CA . VAL A 1 478 ? 3.436 1.488 -26.292 1.00 83.81 478 VAL A CA 1
ATOM 3709 C C . VAL A 1 478 ? 3.596 2.906 -25.798 1.00 83.81 478 VAL A C 1
ATOM 3711 O O . VAL A 1 478 ? 2.674 3.711 -25.927 1.00 83.81 478 VAL A O 1
ATOM 3714 N N . TRP A 1 479 ? 4.749 3.200 -25.213 1.00 82.88 479 TRP A N 1
ATOM 3715 C CA . TRP A 1 479 ? 4.986 4.533 -24.699 1.00 82.88 479 TRP A CA 1
ATOM 3716 C C . TRP A 1 479 ? 5.299 5.497 -25.844 1.00 82.88 479 TRP A C 1
ATOM 3718 O O . TRP A 1 479 ? 6.166 5.245 -26.680 1.00 82.88 479 TRP A O 1
ATOM 3728 N N . ASP A 1 480 ? 4.571 6.607 -25.886 1.00 79.50 480 ASP A N 1
ATOM 3729 C CA . ASP A 1 480 ? 4.628 7.601 -26.959 1.00 79.50 480 ASP A CA 1
ATOM 3730 C C . ASP A 1 480 ? 5.540 8.796 -26.629 1.00 79.50 480 ASP A C 1
ATOM 3732 O O . ASP A 1 480 ? 5.568 9.790 -27.357 1.00 79.50 480 ASP A O 1
ATOM 3736 N N . GLY A 1 481 ? 6.293 8.707 -25.529 1.00 74.50 481 GLY A N 1
ATOM 3737 C CA . GLY A 1 481 ? 7.152 9.780 -25.036 1.00 74.50 481 GLY A CA 1
ATOM 3738 C C . GLY A 1 481 ? 6.416 10.840 -24.216 1.00 74.50 481 GLY A C 1
ATOM 3739 O O . GLY A 1 481 ? 7.064 11.751 -23.692 1.00 74.50 481 GLY A O 1
ATOM 3740 N N . SER A 1 482 ? 5.085 10.755 -24.113 1.00 67.69 482 SER A N 1
ATOM 3741 C CA . SER A 1 482 ? 4.283 11.737 -23.399 1.00 67.69 482 SER A CA 1
ATOM 3742 C C . SER A 1 482 ? 4.286 11.504 -21.888 1.00 67.69 482 SER A C 1
ATOM 3744 O O . SER A 1 482 ? 4.599 10.428 -21.373 1.00 67.69 482 SER A O 1
ATOM 3746 N N . PHE A 1 483 ? 3.978 12.586 -21.180 1.00 61.84 483 PHE A N 1
ATOM 3747 C CA . PHE A 1 483 ? 3.620 12.551 -19.775 1.00 61.84 483 PHE A CA 1
ATOM 3748 C C . PHE A 1 483 ? 2.110 12.300 -19.711 1.00 61.84 483 PHE A C 1
ATOM 3750 O O . PHE A 1 483 ? 1.356 13.115 -20.251 1.00 61.84 483 PHE A O 1
ATOM 3757 N N . ASN A 1 484 ? 1.709 11.169 -19.124 1.00 54.00 484 ASN A N 1
ATOM 3758 C CA . ASN A 1 484 ? 0.305 10.751 -19.021 1.00 54.00 484 ASN A CA 1
ATOM 3759 C C . ASN A 1 484 ? -0.531 11.693 -18.156 1.00 54.00 484 ASN A C 1
ATOM 3761 O O . ASN A 1 484 ? -0.055 12.037 -17.049 1.00 54.00 484 ASN A O 1
#

Foldseek 3Di:
DPPPVVVVVVDPDDDPPPDDDDDDDDDDDDDDDDDDDDDDDDDDDDDPDDPDDDDDDDDDDDDDDDDDDDDDDDDDDDDDDDDDDDDDDDDDPPDPPPDQPLPQDDFDFFDDPVVLVVLCVPQDLADQPVVQDAPDADFAFDAPDDDDDPDDWFKFKDLALVLQDDPQLDDQPDDDFWAWKKFFQQADPQDPARADDQPVRQVSSLVSLCVLLVWDWDDKDFDFPCNVVVPGDPVRRRGTAKMWTWTQCVSQPLGIWIWIAGRLGKIKIFSPRHFRADRSVADDDFFDADFVSLQVVLVSVCRSSVSNLSAPAKDKGKHWTADQVRTTTIWIKIWRADPDSSSRNVRVAARMWTFDDPDSRGTGMIITHHSVVRIHTNHIFTFDGPVVLVVCQQVQQWDTLDAQVFADVSGADPVQFRDWHWHWDDDSNRRMGAIWIKTWGWTDPVVPDPPSGDPSIIMTGIIIAGGGDPVSHPDGDGDPRDRD

Radius of gyration: 28.69 Å; chains: 1; bounding box: 59×88×80 Å

pLDDT: mean 78.07, std 25.7, range [22.3, 98.75]